Protein AF-0000000066062048 (afdb_homodimer)

Organism: Nostoc sp. (strain PCC 7120 / SAG 25.82 / UTEX 2576) (NCBI:txid103690)

Sequence (638 aa):
MNERKYAILGTGALGGYYGAKLQKAGSDVHFLLKSDYEKVNQDGLLVESKDGDFTLPQVNAYNDVAKMPKCDVVVVALKTTQNHLLPKLLPPIVKNDGIVLVLQNGLGVEEEIAEILPQVHIIGGLCFLCSNKVGAGYIHHLDYGQITLGEYAHGYSNMGITDRMQQISHDFQTAGISIELLEDLLLGRWKKLVWNIPYNGLSVVLNARTDELMADTYTRTLVEQLMYEVKAGAKSMGRNIPDSFIQTMLDYTVKMKPYRTSMKIDYDECRPLEVEAIVGNPLHKAQEVGVNLPQINCLYHQLKFLDGRNRTGQLTVDSMNERKYAILGTGALGGYYGAKLQKAGSDVHFLLKSDYEKVNQDGLLVESKDGDFTLPQVNAYNDVAKMPKCDVVVVALKTTQNHLLPKLLPPIVKNDGIVLVLQNGLGVEEEIAEILPQVHIIGGLCFLCSNKVGAGYIHHLDYGQITLGEYAHGYSNMGITDRMQQISHDFQTAGISIELLEDLLLGRWKKLVWNIPYNGLSVVLNARTDELMADTYTRTLVEQLMYEVKAGAKSMGRNIPDSFIQTMLDYTVKMKPYRTSMKIDYDECRPLEVEAIVGNPLHKAQEVGVNLPQINCLYHQLKFLDGRNRTGQLTVDS

Secondary structure (DSSP, 8-state):
----EEEEE--SHHHHHHHHHHHHTT-EEEEE-STTHHHHHHH-EEEEETT--EEES--EEES-GGGSPPEEEEEE-S-GGGGGGHHHHSTTTEEEEEEEEE---SSSHHHHHHHH-TTSEEEEEEEEEEEEEEETTEEEEEEEEEEEEEE--GGG----S-HHHHHHHHHHHHTT--EEE-S-HHHHHHHHHHHHHHHHHHHHHTT--HHHHHHSHHHHHHHHHHHHHHHHHHHHTT----HHHHHHHHHHHHHSPP---HHHHHHHTTPPP-HIIIIIHHHHHHHHTT---HHHHHHHHHHHHHHHHHHHT-S----/----EEEEE--SHHHHHHHHHHHHTT-EEEEE-STTHHHHHHH-EEEEETT--EEES--EEES-GGGSPPEEEEEE-S-GGGGGGHHHHSTTTEEEEEEEEE--SSSSHHHHHHHH-TTSEEEEEEEEEEEEEEETTEEEEEEEEEEEEEE--GGG----S-HHHHHHHHHHHHTT--EEE-S-HHHHHHHHHHHHHHHHHHHHHTT--HHHHHHSHHHHHHHHHHHHHHHHHHHHTT----HHHHHHHHHHHHHSPP---HHHHHHHTTPPP-HIIIIIHHHHHHHHTT---HHHHHHHHHHHHHHHHHHHT-S----

Foldseek 3Di:
DPPFEEEQDDCWQQSVVLQVLLVVLPHHYAYADAPLQVVCQQQNAWEAAPVDTDTDRHHNYDPDLLPEAAGQEYEYPDEPVCLVCCLVRPVNHHDQQGEYEYAYAFDDSQVVVCVSPVRYWYKYKDFDFDKGGPDRNYIYGYDGAEIEIDTADVLQDFPAFDPVNVVVCVSSVSSVYHYHYDRGVLLVNLLVLLQCLLQLLCCQLVVDWLLVLLVDPVSVVLSLLLSVLSQVLCVLSVHHDDPVSSVVSSVVSNPDDTDDDPQNVCLVVLHAGSLCRSQVVSQVSSVVSPHHSVSSVVSSVSVVVSNVCSNVVVPPPPD/DPPFEEEQDDCWQQSVVLQVLLVVLPHHYAYADAPLQVVCQQQNAWEAAPVDTDGDRHHNYDPDLLPEAAGQEYEYPDEPVCLVCCLVRPVNHHDQQGEYEYAYAFDDSQVVVCVSPVRYWYKYKDFDFDKGGPDRSYIYGYDGAEIEIDTADVLQDFPAFDPVNVVVCVSSVSSVYHYHYDRGVLLVNLLVLLQCLLQLLCCQLVVDWLLVLLVDPVSVVVSLLLSVLSQVLCVLSVHHDDPVSSVVSSVVSNPDDTDDDPQNVCLVVLHAGSLCRSQVVSQVSSVVSPHHRVSSVVSSVSVVVSNVCSNVVVPPPPD

Radius of gyration: 30.51 Å; Cα contacts (8 Å, |Δi|>4): 1264; chains: 2; bounding box: 48×91×56 Å

InterPro domains:
  IPR003710 Ketopantoate reductase ApbA/PanE [TIGR00745] (5-308)
  IPR008927 6-phosphogluconate dehydrogenase-like, C-terminal domain superfamily [SSF48179] (184-307)
  IPR013328 6-phosphogluconate dehydrogenase, domain 2 [G3DSA:1.10.1040.10] (188-313)
  IPR013332 Ketopantoate reductase, N-terminal domain [PF02558] (6-153)
  IPR013752 Ketopantoate reductase, C-terminal domain [PF08546] (185-305)
  IPR036291 NAD(P)-binding domain superfamily [SSF51735] (5-158)
  IPR051402 Ketopantoate Reductase-Related [PTHR21708] (5-311)

pLDDT: mean 95.33, std 9.3, range [23.0, 98.94]

Solvent-accessible surface area (backbone atoms only — not comparable to full-atom values): 33294 Å² total; per-residue (Å²): 128,75,83,58,32,34,32,30,42,29,59,44,31,64,22,34,48,56,47,48,35,34,34,73,59,64,38,49,50,35,38,38,35,65,94,34,28,68,52,22,56,69,60,10,40,39,39,45,34,81,91,54,64,51,70,39,65,73,60,51,63,34,75,46,65,87,76,45,70,62,15,46,33,35,32,40,30,42,62,70,81,53,55,86,47,45,74,71,55,45,69,70,25,49,34,91,68,14,35,40,36,34,53,48,81,46,48,64,62,67,63,55,46,41,70,70,42,73,69,46,42,44,34,42,28,50,72,44,66,41,54,37,58,82,49,74,38,30,30,40,38,68,44,82,51,38,32,37,37,14,44,61,40,85,94,57,42,71,64,38,80,46,69,68,56,51,53,54,42,50,55,40,42,70,32,71,33,53,68,47,82,32,43,42,34,61,52,53,44,46,57,53,40,37,54,46,39,39,50,32,50,47,22,49,60,65,70,44,38,56,46,59,38,59,72,33,71,44,38,35,50,48,38,52,52,42,27,52,41,42,39,52,36,32,42,72,72,76,30,86,66,60,71,66,55,56,53,48,53,53,55,52,49,70,70,43,71,83,41,77,41,72,47,31,51,29,52,77,67,47,42,86,55,52,50,50,34,49,43,40,41,51,52,50,56,21,43,74,74,73,43,84,45,53,45,57,51,47,51,43,27,53,46,54,46,50,48,57,37,44,65,68,62,66,62,74,70,84,122,125,75,83,58,31,36,31,30,42,29,59,43,31,63,23,35,48,56,48,48,34,34,35,73,59,63,38,49,50,35,38,38,34,66,95,34,31,69,53,22,58,69,60,11,41,39,38,45,34,79,92,56,66,52,69,37,64,71,60,50,62,34,74,46,65,85,76,47,68,64,15,46,31,34,33,40,29,43,62,70,79,53,53,85,47,44,75,72,56,45,69,69,26,49,34,90,68,13,35,39,37,35,51,48,81,45,48,65,62,67,62,55,48,42,70,69,40,72,69,46,43,43,33,41,28,52,74,43,64,41,53,37,58,80,48,73,38,29,30,40,40,69,44,82,52,38,34,37,36,14,44,60,40,85,94,56,42,72,64,40,81,44,70,66,55,49,54,53,40,49,55,41,42,69,32,71,33,53,67,46,81,33,43,42,34,61,52,53,44,46,56,52,39,38,55,45,41,37,50,32,48,47,21,49,59,65,69,44,38,55,46,58,39,59,72,31,71,45,38,35,50,48,39,52,52,43,27,51,40,42,40,51,36,32,41,71,73,76,30,86,67,60,70,66,56,57,52,47,54,53,56,52,49,70,70,44,69,82,41,76,41,73,47,31,50,28,49,75,67,47,42,86,56,52,50,51,34,48,42,42,41,50,52,51,57,19,43,74,74,74,42,84,47,52,46,55,50,47,50,44,27,52,50,54,46,50,47,57,37,45,65,70,63,67,62,72,70,81,121

Nearest PDB structures (foldseek):
  8ix9-assembly1_B  TM=9.267E-01  e=4.907E-36  Pseudomonas aeruginosa
  3hwr-assembly1_B  TM=9.350E-01  e=1.949E-24  Cupriavidus pinatubonensis JMP134
  5ayv-assembly1_A  TM=9.240E-01  e=7.304E-24  Thermococcus kodakarensis KOD1
  5hws-assembly1_D  TM=9.180E-01  e=1.225E-23  Thermococcus kodakarensis KOD1
  4ol9-assembly1_A-2  TM=8.925E-01  e=5.686E-20  Mycobacterium tuberculosis

Structure (mmCIF, N/CA/C/O backbone):
data_AF-0000000066062048-model_v1
#
loop_
_entity.id
_entity.type
_entity.pdbx_description
1 polymer '2-dehydropantoate 2-reductase'
#
loop_
_atom_site.group_PDB
_atom_site.id
_atom_site.type_symbol
_atom_site.label_atom_id
_atom_site.label_alt_id
_atom_site.label_comp_id
_atom_site.label_asym_id
_atom_site.label_entity_id
_atom_site.label_seq_id
_atom_site.pdbx_PDB_ins_code
_atom_site.Cartn_x
_atom_site.Cartn_y
_atom_site.Cartn_z
_atom_site.occupancy
_atom_site.B_iso_or_equiv
_atom_site.auth_seq_id
_atom_site.auth_comp_id
_atom_site.auth_asym_id
_atom_site.auth_atom_id
_atom_site.pdbx_PDB_model_num
ATOM 1 N N . MET A 1 1 ? -5.598 44.625 27.688 1 43.16 1 MET A N 1
ATOM 2 C CA . MET A 1 1 ? -6.309 44.031 26.562 1 43.16 1 MET A CA 1
ATOM 3 C C . MET A 1 1 ? -5.367 43.781 25.391 1 43.16 1 MET A C 1
ATOM 5 O O . MET A 1 1 ? -4.562 44.656 25.047 1 43.16 1 MET A O 1
ATOM 9 N N . ASN A 1 2 ? -5.031 42.531 25.109 1 59.59 2 ASN A N 1
ATOM 10 C CA . ASN A 1 2 ? -4.078 42.219 24.047 1 59.59 2 ASN A CA 1
ATOM 11 C C . ASN A 1 2 ? -4.461 42.875 22.734 1 59.59 2 ASN A C 1
ATOM 13 O O . ASN A 1 2 ? -5.598 42.75 22.281 1 59.59 2 ASN A O 1
ATOM 17 N N . GLU A 1 3 ? -3.756 43.875 22.344 1 80.25 3 GLU A N 1
ATOM 18 C CA . GLU A 1 3 ? -3.998 44.781 21.203 1 80.25 3 GLU A CA 1
ATOM 19 C C . GLU A 1 3 ? -3.695 44.062 19.891 1 80.25 3 GLU A C 1
ATOM 21 O O . GLU A 1 3 ? -3.959 44.594 18.812 1 80.25 3 GLU A O 1
ATOM 26 N N . ARG A 1 4 ? -3.408 42.844 20 1 92.5 4 ARG A N 1
ATOM 27 C CA . ARG A 1 4 ? -3.01 42.125 18.781 1 92.5 4 ARG A CA 1
ATOM 28 C C . ARG A 1 4 ? -4.23 41.656 18 1 92.5 4 ARG A C 1
ATOM 30 O O . ARG A 1 4 ? -5.141 41.062 18.594 1 92.5 4 ARG A O 1
ATOM 37 N N . LYS A 1 5 ? -4.242 41.969 16.719 1 97.5 5 LYS A N 1
ATOM 38 C CA . LYS A 1 5 ? -5.309 41.531 15.812 1 97.5 5 LYS A CA 1
ATOM 39 C C . LYS A 1 5 ? -4.93 40.25 15.094 1 97.5 5 LYS A C 1
ATOM 41 O O . LYS A 1 5 ? -3.83 40.125 14.547 1 97.5 5 LYS A O 1
ATOM 46 N N . TYR A 1 6 ? -5.852 39.25 15.141 1 98.56 6 TYR A N 1
ATOM 47 C CA . TYR A 1 6 ? -5.637 37.938 14.508 1 98.56 6 TYR A CA 1
ATOM 48 C C . TYR A 1 6 ? -6.535 37.781 13.289 1 98.56 6 TYR A C 1
ATOM 50 O O . TYR A 1 6 ? -7.699 38.188 13.305 1 98.56 6 TYR A O 1
ATOM 58 N N . ALA A 1 7 ? -6.027 37.219 12.234 1 98.81 7 ALA A N 1
ATOM 59 C CA . ALA A 1 7 ? -6.824 36.688 11.125 1 98.81 7 ALA A CA 1
ATOM 60 C C . ALA A 1 7 ? -6.727 35.188 11.047 1 98.81 7 ALA A C 1
ATOM 62 O O . ALA A 1 7 ? -5.648 34.625 11.242 1 98.81 7 ALA A O 1
ATOM 63 N N . ILE A 1 8 ? -7.848 34.531 10.789 1 98.69 8 ILE A N 1
ATOM 64 C CA . ILE A 1 8 ? -7.887 33.094 10.555 1 98.69 8 ILE A CA 1
ATOM 65 C C . ILE A 1 8 ? -8.195 32.812 9.086 1 98.69 8 ILE A C 1
ATOM 67 O O . ILE A 1 8 ? -9.312 33.031 8.625 1 98.69 8 ILE A O 1
ATOM 71 N N . LEU A 1 9 ? -7.172 32.344 8.359 1 98.31 9 LEU A N 1
ATOM 72 C CA . LEU A 1 9 ? -7.391 31.844 7.012 1 98.31 9 LEU A CA 1
ATOM 73 C C . LEU A 1 9 ? -7.723 30.359 7.043 1 98.31 9 LEU A C 1
ATOM 75 O O . LEU A 1 9 ? -6.844 29.516 7.27 1 98.31 9 LEU A O 1
ATOM 79 N N . GLY A 1 10 ? -8.969 29.953 6.785 1 95.62 10 GLY A N 1
ATOM 80 C CA . GLY A 1 10 ? -9.453 28.594 6.949 1 95.62 10 GLY A CA 1
ATOM 81 C C . GLY A 1 10 ? -10.188 28.375 8.258 1 95.62 10 GLY A C 1
ATOM 82 O O . GLY A 1 10 ? -9.594 27.891 9.234 1 95.62 10 GLY A O 1
ATOM 83 N N . THR A 1 11 ? -11.484 28.641 8.258 1 95.75 11 THR A N 1
ATOM 84 C CA . THR A 1 11 ? -12.312 28.516 9.445 1 95.75 11 THR A CA 1
ATOM 85 C C . THR A 1 11 ? -12.992 27.141 9.484 1 95.75 11 THR A C 1
ATOM 87 O O . THR A 1 11 ? -14.219 27.062 9.594 1 95.75 11 THR A O 1
ATOM 90 N N . GLY A 1 12 ? -12.164 26.125 9.414 1 94 12 GLY A N 1
ATOM 91 C CA . GLY A 1 12 ? -12.633 24.766 9.562 1 94 12 GLY A CA 1
ATOM 92 C C . GLY A 1 12 ? -12.438 24.219 10.961 1 94 12 GLY A C 1
ATOM 93 O O . GLY A 1 12 ? -12.531 24.953 11.945 1 94 12 GLY A O 1
ATOM 94 N N . ALA A 1 13 ? -12.242 22.906 11.047 1 93.88 13 ALA A N 1
ATOM 95 C CA . ALA A 1 13 ? -12.133 22.219 12.328 1 93.88 13 ALA A CA 1
ATOM 96 C C . ALA A 1 13 ? -10.984 22.797 13.156 1 93.88 13 ALA A C 1
ATOM 98 O O . ALA A 1 13 ? -11.125 23 14.367 1 93.88 13 ALA A O 1
ATOM 99 N N . LEU A 1 14 ? -9.859 23.062 12.484 1 96.56 14 LEU A N 1
ATOM 100 C CA . LEU A 1 14 ? -8.672 23.531 13.188 1 96.56 14 LEU A CA 1
ATOM 101 C C . LEU A 1 14 ? -8.719 25.047 13.375 1 96.56 14 LEU A C 1
ATOM 103 O O . LEU A 1 14 ? -8.68 25.531 14.5 1 96.56 14 LEU A O 1
ATOM 107 N N . GLY A 1 15 ? -8.852 25.75 12.289 1 97.56 15 GLY A N 1
ATOM 108 C CA . GLY A 1 15 ? -8.875 27.188 12.352 1 97.56 15 GLY A CA 1
ATOM 109 C C . GLY A 1 15 ? -10.062 27.75 13.117 1 97.56 15 GLY A C 1
ATOM 110 O O . GLY A 1 15 ? -9.938 28.719 13.852 1 97.56 15 GLY A O 1
ATOM 111 N N . GLY A 1 16 ? -11.211 27.125 12.898 1 97.31 16 GLY A N 1
ATOM 112 C CA . GLY A 1 16 ? -12.383 27.516 13.656 1 97.31 16 GLY A CA 1
ATOM 113 C C . GLY A 1 16 ? -12.234 27.312 15.156 1 97.31 16 GLY A C 1
ATOM 114 O O . GLY A 1 16 ? -12.641 28.156 15.945 1 97.31 16 GLY A O 1
ATOM 115 N N . TYR A 1 17 ? -11.633 26.234 15.516 1 97.94 17 TYR A N 1
ATOM 116 C CA . TYR A 1 17 ? -11.469 25.906 16.922 1 97.94 17 TYR A CA 1
ATOM 117 C C . TYR A 1 17 ? -10.516 26.891 17.609 1 97.94 17 TYR A C 1
ATOM 119 O O . TYR A 1 17 ? -10.883 27.531 18.578 1 97.94 17 TYR A O 1
ATOM 127 N N . TYR A 1 18 ? -9.32 27.047 17.062 1 98.5 18 TYR A N 1
ATOM 128 C CA . TYR A 1 18 ? -8.32 27.922 17.703 1 98.5 18 TYR A CA 1
ATOM 129 C C . TYR A 1 18 ? -8.734 29.375 17.609 1 98.5 18 TYR A C 1
ATOM 131 O O . TYR A 1 18 ? -8.531 30.141 18.562 1 98.5 18 TYR A O 1
ATOM 139 N N . GLY A 1 19 ? -9.32 29.781 16.484 1 98.38 19 GLY A N 1
ATOM 140 C CA . GLY A 1 19 ? -9.836 31.141 16.375 1 98.38 19 GLY A CA 1
ATOM 141 C C . GLY A 1 19 ? -10.93 31.453 17.375 1 98.38 19 GLY A C 1
ATOM 142 O O . GLY A 1 19 ? -10.945 32.531 17.969 1 98.38 19 GLY A O 1
ATOM 143 N N . ALA A 1 20 ? -11.812 30.5 17.531 1 98.38 20 ALA A N 1
ATOM 144 C CA . ALA A 1 20 ? -12.914 30.688 18.469 1 98.38 20 ALA A CA 1
ATOM 145 C C . ALA A 1 20 ? -12.383 30.812 19.906 1 98.38 20 ALA A C 1
ATOM 147 O O . ALA A 1 20 ? -12.867 31.625 20.688 1 98.38 20 ALA A O 1
ATOM 148 N N . LYS A 1 21 ? -11.445 30 20.234 1 98.19 21 LYS A N 1
ATOM 149 C CA . LYS A 1 21 ? -10.852 30.062 21.562 1 98.19 21 LYS A CA 1
ATOM 150 C C . LYS A 1 21 ? -10.18 31.406 21.812 1 98.19 21 LYS A C 1
ATOM 152 O O . LYS A 1 21 ? -10.305 31.984 22.891 1 98.19 21 LYS A O 1
ATOM 157 N N . LEU A 1 22 ? -9.469 31.906 20.875 1 98.12 22 LEU A N 1
ATOM 158 C CA . LEU A 1 22 ? -8.805 33.188 20.984 1 98.12 22 LEU A CA 1
ATOM 159 C C . LEU A 1 22 ? -9.828 34.312 21.188 1 98.12 22 LEU A C 1
ATOM 161 O O . LEU A 1 22 ? -9.656 35.156 22.062 1 98.12 22 LEU A O 1
ATOM 165 N N . GLN A 1 23 ? -10.844 34.281 20.344 1 98.19 23 GLN A N 1
ATOM 166 C CA . GLN A 1 23 ? -11.867 35.312 20.469 1 98.19 23 GLN A CA 1
ATOM 167 C C . GLN A 1 23 ? -12.57 35.25 21.828 1 98.19 23 GLN A C 1
ATOM 169 O O . GLN A 1 23 ? -12.828 36.281 22.453 1 98.19 23 GLN A O 1
ATOM 174 N N . LYS A 1 24 ? -12.898 34.062 22.188 1 97.56 24 LYS A N 1
ATOM 175 C CA . LYS A 1 24 ? -13.531 33.844 23.5 1 97.56 24 LYS A CA 1
ATOM 176 C C . LYS A 1 24 ? -12.695 34.469 24.609 1 97.56 24 LYS A C 1
ATOM 178 O O . LYS A 1 24 ? -13.234 34.969 25.594 1 97.56 24 LYS A O 1
ATOM 183 N N . ALA A 1 25 ? -11.422 34.406 24.5 1 96.5 25 ALA A N 1
ATOM 184 C CA . ALA A 1 25 ? -10.5 34.906 25.516 1 96.5 25 ALA A CA 1
ATOM 185 C C . ALA A 1 25 ? -10.328 36.438 25.391 1 96.5 25 ALA A C 1
ATOM 187 O O . ALA A 1 25 ? -9.609 37.062 26.188 1 96.5 25 ALA A O 1
ATOM 188 N N . GLY A 1 26 ? -10.93 37 24.375 1 95.88 26 GLY A N 1
ATOM 189 C CA . GLY A 1 26 ? -10.969 38.469 24.297 1 95.88 26 GLY A CA 1
ATOM 190 C C . GLY A 1 26 ? -10.117 39.031 23.188 1 95.88 26 GLY A C 1
ATOM 191 O O . GLY A 1 26 ? -10.039 40.25 23 1 95.88 26 GLY A O 1
ATOM 192 N N . SER A 1 27 ? -9.523 38.188 22.406 1 96.88 27 SER A N 1
ATOM 193 C CA . SER A 1 27 ? -8.711 38.656 21.297 1 96.88 27 SER A CA 1
ATOM 194 C C . SER A 1 27 ? -9.578 39.188 20.156 1 96.88 27 SER A C 1
ATOM 196 O O . SER A 1 27 ? -10.711 38.719 19.984 1 96.88 27 SER A O 1
ATOM 198 N N . ASP A 1 28 ? -9.062 40.156 19.438 1 97.88 28 ASP A N 1
ATOM 199 C CA . ASP A 1 28 ? -9.688 40.625 18.203 1 97.88 28 ASP A CA 1
ATOM 200 C C . ASP A 1 28 ? -9.375 39.688 17.031 1 97.88 28 ASP A C 1
ATOM 202 O O . ASP A 1 28 ? -8.258 39.719 16.5 1 97.88 28 ASP A O 1
ATOM 206 N N . VAL A 1 29 ? -10.383 38.875 16.656 1 98.62 29 VAL A N 1
ATOM 207 C CA . VAL A 1 29 ? -10.141 37.844 15.672 1 98.62 29 VAL A CA 1
ATOM 208 C C . VAL A 1 29 ? -11.023 38.062 14.445 1 98.62 29 VAL A C 1
ATOM 210 O O . VAL A 1 29 ? -12.211 38.375 14.57 1 98.62 29 VAL A O 1
ATOM 213 N N . HIS A 1 30 ? -10.477 37.938 13.258 1 98.69 30 HIS A N 1
ATOM 214 C CA . HIS A 1 30 ? -11.156 38.062 11.969 1 98.69 30 HIS A CA 1
ATOM 215 C C . HIS A 1 30 ? -11.117 36.75 11.195 1 98.69 30 HIS A C 1
ATOM 217 O O . HIS A 1 30 ? -10.039 36.219 10.945 1 98.69 30 HIS A O 1
ATOM 223 N N . PHE A 1 31 ? -12.312 36.25 10.812 1 98.62 31 PHE A N 1
ATOM 224 C CA . PHE A 1 31 ? -12.43 34.906 10.234 1 98.62 31 PHE A CA 1
ATOM 225 C C . PHE A 1 31 ? -12.719 35 8.742 1 98.62 31 PHE A C 1
ATOM 227 O O . PHE A 1 31 ? -13.703 35.625 8.328 1 98.62 31 PHE A O 1
ATOM 234 N N . LEU A 1 32 ? -11.867 34.406 7.914 1 98.44 32 LEU A N 1
ATOM 235 C CA . LEU A 1 32 ? -12.203 34.188 6.512 1 98.44 32 LEU A CA 1
ATOM 236 C C . LEU A 1 32 ? -12.953 32.875 6.332 1 98.44 32 LEU A C 1
ATOM 238 O O . LEU A 1 32 ? -12.516 31.844 6.816 1 98.44 32 LEU A O 1
ATOM 242 N N . LEU A 1 33 ? -14.102 32.938 5.707 1 97.31 33 LEU A N 1
ATOM 243 C CA . LEU A 1 33 ? -14.977 31.812 5.461 1 97.31 33 LEU A CA 1
ATOM 244 C C . LEU A 1 33 ? -15.297 31.672 3.975 1 97.31 33 LEU A C 1
ATOM 246 O O . LEU A 1 33 ? -15.016 32.594 3.195 1 97.31 33 LEU A O 1
ATOM 250 N N . LYS A 1 34 ? -15.75 30.547 3.627 1 93.12 34 LYS A N 1
ATOM 251 C CA . LYS A 1 34 ? -16.203 30.312 2.26 1 93.12 34 LYS A CA 1
ATOM 252 C C . LYS A 1 34 ? -17.672 29.891 2.232 1 93.12 34 LYS A C 1
ATOM 254 O O . LYS A 1 34 ? -18.562 30.734 2.387 1 93.12 34 LYS A O 1
ATOM 259 N N . SER A 1 35 ? -17.953 28.578 2.236 1 91.19 35 SER A N 1
ATOM 260 C CA . SER A 1 35 ? -19.312 28.078 2.072 1 91.19 35 SER A CA 1
ATOM 261 C C . SER A 1 35 ? -20.156 28.375 3.311 1 91.19 35 SER A C 1
ATOM 263 O O . SER A 1 35 ? -21.375 28.516 3.217 1 91.19 35 SER A O 1
ATOM 265 N N . ASP A 1 36 ? -19.5 28.578 4.391 1 93.5 36 ASP A N 1
ATOM 266 C CA . ASP A 1 36 ? -20.25 28.766 5.633 1 93.5 36 ASP A CA 1
ATOM 267 C C . ASP A 1 36 ? -20.406 30.234 5.969 1 93.5 36 ASP A C 1
ATOM 269 O O . ASP A 1 36 ? -20.922 30.594 7.035 1 93.5 36 ASP A O 1
ATOM 273 N N . TYR A 1 37 ? -20.031 31.094 5.16 1 96.75 37 TYR A N 1
ATOM 274 C CA . TYR A 1 37 ? -19.953 32.5 5.473 1 96.75 37 TYR A CA 1
ATOM 275 C C . TYR A 1 37 ? -21.312 33.031 5.949 1 96.75 37 TYR A C 1
ATOM 277 O O . TYR A 1 37 ? -21.406 33.625 7.023 1 96.75 37 TYR A O 1
ATOM 285 N N . GLU A 1 38 ? -22.359 32.781 5.195 1 96.88 38 GLU A N 1
ATOM 286 C CA . GLU A 1 38 ? -23.656 33.344 5.523 1 96.88 38 GLU A CA 1
ATOM 287 C C . GLU A 1 38 ? -24.156 32.844 6.883 1 96.88 38 GLU A C 1
ATOM 289 O O . GLU A 1 38 ? -24.609 33.656 7.711 1 96.88 38 GLU A O 1
ATOM 294 N N . LYS A 1 39 ? -23.953 31.578 7.078 1 96.81 39 LYS A N 1
ATOM 295 C CA . LYS A 1 39 ? -24.406 30.969 8.328 1 96.81 39 LYS A CA 1
ATOM 296 C C . LYS A 1 39 ? -23.625 31.531 9.516 1 96.81 39 LYS A C 1
ATOM 298 O O . LYS A 1 39 ? -24.219 31.891 10.539 1 96.81 39 LYS A O 1
ATOM 303 N N 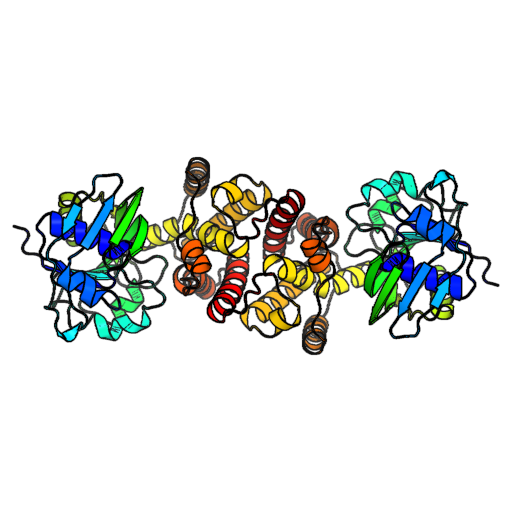. VAL A 1 40 ? -22.375 31.656 9.414 1 97.62 40 VAL A N 1
ATOM 304 C CA . VAL A 1 40 ? -21.516 32.094 10.508 1 97.62 40 VAL A CA 1
ATOM 305 C C . VAL A 1 40 ? -21.719 33.594 10.758 1 97.62 40 VAL A C 1
ATOM 307 O O . VAL A 1 40 ? -21.703 34.031 11.906 1 97.62 40 VAL A O 1
ATOM 310 N N . ASN A 1 41 ? -21.891 34.312 9.672 1 97.06 41 ASN A N 1
ATOM 311 C CA . ASN A 1 41 ? -22.141 35.75 9.797 1 97.06 41 ASN A CA 1
ATOM 312 C C . ASN A 1 41 ? -23.438 36.031 10.555 1 97.06 41 ASN A C 1
ATOM 314 O O . ASN A 1 41 ? -23.531 37 11.297 1 97.06 41 ASN A O 1
ATOM 318 N N . GLN A 1 42 ? -24.375 35.188 10.391 1 96.81 42 GLN A N 1
ATOM 319 C CA . GLN A 1 42 ? -25.688 35.375 10.992 1 96.81 42 GLN A CA 1
ATOM 320 C C . GLN A 1 42 ? -25.75 34.781 12.398 1 96.81 42 GLN A C 1
ATOM 322 O O . GLN A 1 42 ? -26.281 35.406 13.32 1 96.81 42 GLN A O 1
ATOM 327 N N . ASP A 1 43 ? -25.141 33.594 12.562 1 96.81 43 ASP A N 1
ATOM 328 C CA . ASP A 1 43 ? -25.438 32.812 13.758 1 96.81 43 ASP A CA 1
ATOM 329 C C . ASP A 1 43 ? -24.188 32.625 14.625 1 96.81 43 ASP A C 1
ATOM 331 O O . ASP A 1 43 ? -24.266 32.125 15.734 1 96.81 43 ASP A O 1
ATOM 335 N N . GLY A 1 44 ? -23.062 33.125 14.109 1 97.75 44 GLY A N 1
ATOM 336 C CA . GLY A 1 44 ? -21.828 32.969 14.859 1 97.75 44 GLY A CA 1
ATOM 337 C C . GLY A 1 44 ? -21.234 31.562 14.727 1 97.75 44 GLY A C 1
ATOM 338 O O . GLY A 1 44 ? -21.5 30.859 13.75 1 97.75 44 GLY A O 1
ATOM 339 N N . LEU A 1 45 ? -20.312 31.219 15.656 1 98.06 45 LEU A N 1
ATOM 340 C CA . LEU A 1 45 ? -19.641 29.922 15.695 1 98.06 45 LEU A CA 1
ATOM 341 C C . LEU A 1 45 ? -20.062 29.141 16.922 1 98.06 45 LEU A C 1
ATOM 343 O O . LEU A 1 45 ? -20.203 29.703 18.016 1 98.06 45 LEU A O 1
ATOM 347 N N . LEU A 1 46 ? -20.266 27.875 16.719 1 98.12 46 LEU A N 1
ATOM 348 C CA . LEU A 1 46 ? -20.547 26.953 17.797 1 98.12 46 LEU A CA 1
ATOM 349 C C . LEU A 1 46 ? -19.438 25.922 17.953 1 98.12 46 LEU A C 1
ATOM 351 O O . LEU A 1 46 ? -19 25.312 16.969 1 98.12 46 LEU A O 1
ATOM 355 N N . VAL A 1 47 ? -18.891 25.75 19.188 1 98.19 47 VAL A N 1
ATOM 356 C CA . VAL A 1 47 ? -17.859 24.75 19.484 1 98.19 47 VAL A CA 1
ATOM 357 C C . VAL A 1 47 ? -18.375 23.797 20.578 1 98.19 47 VAL A C 1
ATOM 359 O O . VAL A 1 47 ? -18.594 24.219 21.719 1 98.19 47 VAL A O 1
ATOM 362 N N . GLU A 1 48 ? -18.594 22.594 20.172 1 98.12 48 GLU A N 1
ATOM 363 C CA . GLU A 1 48 ? -18.781 21.516 21.141 1 98.12 48 GLU A CA 1
ATOM 364 C C . GLU A 1 48 ? -17.438 20.875 21.531 1 98.12 48 GLU A C 1
ATOM 366 O O . GLU A 1 48 ? -16.703 20.406 20.672 1 98.12 48 GLU A O 1
ATOM 371 N N . SER A 1 49 ? -17.156 20.922 22.812 1 97.06 49 SER A N 1
ATOM 372 C CA . SER A 1 49 ? -15.828 20.5 23.234 1 97.06 49 SER A CA 1
ATOM 373 C C . SER A 1 49 ? -15.906 19.625 24.484 1 97.06 49 SER A C 1
ATOM 375 O O . SER A 1 49 ? -16.734 19.844 25.359 1 97.06 49 SER A O 1
ATOM 377 N N . LYS A 1 50 ? -15.078 18.688 24.578 1 94.44 50 LYS A N 1
ATOM 378 C CA . LYS A 1 50 ? -14.938 17.891 25.797 1 94.44 50 LYS A CA 1
ATOM 379 C C . LYS A 1 50 ? -14.578 18.781 26.984 1 94.44 50 LYS A C 1
ATOM 381 O O . LYS A 1 50 ? -14.859 18.438 28.141 1 94.44 50 LYS A O 1
ATOM 386 N N . ASP A 1 51 ? -13.961 20 26.719 1 94.81 51 ASP A N 1
ATOM 387 C CA . ASP A 1 51 ? -13.531 20.922 27.766 1 94.81 51 ASP A CA 1
ATOM 388 C C . ASP A 1 51 ? -14.633 21.922 28.094 1 94.81 51 ASP A C 1
ATOM 390 O O . ASP A 1 51 ? -14.414 22.859 28.859 1 94.81 51 ASP A O 1
ATOM 394 N N . GLY A 1 52 ? -15.812 21.766 27.438 1 96.69 52 GLY A N 1
ATOM 395 C CA . GLY A 1 52 ? -16.938 22.672 27.656 1 96.69 52 GLY A CA 1
ATOM 396 C C . GLY A 1 52 ? -17.391 23.375 26.375 1 96.69 52 GLY A C 1
ATOM 397 O O . GLY A 1 52 ? -16.578 23.984 25.688 1 96.69 52 GLY A O 1
ATOM 398 N N . ASP A 1 53 ? -18.641 23.281 26.156 1 97.94 53 ASP A N 1
ATOM 399 C CA . ASP A 1 53 ? -19.219 23.891 24.969 1 97.94 53 ASP A CA 1
ATOM 400 C C . ASP A 1 53 ? -19.281 25.406 25.109 1 97.94 53 ASP A C 1
ATOM 402 O O . ASP A 1 53 ? -19.422 25.938 26.219 1 97.94 53 ASP A O 1
ATOM 406 N N . PHE A 1 54 ? -19.172 26.109 23.984 1 98.06 54 PHE A N 1
ATOM 407 C CA . PHE A 1 54 ? -19.422 27.547 24 1 98.06 54 PHE A CA 1
ATOM 408 C C . PHE A 1 54 ? -19.828 28.031 22.609 1 98.06 54 PHE A C 1
ATOM 410 O O . PHE A 1 54 ? -19.656 27.312 21.625 1 98.06 54 PHE A O 1
ATOM 417 N N . THR A 1 55 ? -20.391 29.219 22.547 1 97.81 55 THR A N 1
ATOM 418 C CA . THR A 1 55 ? -20.797 29.859 21.312 1 97.81 55 THR A CA 1
ATOM 419 C C . THR A 1 55 ? -20.219 31.266 21.219 1 97.81 55 THR A C 1
ATOM 421 O O . THR A 1 55 ? -20.094 31.969 22.219 1 97.81 55 THR A O 1
ATOM 424 N N . LEU A 1 56 ? -19.812 31.625 20.078 1 98.25 56 LEU A N 1
ATOM 425 C CA . LEU A 1 56 ? -19.578 33.031 19.703 1 98.25 56 LEU A CA 1
ATOM 426 C C . LEU A 1 56 ? -20.75 33.562 18.906 1 98.25 56 LEU A C 1
ATOM 428 O O . LEU A 1 56 ? -20.828 33.375 17.688 1 98.25 56 LEU A O 1
ATOM 432 N N . PRO A 1 57 ? -21.578 34.25 19.562 1 96.19 57 PRO A N 1
ATOM 433 C CA . PRO A 1 57 ? -22.797 34.688 18.875 1 96.19 57 PRO A CA 1
ATOM 434 C C . PRO A 1 57 ? -22.5 35.625 17.703 1 96.19 57 PRO A C 1
ATOM 436 O O . PRO A 1 57 ? -23.297 35.719 16.766 1 96.19 57 PRO A O 1
ATOM 439 N N . GLN A 1 58 ? -21.422 36.406 17.891 1 96.25 58 GLN A N 1
ATOM 440 C CA . GLN A 1 58 ? -20.984 37.312 16.828 1 96.25 58 GLN A CA 1
ATOM 441 C C . GLN A 1 58 ? -19.5 37.156 16.562 1 96.25 58 GLN A C 1
ATOM 443 O O . GLN A 1 58 ? -18.688 37.062 17.484 1 96.25 58 GLN A O 1
ATOM 448 N N . VAL A 1 59 ? -19.156 37.094 15.25 1 97.56 59 VAL A N 1
ATOM 449 C CA . VAL A 1 59 ? -17.766 37.031 14.852 1 97.56 59 VAL A CA 1
ATOM 450 C C . VAL A 1 59 ? -17.516 38 13.703 1 97.56 59 VAL A C 1
ATOM 452 O O . VAL A 1 59 ? -18.438 38.406 12.984 1 97.56 59 VAL A O 1
ATOM 455 N N . ASN A 1 60 ? -16.328 38.5 13.625 1 98.06 60 ASN A N 1
ATOM 456 C CA . ASN A 1 60 ? -15.914 39.219 12.422 1 98.06 60 ASN A CA 1
ATOM 457 C C . ASN A 1 60 ? -15.703 38.281 11.25 1 98.06 60 ASN A C 1
ATOM 459 O O . ASN A 1 60 ? -14.594 37.812 11.008 1 98.06 60 ASN A O 1
ATOM 463 N N . ALA A 1 61 ? -16.797 38.062 10.484 1 98.31 61 ALA A N 1
ATOM 464 C CA . ALA A 1 61 ? -16.797 37.094 9.398 1 98.31 61 ALA A CA 1
ATOM 465 C C . ALA A 1 61 ? -16.641 37.812 8.047 1 98.31 61 ALA A C 1
ATOM 467 O O . ALA A 1 61 ? -17.25 38.844 7.812 1 98.31 61 ALA A O 1
ATOM 468 N N . TYR A 1 62 ? -15.805 37.219 7.188 1 98.38 62 TYR A N 1
ATOM 469 C CA . TYR A 1 62 ? -15.578 37.75 5.84 1 98.38 62 TYR A CA 1
ATOM 470 C C . TYR A 1 62 ? -15.617 36.625 4.812 1 98.38 62 TYR A C 1
ATOM 472 O O . TYR A 1 62 ? -15.281 35.469 5.121 1 98.38 62 TYR A O 1
ATOM 480 N N . ASN A 1 63 ? -16.016 36.875 3.586 1 97.62 63 ASN A N 1
ATOM 481 C CA . ASN A 1 63 ? -15.93 35.938 2.469 1 97.62 63 ASN A CA 1
ATOM 482 C C . ASN A 1 63 ? -15.047 36.469 1.349 1 97.62 63 ASN A C 1
ATOM 484 O O . ASN A 1 63 ? -15.047 35.938 0.237 1 97.62 63 ASN A O 1
ATOM 488 N N . ASP A 1 64 ? -14.398 37.562 1.689 1 97.25 64 ASP A N 1
ATOM 489 C CA . ASP A 1 64 ? -13.477 38.281 0.792 1 97.25 64 ASP A CA 1
ATOM 490 C C . ASP A 1 64 ? -12.297 38.875 1.563 1 97.25 64 ASP A C 1
ATOM 492 O O . ASP A 1 64 ? -12.477 39.75 2.391 1 97.25 64 ASP A O 1
ATOM 496 N N . VAL A 1 65 ? -11.141 38.375 1.227 1 97.75 65 VAL A N 1
ATOM 497 C CA . VAL A 1 65 ? -9.945 38.75 1.969 1 97.75 65 VAL A CA 1
ATOM 498 C C . VAL A 1 65 ? -9.695 40.25 1.801 1 97.75 65 VAL A C 1
ATOM 500 O O . VAL A 1 65 ? -9.172 40.906 2.707 1 97.75 65 VAL A O 1
ATOM 503 N N . ALA A 1 66 ? -10.125 40.844 0.764 1 96.88 66 ALA A N 1
ATOM 504 C CA . ALA A 1 66 ? -9.906 42.25 0.47 1 96.88 66 ALA A CA 1
ATOM 505 C C . ALA A 1 66 ? -10.672 43.125 1.45 1 96.88 66 ALA A C 1
ATOM 507 O O . ALA A 1 66 ? -10.359 44.312 1.604 1 96.88 66 ALA A O 1
ATOM 508 N N . LYS A 1 67 ? -11.664 42.594 2.066 1 98.19 67 LYS A N 1
ATOM 509 C CA . LYS A 1 67 ? -12.492 43.344 3.002 1 98.19 67 LYS A CA 1
ATOM 510 C C . LYS A 1 67 ? -11.984 43.188 4.434 1 98.19 67 LYS A C 1
ATOM 512 O O . LYS A 1 67 ? -12.477 43.844 5.348 1 98.19 67 LYS A O 1
ATOM 517 N N . MET A 1 68 ? -11.078 42.344 4.629 1 98.5 68 MET A N 1
ATOM 518 C CA . MET A 1 68 ? -10.508 42.125 5.953 1 98.5 68 MET A CA 1
ATOM 519 C C . MET A 1 68 ? -9.516 43.219 6.316 1 98.5 68 MET A C 1
ATOM 521 O O . MET A 1 68 ? -8.836 43.75 5.441 1 98.5 68 MET A O 1
ATOM 525 N N . PRO A 1 69 ? -9.445 43.594 7.562 1 98 69 PRO A N 1
ATOM 526 C CA . PRO A 1 69 ? -8.375 44.5 7.973 1 98 69 PRO A CA 1
ATOM 527 C C . PRO A 1 69 ? -7.004 43.812 7.973 1 98 69 PRO A C 1
ATOM 529 O O . PRO A 1 69 ? -6.914 42.594 8.047 1 98 69 PRO A O 1
ATOM 532 N N . LYS A 1 70 ? -5.961 44.625 7.914 1 98.06 70 LYS A N 1
ATOM 533 C CA . LYS A 1 70 ? -4.629 44.094 8.172 1 98.06 70 LYS A CA 1
ATOM 534 C C . LYS A 1 70 ? -4.492 43.625 9.625 1 98.06 70 LYS A C 1
ATOM 536 O O . LYS A 1 70 ? -5.012 44.281 10.531 1 98.06 70 LYS A O 1
ATOM 541 N N . CYS A 1 71 ? -3.783 42.562 9.781 1 98.44 71 CYS A N 1
ATOM 542 C CA . CYS A 1 71 ? -3.688 41.969 11.109 1 98.44 71 CYS A CA 1
ATOM 543 C C . CYS A 1 71 ? -2.23 41.75 11.516 1 98.44 71 CYS A C 1
ATOM 545 O O . CYS A 1 71 ? -1.349 41.656 10.656 1 98.44 71 CYS A O 1
ATOM 547 N N . ASP A 1 72 ? -2.023 41.75 12.836 1 98.19 72 ASP A N 1
ATOM 548 C CA . ASP A 1 72 ? -0.692 41.531 13.391 1 98.19 72 ASP A CA 1
ATOM 549 C C . ASP A 1 72 ? -0.239 40.094 13.18 1 98.19 72 ASP A C 1
ATOM 551 O O . ASP A 1 72 ? 0.944 39.812 12.945 1 98.19 72 ASP A O 1
ATOM 555 N N . VAL A 1 73 ? -1.131 39.156 13.344 1 98.69 73 VAL A N 1
ATOM 556 C CA . VAL A 1 73 ? -0.873 37.719 13.195 1 98.69 73 VAL A CA 1
ATOM 557 C C . VAL A 1 73 ? -1.91 37.094 12.266 1 98.69 73 VAL A C 1
ATOM 559 O O . VAL A 1 73 ? -3.113 37.188 12.516 1 98.69 73 VAL A O 1
ATOM 562 N N . VAL A 1 74 ? -1.462 36.531 11.195 1 98.81 74 VAL A N 1
ATOM 563 C CA . VAL A 1 74 ? -2.334 35.781 10.273 1 98.81 74 VAL A CA 1
ATOM 564 C C . VAL A 1 74 ? -2.082 34.281 10.406 1 98.81 74 VAL A C 1
ATOM 566 O O . VAL A 1 74 ? -0.985 33.812 10.109 1 98.81 74 VAL A O 1
ATOM 569 N N . VAL A 1 75 ? -3.113 33.531 10.836 1 98.81 75 VAL A N 1
ATOM 570 C CA . VAL A 1 75 ? -3.047 32.094 11.031 1 98.81 75 VAL A CA 1
ATOM 571 C C . VAL A 1 75 ? -3.461 31.375 9.742 1 98.81 75 VAL A C 1
ATOM 573 O O . VAL A 1 75 ? -4.574 31.562 9.25 1 98.81 75 VAL A O 1
ATOM 576 N N . VAL A 1 76 ? -2.547 30.641 9.219 1 98.75 76 VAL A N 1
ATOM 577 C CA . VAL A 1 76 ? -2.842 29.812 8.062 1 98.75 76 VAL A CA 1
ATOM 578 C C . VAL A 1 76 ? -3.316 28.438 8.523 1 98.75 76 VAL A C 1
ATOM 580 O O . VAL A 1 76 ? -2.504 27.578 8.883 1 98.75 76 VAL A O 1
ATOM 583 N N . ALA A 1 77 ? -4.605 28.25 8.445 1 98.06 77 ALA A N 1
ATOM 584 C CA . ALA A 1 77 ? -5.219 27 8.891 1 98.06 77 ALA A CA 1
ATOM 585 C C . ALA A 1 77 ? -5.992 26.328 7.762 1 98.06 77 ALA A C 1
ATOM 587 O O . ALA A 1 77 ? -6.902 25.531 8.008 1 98.06 77 ALA A O 1
ATOM 588 N N . LEU A 1 78 ? -5.648 26.641 6.508 1 96.5 78 LEU A N 1
ATOM 589 C CA . LEU A 1 78 ? -6.188 25.969 5.328 1 96.5 78 LEU A CA 1
ATOM 590 C C . LEU A 1 78 ? -5.605 24.578 5.188 1 96.5 78 LEU A C 1
ATOM 592 O O . LEU A 1 78 ? -4.473 24.312 5.609 1 96.5 78 LEU A O 1
ATOM 596 N N . LYS A 1 79 ? -6.402 23.703 4.598 1 95.56 79 LYS A N 1
ATOM 597 C CA . LYS A 1 79 ? -5.75 22.484 4.121 1 95.56 79 LYS A CA 1
ATOM 598 C C . LYS A 1 79 ? -4.652 22.812 3.111 1 95.56 79 LYS A C 1
ATOM 600 O O . LYS A 1 79 ? -4.805 23.719 2.287 1 95.56 79 LYS A O 1
ATOM 605 N N . THR A 1 80 ? -3.648 22 3.158 1 97.75 80 THR A N 1
ATOM 606 C CA . THR A 1 80 ? -2.496 22.281 2.312 1 97.75 80 THR A CA 1
ATOM 607 C C . THR A 1 80 ? -2.863 22.156 0.836 1 97.75 80 THR A C 1
ATOM 609 O O . THR A 1 80 ? -2.184 22.703 -0.029 1 97.75 80 THR A O 1
ATOM 612 N N . THR A 1 81 ? -3.887 21.438 0.488 1 96.5 81 THR A N 1
ATOM 613 C CA . THR A 1 81 ? -4.352 21.297 -0.887 1 96.5 81 THR A CA 1
ATOM 614 C C . THR A 1 81 ? -4.844 22.625 -1.434 1 96.5 81 THR A C 1
ATOM 616 O O . THR A 1 81 ? -5.055 22.781 -2.641 1 96.5 81 THR A O 1
ATOM 619 N N . GLN A 1 82 ? -4.957 23.656 -0.603 1 96.75 82 GLN A N 1
ATOM 620 C CA . GLN A 1 82 ? -5.426 24.969 -1.011 1 96.75 82 GLN A CA 1
ATOM 621 C C . GLN A 1 82 ? -4.301 26 -0.952 1 96.75 82 GLN A C 1
ATOM 623 O O . GLN A 1 82 ? -4.547 27.203 -1.076 1 96.75 82 GLN A O 1
ATOM 628 N N . ASN A 1 83 ? -3.094 25.562 -0.796 1 97.88 83 ASN A N 1
ATOM 629 C CA . ASN A 1 83 ? -1.976 26.484 -0.622 1 97.88 83 ASN A CA 1
ATOM 630 C C . ASN A 1 83 ? -1.741 27.328 -1.873 1 97.88 83 ASN A C 1
ATOM 632 O O . ASN A 1 83 ? -1.069 28.359 -1.816 1 97.88 83 ASN A O 1
ATOM 636 N N . HIS A 1 84 ? -2.242 26.922 -2.996 1 96.88 84 HIS A N 1
ATOM 637 C CA . HIS A 1 84 ? -2.133 27.703 -4.223 1 96.88 84 HIS A CA 1
ATOM 638 C C . HIS A 1 84 ? -2.84 29.047 -4.078 1 96.88 84 HIS A C 1
ATOM 640 O O . HIS A 1 84 ? -2.598 29.969 -4.863 1 96.88 84 HIS A O 1
ATOM 646 N N . LEU A 1 85 ? -3.65 29.25 -3.086 1 97.75 85 LEU A N 1
ATOM 647 C CA . LEU A 1 85 ? -4.402 30.484 -2.857 1 97.75 85 LEU A CA 1
ATOM 648 C C . LEU A 1 85 ? -3.6 31.469 -2.008 1 97.75 85 LEU A C 1
ATOM 650 O O . LEU A 1 85 ? -3.941 32.656 -1.923 1 97.75 85 LEU A O 1
ATOM 654 N N . LEU A 1 86 ? -2.557 31.031 -1.379 1 98.31 86 LEU A N 1
ATOM 655 C CA . LEU A 1 86 ? -1.848 31.828 -0.375 1 98.31 86 LEU A CA 1
ATOM 656 C C . LEU A 1 86 ? -1.286 33.094 -0.982 1 98.31 86 LEU A C 1
ATOM 658 O O . LEU A 1 86 ? -1.325 34.156 -0.353 1 98.31 86 LEU A O 1
ATOM 662 N N . PRO A 1 87 ? -0.792 33.094 -2.236 1 98.31 87 PRO A N 1
ATOM 663 C CA . PRO A 1 87 ? -0.27 34.344 -2.824 1 98.31 87 PRO A CA 1
ATOM 664 C C . PRO A 1 87 ? -1.331 35.438 -2.939 1 98.31 87 PRO A C 1
ATOM 666 O O . PRO A 1 87 ? -1.006 36.625 -2.898 1 98.31 87 PRO A O 1
ATOM 669 N N . LYS A 1 88 ? -2.518 35.031 -3.057 1 97.94 88 LYS A N 1
ATOM 670 C CA . LYS A 1 88 ? -3.617 35.969 -3.15 1 97.94 88 LYS A CA 1
ATOM 671 C C . LYS A 1 88 ? -4.129 36.375 -1.766 1 97.94 88 LYS A C 1
ATOM 673 O O . LYS A 1 88 ? -4.523 37.5 -1.54 1 97.94 88 LYS A O 1
ATOM 678 N N . LEU A 1 89 ? -4.09 35.5 -0.816 1 98.44 89 LEU A N 1
ATOM 679 C CA . LEU A 1 89 ? -4.785 35.656 0.456 1 98.44 89 LEU A CA 1
ATOM 680 C C . LEU A 1 89 ? -3.92 36.406 1.469 1 98.44 89 LEU A C 1
ATOM 682 O O . LEU A 1 89 ? -4.438 37.125 2.32 1 98.44 89 LEU A O 1
ATOM 686 N N . LEU A 1 90 ? -2.631 36.25 1.41 1 98.5 90 LEU A N 1
ATOM 687 C CA . LEU A 1 90 ? -1.771 36.688 2.504 1 98.5 90 LEU A CA 1
ATOM 688 C C . LEU A 1 90 ? -1.421 38.188 2.361 1 98.5 90 LEU A C 1
ATOM 690 O O . LEU A 1 90 ? -1.584 38.969 3.307 1 98.5 90 LEU A O 1
ATOM 694 N N . PRO A 1 91 ? -1.002 38.656 1.182 1 97.62 91 PRO A N 1
ATOM 695 C CA . PRO A 1 91 ? -0.451 40 1.065 1 97.62 91 PRO A CA 1
ATOM 696 C C . PRO A 1 91 ? -1.43 41.094 1.53 1 97.62 91 PRO A C 1
ATOM 698 O O . PRO A 1 91 ? -1.033 42.031 2.223 1 97.62 91 PRO A O 1
ATOM 701 N N . PRO A 1 92 ? -2.707 40.969 1.294 1 97.62 92 PRO A N 1
ATOM 702 C CA . PRO A 1 92 ? -3.604 42.062 1.636 1 97.62 92 PRO A CA 1
ATOM 703 C C . PRO A 1 92 ? -3.828 42.188 3.141 1 97.62 92 PRO A C 1
ATOM 705 O O . PRO A 1 92 ? -4.293 43.25 3.609 1 97.62 92 PRO A O 1
ATOM 708 N N . ILE A 1 93 ? -3.432 41.188 3.941 1 98.19 93 ILE A N 1
ATOM 709 C CA . ILE A 1 93 ? -3.994 41.219 5.285 1 98.19 93 ILE A CA 1
ATOM 710 C C . ILE A 1 93 ? -2.875 41.125 6.316 1 98.19 93 ILE A C 1
ATOM 712 O O . ILE A 1 93 ? -3.107 41.312 7.516 1 98.19 93 ILE A O 1
ATOM 716 N N . VAL A 1 94 ? -1.713 40.844 5.902 1 98.12 94 VAL A N 1
ATOM 717 C CA . VAL A 1 94 ? -0.612 40.781 6.859 1 98.12 94 VAL A CA 1
ATOM 718 C C . VAL A 1 94 ? 0.022 42.156 7 1 98.12 94 VAL A C 1
ATOM 720 O O . VAL A 1 94 ? 0.377 42.781 6 1 98.12 94 VAL A O 1
ATOM 723 N N . LYS A 1 95 ? 0.151 42.688 8.203 1 96.94 95 LYS A N 1
ATOM 724 C CA . LYS A 1 95 ? 0.834 43.938 8.445 1 96.94 95 LYS A CA 1
ATOM 725 C C . LYS A 1 95 ? 2.314 43.844 8.086 1 96.94 95 LYS A C 1
ATOM 727 O O . LYS A 1 95 ? 2.885 42.781 8.07 1 96.94 95 LYS A O 1
ATOM 732 N N . ASN A 1 96 ? 2.814 45.125 7.949 1 91.12 96 ASN A N 1
ATOM 733 C CA . ASN A 1 96 ? 4.258 45.156 7.754 1 91.12 96 ASN A CA 1
ATOM 734 C C . ASN A 1 96 ? 5.008 44.594 8.961 1 91.12 96 ASN A C 1
ATOM 736 O O . ASN A 1 96 ? 4.695 44.938 10.102 1 91.12 96 ASN A O 1
ATOM 740 N N . ASP A 1 97 ? 5.832 43.719 8.898 1 90.88 97 ASP A N 1
ATOM 741 C CA . ASP A 1 97 ? 6.586 43.031 9.945 1 90.88 97 ASP A CA 1
ATOM 742 C C . ASP A 1 97 ? 5.68 42.125 10.773 1 90.88 97 ASP A C 1
ATOM 744 O O . ASP A 1 97 ? 5.934 41.906 11.961 1 90.88 97 ASP A O 1
ATOM 748 N N . GLY A 1 98 ? 4.492 41.875 10.242 1 97.25 98 GLY A N 1
ATOM 749 C CA . GLY A 1 98 ? 3.561 40.969 10.922 1 97.25 98 GLY A CA 1
ATOM 750 C C . GLY A 1 98 ? 4.043 39.531 10.977 1 97.25 98 GLY A C 1
ATOM 751 O O . GLY A 1 98 ? 5.16 39.219 10.555 1 97.25 98 GLY A O 1
ATOM 752 N N . ILE A 1 99 ? 3.211 38.688 11.625 1 98.44 99 ILE A N 1
ATOM 753 C CA . ILE A 1 99 ? 3.529 37.281 11.82 1 98.44 99 ILE A CA 1
ATOM 754 C C . ILE A 1 99 ? 2.557 36.406 11.016 1 98.44 99 ILE A C 1
ATOM 756 O O . ILE A 1 99 ? 1.345 36.625 11.055 1 98.44 99 ILE A O 1
ATOM 760 N N . VAL A 1 100 ? 3.113 35.531 10.219 1 98.75 100 VAL A N 1
ATOM 761 C CA . VAL A 1 100 ? 2.316 34.438 9.656 1 98.75 100 VAL A CA 1
ATOM 762 C C . VAL A 1 100 ? 2.504 33.188 10.484 1 98.75 100 VAL A C 1
ATOM 764 O O . VAL A 1 100 ? 3.617 32.656 10.594 1 98.75 100 VAL A O 1
ATOM 767 N N . LEU A 1 101 ? 1.454 32.719 11.156 1 98.81 101 LEU A N 1
ATOM 768 C CA . LEU A 1 101 ? 1.445 31.5 11.945 1 98.81 101 LEU A CA 1
ATOM 769 C C . LEU A 1 101 ? 0.868 30.344 11.141 1 98.81 101 LEU A C 1
ATOM 771 O O . LEU A 1 101 ? -0.333 30.312 10.867 1 98.81 101 LEU A O 1
ATOM 775 N N . VAL A 1 102 ? 1.711 29.375 10.836 1 98.81 102 VAL A N 1
ATOM 776 C CA . VAL A 1 102 ? 1.323 28.25 9.977 1 98.81 102 VAL A CA 1
ATOM 777 C C . VAL A 1 102 ? 0.874 27.078 10.836 1 98.81 102 VAL A C 1
ATOM 779 O O . VAL A 1 102 ? 1.694 26.438 11.492 1 98.81 102 VAL A O 1
ATOM 782 N N . LEU A 1 103 ? -0.411 26.781 10.781 1 98.56 103 LEU A N 1
ATOM 783 C CA . LEU A 1 103 ? -0.948 25.625 11.484 1 98.56 103 LEU A CA 1
ATOM 784 C C . LEU A 1 103 ? -1.358 24.531 10.508 1 98.56 103 LEU A C 1
ATOM 786 O O . LEU A 1 103 ? -2.521 24.125 10.477 1 98.56 103 LEU A O 1
ATOM 790 N N . GLN A 1 104 ? -0.447 24.156 9.648 1 98.06 104 GLN A N 1
ATOM 791 C CA . GLN A 1 104 ? -0.648 23.109 8.648 1 98.06 104 GLN A CA 1
ATOM 792 C C . GLN A 1 104 ? 0.295 21.938 8.891 1 98.06 104 GLN A C 1
ATOM 794 O O . GLN A 1 104 ? 1.367 22.094 9.477 1 98.06 104 GLN A O 1
ATOM 799 N N . ASN A 1 105 ? -0.166 20.781 8.453 1 96.38 105 ASN A N 1
ATOM 800 C CA . ASN A 1 105 ? 0.688 19.609 8.5 1 96.38 105 ASN A CA 1
ATOM 801 C C . ASN A 1 105 ? 1.704 19.609 7.359 1 96.38 105 ASN A C 1
ATOM 803 O O . ASN A 1 105 ? 1.526 20.312 6.363 1 96.38 105 ASN A O 1
ATOM 807 N N . GLY A 1 106 ? 2.729 18.844 7.613 1 97.69 106 GLY A N 1
ATOM 808 C CA . GLY A 1 106 ? 3.635 18.562 6.508 1 97.69 106 GLY A CA 1
ATOM 809 C C . GLY A 1 106 ? 4.875 19.438 6.52 1 97.69 106 GLY A C 1
ATOM 810 O O . GLY A 1 106 ? 5.238 20 7.559 1 97.69 106 GLY A O 1
ATOM 811 N N . LEU A 1 107 ? 5.562 19.469 5.406 1 97.5 107 LEU A N 1
ATOM 812 C CA . LEU A 1 107 ? 6.855 20.125 5.266 1 97.5 107 LEU A CA 1
ATOM 813 C C . LEU A 1 107 ? 6.84 21.109 4.109 1 97.5 107 LEU A C 1
ATOM 815 O O . LEU A 1 107 ? 6.172 20.891 3.1 1 97.5 107 LEU A O 1
ATOM 819 N N . GLY A 1 108 ? 7.531 22.281 4.262 1 95.19 108 GLY A N 1
ATOM 820 C CA . GLY A 1 108 ? 7.887 23.109 3.123 1 95.19 108 GLY A CA 1
ATOM 821 C C . GLY A 1 108 ? 7.043 24.359 3.016 1 95.19 108 GLY A C 1
ATOM 822 O O . GLY A 1 108 ? 7.395 25.297 2.287 1 95.19 108 GLY A O 1
ATOM 823 N N . VAL A 1 109 ? 5.977 24.5 3.779 1 96.94 109 VAL A N 1
ATOM 824 C CA . VAL A 1 109 ? 5.039 25.609 3.607 1 96.94 109 VAL A CA 1
ATOM 825 C C . VAL A 1 109 ? 5.699 26.922 4.023 1 96.94 109 VAL A C 1
ATOM 827 O O . VAL A 1 109 ? 5.434 27.969 3.434 1 96.94 109 VAL A O 1
ATOM 830 N N . GLU A 1 110 ? 6.57 26.906 5.023 1 98.06 110 GLU A N 1
ATOM 831 C CA . GLU A 1 110 ? 7.246 28.125 5.477 1 98.06 110 GLU A CA 1
ATOM 832 C C . GLU A 1 110 ? 8.094 28.719 4.363 1 98.06 110 GLU A C 1
ATOM 834 O O . GLU A 1 110 ? 8.109 29.938 4.18 1 98.06 110 GLU A O 1
ATOM 839 N N . GLU A 1 111 ? 8.758 27.844 3.637 1 97.31 111 GLU A N 1
ATOM 840 C CA . GLU A 1 111 ? 9.555 28.312 2.506 1 97.31 111 GLU A CA 1
ATOM 841 C C . GLU A 1 111 ? 8.672 28.984 1.456 1 97.31 111 GLU A C 1
ATOM 843 O O . GLU A 1 111 ? 9.047 30.016 0.898 1 97.31 111 GLU A O 1
ATOM 848 N N . GLU A 1 112 ? 7.57 28.406 1.239 1 97.06 112 GLU A N 1
ATOM 849 C CA . GLU A 1 112 ? 6.625 28.969 0.277 1 97.06 112 GLU A CA 1
ATOM 850 C C . GLU A 1 112 ? 6.145 30.359 0.716 1 97.06 112 GLU A C 1
ATOM 852 O O . GLU A 1 112 ? 6.094 31.281 -0.091 1 97.06 112 GLU A O 1
ATOM 857 N N . ILE A 1 113 ? 5.809 30.5 1.95 1 98.06 113 ILE A N 1
ATOM 858 C CA . ILE A 1 113 ? 5.297 31.75 2.484 1 98.06 113 ILE A CA 1
ATOM 859 C C . ILE A 1 113 ? 6.391 32.812 2.449 1 98.06 113 ILE A C 1
ATOM 861 O O . ILE A 1 113 ? 6.129 33.969 2.141 1 98.06 113 ILE A O 1
ATOM 865 N N . ALA A 1 114 ? 7.602 32.438 2.742 1 97.62 114 ALA A N 1
ATOM 866 C CA . ALA A 1 114 ? 8.734 33.375 2.709 1 97.62 114 ALA A CA 1
ATOM 867 C C . ALA A 1 114 ? 8.93 33.938 1.309 1 97.62 114 ALA A C 1
ATOM 869 O O . ALA A 1 114 ? 9.352 35.094 1.157 1 97.62 114 ALA A O 1
ATOM 870 N N . GLU A 1 115 ? 8.656 33.125 0.307 1 97.25 115 GLU A N 1
ATOM 871 C CA . GLU A 1 115 ? 8.742 33.594 -1.072 1 97.25 115 GLU A CA 1
ATOM 872 C C . GLU A 1 115 ? 7.629 34.594 -1.387 1 97.25 115 GLU A C 1
ATOM 874 O O . GLU A 1 115 ? 7.848 35.562 -2.113 1 97.25 115 GLU A O 1
ATOM 879 N N . ILE A 1 116 ? 6.516 34.344 -0.825 1 97.25 116 ILE A N 1
ATOM 880 C CA . ILE A 1 116 ? 5.355 35.219 -1.064 1 97.25 116 ILE A CA 1
ATOM 881 C C . ILE A 1 116 ? 5.531 36.531 -0.335 1 97.25 116 ILE A C 1
ATOM 883 O O . ILE A 1 116 ? 5.23 37.594 -0.885 1 97.25 116 ILE A O 1
ATOM 887 N N . LEU A 1 117 ? 5.988 36.469 0.946 1 96.75 117 LEU A N 1
ATOM 888 C CA . LEU A 1 117 ? 6.141 37.625 1.818 1 96.75 117 LEU A CA 1
ATOM 889 C C . LEU A 1 117 ? 7.516 37.625 2.479 1 96.75 117 LEU A C 1
ATOM 891 O O . LEU A 1 117 ? 7.652 37.25 3.641 1 96.75 117 LEU A O 1
ATOM 895 N N . PRO A 1 118 ? 8.5 38.188 1.853 1 92.75 118 PRO A N 1
ATOM 896 C CA . PRO A 1 118 ? 9.859 38.156 2.398 1 92.75 118 PRO A CA 1
ATOM 897 C C . PRO A 1 118 ? 10.031 39.031 3.639 1 92.75 118 PRO A C 1
ATOM 899 O O . PRO A 1 118 ? 10.969 38.844 4.41 1 92.75 118 PRO A O 1
ATOM 902 N N . GLN A 1 119 ? 9.109 39.875 3.92 1 92.12 119 GLN A N 1
ATOM 903 C CA . GLN A 1 119 ? 9.305 40.875 4.961 1 92.12 119 GLN A CA 1
ATOM 904 C C . GLN A 1 119 ? 8.617 40.469 6.258 1 92.12 119 GLN A C 1
ATOM 906 O O . GLN A 1 119 ? 8.719 41.156 7.273 1 92.12 119 GLN A O 1
ATOM 911 N N . VAL A 1 120 ? 7.988 39.312 6.246 1 94.94 120 VAL A N 1
ATOM 912 C CA . VAL A 1 120 ? 7.207 38.938 7.418 1 94.94 120 VAL A CA 1
ATOM 913 C C . VAL A 1 120 ? 7.969 37.906 8.242 1 94.94 120 VAL A C 1
ATOM 915 O O . VAL A 1 120 ? 8.961 37.344 7.77 1 94.94 120 VAL A O 1
ATOM 918 N N . HIS A 1 121 ? 7.516 37.781 9.5 1 97.56 121 HIS A N 1
ATOM 919 C CA . HIS A 1 121 ? 7.984 36.719 10.352 1 97.56 121 HIS A CA 1
ATOM 920 C C . HIS A 1 121 ? 7.09 35.469 10.219 1 97.56 121 HIS A C 1
ATOM 922 O O . HIS A 1 121 ? 5.867 35.594 10.109 1 97.56 121 HIS A O 1
ATOM 928 N N . ILE A 1 122 ? 7.746 34.344 10.156 1 98.5 122 ILE A N 1
ATOM 929 C CA . ILE A 1 122 ? 6.984 33.094 9.977 1 98.5 122 ILE A CA 1
ATOM 930 C C . ILE A 1 122 ? 7.195 32.188 11.18 1 98.5 122 ILE A C 1
ATOM 932 O O . ILE A 1 122 ? 8.336 31.906 11.562 1 98.5 122 ILE A O 1
ATOM 936 N N . ILE A 1 123 ? 6.137 31.812 11.844 1 98.69 123 ILE A N 1
ATOM 937 C CA . ILE A 1 123 ? 6.137 30.828 12.922 1 98.69 123 ILE A CA 1
ATOM 938 C C . ILE A 1 123 ? 5.34 29.594 12.5 1 98.69 123 ILE A C 1
ATOM 940 O O . ILE A 1 123 ? 4.219 29.719 11.992 1 98.69 123 ILE A O 1
ATOM 944 N N . GLY A 1 124 ? 6.008 28.438 12.617 1 98.5 124 GLY A N 1
ATOM 945 C CA . GLY A 1 124 ? 5.309 27.188 12.383 1 98.5 124 GLY A CA 1
ATOM 946 C C . GLY A 1 124 ? 4.703 26.594 13.641 1 98.5 124 GLY A C 1
ATOM 947 O O . GLY A 1 124 ? 5.309 26.656 14.711 1 98.5 124 GLY A O 1
ATOM 948 N N . GLY A 1 125 ? 3.506 26.062 13.492 1 98.5 125 GLY A N 1
ATOM 949 C CA . GLY A 1 125 ? 2.811 25.391 14.578 1 98.5 125 GLY A CA 1
ATOM 950 C C . GLY A 1 125 ? 2.445 23.953 14.25 1 98.5 125 GLY A C 1
ATOM 951 O O . GLY A 1 125 ? 1.804 23.688 13.234 1 98.5 125 GLY A O 1
ATOM 952 N N . LEU A 1 126 ? 2.871 23.047 15.07 1 98.25 126 LEU A N 1
ATOM 953 C CA . LEU A 1 126 ? 2.471 21.641 15.016 1 98.25 126 LEU A CA 1
ATOM 954 C C . LEU A 1 126 ? 1.274 21.375 15.922 1 98.25 126 LEU A C 1
ATOM 956 O O . LEU A 1 126 ? 1.397 21.422 17.156 1 98.25 126 LEU A O 1
ATOM 960 N N . CYS A 1 127 ? 0.178 21.125 15.297 1 97.38 127 CYS A N 1
ATOM 961 C CA . CYS A 1 127 ? -1.056 21 16.062 1 97.38 127 CYS A CA 1
ATOM 962 C C . CYS A 1 127 ? -1.345 19.531 16.375 1 97.38 127 CYS A C 1
ATOM 964 O O . CYS A 1 127 ? -1.226 18.672 15.508 1 97.38 127 CYS A O 1
ATOM 966 N N . PHE A 1 128 ? -1.614 19.25 17.531 1 93.69 128 PHE A N 1
ATOM 967 C CA . PHE A 1 128 ? -2.174 17.984 18 1 93.69 128 PHE A CA 1
ATOM 968 C C . PHE A 1 128 ? -3.625 18.156 18.438 1 93.69 128 PHE A C 1
ATOM 970 O O . PHE A 1 128 ? -3.898 18.547 19.578 1 93.69 128 PHE A O 1
ATOM 977 N N . LEU A 1 129 ? -4.473 17.953 17.531 1 92.56 129 LEU A N 1
ATOM 978 C CA . LEU A 1 129 ? -5.879 18.297 17.734 1 92.56 129 LEU A CA 1
ATOM 979 C C . LEU A 1 129 ? -6.785 17.25 17.094 1 92.56 129 LEU A C 1
ATOM 981 O O . LEU A 1 129 ? -6.523 16.797 15.969 1 92.56 129 LEU A O 1
ATOM 985 N N . CYS A 1 130 ? -7.703 16.75 17.812 1 89 130 CYS A N 1
ATOM 986 C CA . CYS A 1 130 ? -8.812 15.953 17.281 1 89 130 CYS A CA 1
ATOM 987 C C . CYS A 1 130 ? -10.094 16.7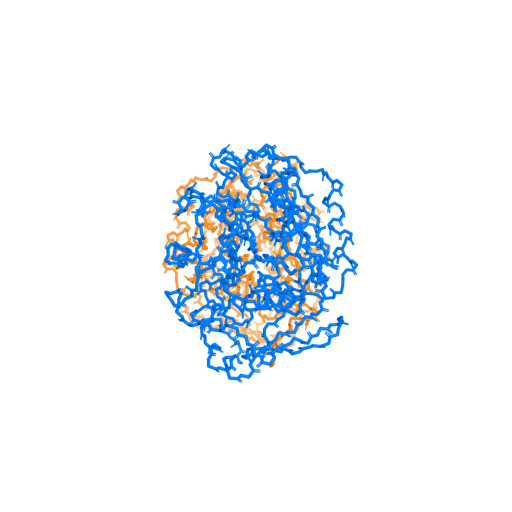66 17.25 1 89 130 CYS A C 1
ATOM 989 O O . CYS A 1 130 ? -10.75 16.953 18.281 1 89 130 CYS A O 1
ATOM 991 N N . SER A 1 131 ? -10.414 17.25 16.078 1 92.69 131 SER A N 1
ATOM 992 C CA . SER A 1 131 ? -11.586 18.094 15.875 1 92.69 131 SER A CA 1
ATOM 993 C C . SER A 1 131 ? -12.172 17.906 14.484 1 92.69 131 SER A C 1
ATOM 995 O O . SER A 1 131 ? -11.461 17.531 13.547 1 92.69 131 SER A O 1
ATOM 997 N N . ASN A 1 132 ? -13.516 18.141 14.414 1 90 132 ASN A N 1
ATOM 998 C CA . ASN A 1 132 ? -14.227 18.016 13.148 1 90 132 ASN A CA 1
ATOM 999 C C . ASN A 1 132 ? -15.18 19.203 12.938 1 90 132 ASN A C 1
ATOM 1001 O O . ASN A 1 132 ? -15.773 19.703 13.891 1 90 132 ASN A O 1
ATOM 1005 N N . LYS A 1 133 ? -15.195 19.594 11.703 1 92.12 133 LYS A N 1
ATOM 1006 C CA . LYS A 1 133 ? -16.312 20.453 11.328 1 92.12 133 LYS A CA 1
ATOM 1007 C C . LYS A 1 133 ? -17.562 19.641 11.016 1 92.12 133 LYS A C 1
ATOM 1009 O O . LYS A 1 133 ? -17.578 18.891 10.031 1 92.12 133 LYS A O 1
ATOM 1014 N N . VAL A 1 134 ? -18.578 19.688 11.75 1 92.5 134 VAL A N 1
ATOM 1015 C CA . VAL A 1 134 ? -19.719 18.797 11.633 1 92.5 134 VAL A CA 1
ATOM 1016 C C . VAL A 1 134 ? -20.875 19.516 10.961 1 92.5 134 VAL A C 1
ATOM 1018 O O . VAL A 1 134 ? -21.953 18.938 10.758 1 92.5 134 VAL A O 1
ATOM 1021 N N . GLY A 1 135 ? -20.781 20.781 10.672 1 92.38 135 GLY A N 1
ATOM 1022 C CA . GLY A 1 135 ? -21.75 21.625 9.977 1 92.38 135 GLY A CA 1
ATOM 1023 C C . GLY A 1 135 ? -21.25 23.047 9.781 1 92.38 135 GLY A C 1
ATOM 1024 O O . GLY A 1 135 ? -20.156 23.391 10.227 1 92.38 135 GLY A O 1
ATOM 1025 N N . ALA A 1 136 ? -22.109 23.828 9.125 1 94.44 136 ALA A N 1
ATOM 1026 C CA . ALA A 1 136 ? -21.734 25.234 8.914 1 94.44 136 ALA A CA 1
ATOM 1027 C C . ALA A 1 136 ? -21.594 25.969 10.242 1 94.44 136 ALA A C 1
ATOM 1029 O O . ALA A 1 136 ? -22.547 26.062 11.023 1 94.44 136 ALA A O 1
ATOM 1030 N N . GLY A 1 137 ? -20.359 26.438 10.523 1 95.81 137 GLY A N 1
ATOM 1031 C CA . GLY A 1 137 ? -20.094 27.172 11.75 1 95.81 137 GLY A CA 1
ATOM 1032 C C . GLY A 1 137 ? -20.141 26.297 12.992 1 95.81 137 GLY A C 1
ATOM 1033 O O . GLY A 1 137 ? -20.297 26.797 14.102 1 95.81 137 GLY A O 1
ATOM 1034 N N . TYR A 1 138 ? -20.062 25.047 12.781 1 97.06 138 TYR A N 1
ATOM 1035 C CA . TYR A 1 138 ? -20.203 24.094 13.875 1 97.06 138 TYR A CA 1
ATOM 1036 C C . TYR A 1 138 ? -19 23.156 13.953 1 97.06 138 TYR A C 1
ATOM 1038 O O . TYR A 1 138 ? -18.812 22.297 13.094 1 97.06 138 TYR A O 1
ATOM 1046 N N . ILE A 1 139 ? -18.219 23.312 15.078 1 97.12 139 ILE A N 1
ATOM 1047 C CA . ILE A 1 139 ? -16.969 22.578 15.289 1 97.12 139 ILE A CA 1
ATOM 1048 C C . ILE A 1 139 ? -17.125 21.641 16.484 1 97.12 139 ILE A C 1
ATOM 1050 O O . ILE A 1 139 ? -17.641 22.062 17.531 1 97.12 139 ILE A O 1
ATOM 1054 N N . HIS A 1 140 ? -16.75 20.438 16.312 1 96.44 140 HIS A N 1
ATOM 1055 C CA . HIS A 1 140 ? -16.75 19.453 17.391 1 96.44 140 HIS A CA 1
ATOM 1056 C C . HIS A 1 140 ? -15.32 19.062 17.766 1 96.44 140 HIS A C 1
ATOM 1058 O O . HIS A 1 140 ? -14.625 18.391 17.016 1 96.44 140 HIS A O 1
ATOM 1064 N N . HIS A 1 141 ? -14.891 19.547 18.875 1 96.25 141 HIS A N 1
ATOM 1065 C CA . HIS A 1 141 ? -13.594 19.234 19.469 1 96.25 141 HIS A CA 1
ATOM 1066 C C . HIS A 1 141 ? -13.672 17.953 20.297 1 96.25 141 HIS A C 1
ATOM 1068 O O . HIS A 1 141 ? -14.297 17.953 21.359 1 96.25 141 HIS A O 1
ATOM 1074 N N . LEU A 1 142 ? -12.992 16.969 19.891 1 90.62 142 LEU A N 1
ATOM 1075 C CA . LEU A 1 142 ? -13.086 15.648 20.516 1 90.62 142 LEU A CA 1
ATOM 1076 C C . LEU A 1 142 ? -12 15.469 21.562 1 90.62 142 LEU A C 1
ATOM 1078 O O . LEU A 1 142 ? -12.258 14.922 22.641 1 90.62 142 LEU A O 1
ATOM 1082 N N . ASP A 1 143 ? -10.758 15.805 21.172 1 89.75 143 ASP A N 1
ATOM 1083 C CA . ASP A 1 143 ? -9.656 15.586 22.109 1 89.75 143 ASP A CA 1
ATOM 1084 C C . ASP A 1 143 ? -8.422 16.391 21.703 1 89.75 143 ASP A C 1
ATOM 1086 O O . ASP A 1 143 ? -8.375 16.938 20.594 1 89.75 143 ASP A O 1
ATOM 1090 N N . TYR A 1 144 ? -7.457 16.594 22.688 1 90.81 144 TYR A N 1
ATOM 1091 C CA . TYR A 1 144 ? -6.176 17.25 22.469 1 90.81 144 TYR A CA 1
ATOM 1092 C C . TYR A 1 144 ? -6.375 18.734 22.156 1 90.81 144 TYR A C 1
ATOM 1094 O O . TYR A 1 144 ? -7.406 19.312 22.5 1 90.81 144 TYR A O 1
ATOM 1102 N N . GLY A 1 145 ? -5.324 19.438 21.719 1 94.94 145 GLY A N 1
ATOM 1103 C CA . GLY A 1 145 ? -5.41 20.844 21.438 1 94.94 145 GLY A CA 1
ATOM 1104 C C . GLY A 1 145 ? -4.082 21.562 21.562 1 94.94 145 GLY A C 1
ATOM 1105 O O . GLY A 1 145 ? -3.982 22.766 21.281 1 94.94 145 GLY A O 1
ATOM 1106 N N . GLN A 1 146 ? -3.117 20.828 21.891 1 97.12 146 GLN A N 1
ATOM 1107 C CA . GLN A 1 146 ? -1.794 21.422 22.094 1 97.12 146 GLN A CA 1
ATOM 1108 C C . GLN A 1 146 ? -1.163 21.828 20.766 1 97.12 146 GLN A C 1
ATOM 1110 O O . GLN A 1 146 ? -1.376 21.172 19.734 1 97.12 146 GLN A O 1
ATOM 1115 N N . ILE A 1 147 ? -0.424 22.922 20.781 1 98.44 147 ILE A N 1
ATOM 1116 C CA . ILE A 1 147 ? 0.37 23.375 19.656 1 98.44 147 ILE A CA 1
ATOM 1117 C C . ILE A 1 147 ? 1.836 23.5 20.062 1 98.44 147 ILE A C 1
ATOM 1119 O O . ILE A 1 147 ? 2.143 23.969 21.156 1 98.44 147 ILE A O 1
ATOM 1123 N N . THR A 1 148 ? 2.715 23.062 19.266 1 98.44 148 THR A N 1
ATOM 1124 C CA . THR A 1 148 ? 4.141 23.328 19.406 1 98.44 148 THR A CA 1
ATOM 1125 C C . THR A 1 148 ? 4.621 24.344 18.391 1 98.44 148 THR A C 1
ATOM 1127 O O . THR A 1 148 ? 4.402 24.188 17.188 1 98.44 148 THR A O 1
ATOM 1130 N N . LEU A 1 149 ? 5.285 25.438 18.859 1 98.56 149 LEU A N 1
ATOM 1131 C CA . LEU A 1 149 ? 5.672 26.547 17.984 1 98.56 149 LEU A CA 1
ATOM 1132 C C . LEU A 1 149 ? 7.176 26.547 17.75 1 98.56 149 LEU A C 1
ATOM 1134 O O . LEU A 1 149 ? 7.953 26.297 18.688 1 98.56 149 LEU A O 1
ATOM 1138 N N . GLY A 1 150 ? 7.535 26.781 16.562 1 98.5 150 GLY A N 1
ATOM 1139 C CA . GLY A 1 150 ? 8.898 27.094 16.156 1 98.5 150 GLY A CA 1
ATOM 1140 C C . GLY A 1 150 ? 8.984 28.172 15.109 1 98.5 150 GLY A C 1
ATOM 1141 O O . GLY A 1 150 ? 8.164 28.219 14.188 1 98.5 150 GLY A O 1
ATOM 1142 N N . GLU A 1 151 ? 9.953 29.062 15.242 1 98.5 151 GLU A N 1
ATOM 1143 C CA . GLU A 1 151 ? 10.07 30.156 14.281 1 98.5 151 GLU A CA 1
ATOM 1144 C C . GLU A 1 151 ? 10.969 29.766 13.109 1 98.5 151 GLU A C 1
ATOM 1146 O O . GLU A 1 151 ? 11.984 29.094 13.297 1 98.5 151 GLU A O 1
ATOM 1151 N N . TYR A 1 152 ? 10.555 30.203 11.938 1 98.12 152 TYR A N 1
ATOM 1152 C CA . TYR A 1 152 ? 11.273 29.906 10.703 1 98.12 152 TYR A CA 1
ATOM 1153 C C . TYR A 1 152 ? 12.32 30.984 10.414 1 98.12 152 TYR A C 1
ATOM 1155 O O . TYR A 1 152 ? 12.062 32.156 10.594 1 98.12 152 TYR A O 1
ATOM 1163 N N . ALA A 1 153 ? 13.477 30.594 10.023 1 95.81 153 ALA A N 1
ATOM 1164 C CA . ALA A 1 153 ? 14.5 31.406 9.383 1 95.81 153 ALA A CA 1
ATOM 1165 C C . ALA A 1 153 ? 14.922 30.797 8.047 1 95.81 153 ALA A C 1
ATOM 1167 O O . ALA A 1 153 ? 14.734 29.609 7.809 1 95.81 153 ALA A O 1
ATOM 1168 N N . HIS A 1 154 ? 15.453 31.625 7.203 1 93.56 154 HIS A N 1
ATOM 1169 C CA . HIS A 1 154 ? 15.898 31.156 5.895 1 93.56 154 HIS A CA 1
ATOM 1170 C C . HIS A 1 154 ? 16.734 29.891 6.02 1 93.56 154 HIS A C 1
ATOM 1172 O O . HIS A 1 154 ? 17.609 29.797 6.871 1 93.56 154 HIS A O 1
ATOM 1178 N N . GLY A 1 155 ? 16.328 28.875 5.23 1 92.88 155 GLY A N 1
ATOM 1179 C CA . GLY A 1 155 ? 17.016 27.594 5.246 1 92.88 155 GLY A CA 1
ATOM 1180 C C . GLY A 1 155 ? 16.766 26.797 6.512 1 92.88 155 GLY A C 1
ATOM 1181 O O . GLY A 1 155 ? 17.5 25.844 6.809 1 92.88 155 GLY A O 1
ATOM 1182 N N . TYR A 1 156 ? 15.914 27.25 7.367 1 96.19 156 TYR A N 1
ATOM 1183 C CA . TYR A 1 156 ? 15.516 26.594 8.609 1 96.19 156 TYR A CA 1
ATOM 1184 C C . TYR A 1 156 ? 16.641 26.625 9.633 1 96.19 156 TYR A C 1
ATOM 1186 O O . TYR A 1 156 ? 16.844 25.672 10.391 1 96.19 156 TYR A O 1
ATOM 1194 N N . SER A 1 157 ? 17.344 27.656 9.562 1 95.06 157 SER A N 1
ATOM 1195 C CA . SER A 1 157 ? 18.344 27.844 10.609 1 95.06 157 SER A CA 1
ATOM 1196 C C . SER A 1 157 ? 17.688 27.969 11.984 1 95.06 157 SER A C 1
ATOM 1198 O O . SER A 1 157 ? 16.547 28.422 12.094 1 95.06 157 SER A O 1
ATOM 1200 N N . ASN A 1 158 ? 18.422 27.469 12.961 1 91.81 158 ASN A N 1
ATOM 1201 C CA . ASN A 1 158 ? 17.906 27.5 14.328 1 91.81 158 ASN A CA 1
ATOM 1202 C C . ASN A 1 158 ? 17.844 28.922 14.867 1 91.81 158 ASN A C 1
ATOM 1204 O O . ASN A 1 158 ? 18.844 29.625 14.914 1 91.81 158 ASN A O 1
ATOM 1208 N N . MET A 1 159 ? 16.688 29.344 15.312 1 90.75 159 MET A N 1
ATOM 1209 C CA . MET A 1 159 ? 16.453 30.703 15.789 1 90.75 159 MET A CA 1
ATOM 1210 C C . MET A 1 159 ? 16.344 30.734 17.312 1 90.75 159 MET A C 1
ATOM 1212 O O . MET A 1 159 ? 16.328 31.812 17.906 1 90.75 159 MET A O 1
ATOM 1216 N N . GLY A 1 160 ? 16.359 29.469 17.906 1 94.88 160 GLY A N 1
ATOM 1217 C CA . GLY A 1 160 ? 16.047 29.422 19.328 1 94.88 160 GLY A CA 1
ATOM 1218 C C . GLY A 1 160 ? 14.633 29.859 19.656 1 94.88 160 GLY A C 1
ATOM 1219 O O . GLY A 1 160 ? 13.758 29.828 18.781 1 94.88 160 GLY A O 1
ATOM 1220 N N . ILE A 1 161 ? 14.383 30.125 20.938 1 98.25 161 ILE A N 1
ATOM 1221 C CA . ILE A 1 161 ? 13.086 30.625 21.375 1 98.25 161 ILE A CA 1
ATOM 1222 C C . ILE A 1 161 ? 13.062 32.156 21.266 1 98.25 161 ILE A C 1
ATOM 1224 O O . ILE A 1 161 ? 13.789 32.844 21.984 1 98.25 161 ILE A O 1
ATOM 1228 N N . THR A 1 162 ? 12.25 32.719 20.391 1 97.69 162 THR A N 1
ATOM 1229 C CA . THR A 1 162 ? 12.242 34.156 20.125 1 97.69 162 THR A CA 1
ATOM 1230 C C . THR A 1 162 ? 11.172 34.844 20.969 1 97.69 162 THR A C 1
ATOM 1232 O O . THR A 1 162 ? 10.273 34.188 21.5 1 97.69 162 THR A O 1
ATOM 1235 N N . ASP A 1 163 ? 11.25 36.125 21.016 1 97.31 163 ASP A N 1
ATOM 1236 C CA . ASP A 1 163 ? 10.25 36.906 21.719 1 97.31 163 ASP A CA 1
ATOM 1237 C C . ASP A 1 163 ? 8.883 36.812 21.047 1 97.31 163 ASP A C 1
ATOM 1239 O O . ASP A 1 163 ? 7.852 36.812 21.719 1 97.31 163 ASP A O 1
ATOM 1243 N N . ARG A 1 164 ? 8.875 36.781 19.75 1 96.75 164 ARG A N 1
ATOM 1244 C CA . ARG A 1 164 ? 7.633 36.625 19 1 96.75 164 ARG A CA 1
ATOM 1245 C C . ARG A 1 164 ? 6.906 35.344 19.359 1 96.75 164 ARG A C 1
ATOM 1247 O O . ARG A 1 164 ? 5.691 35.344 19.562 1 96.75 164 ARG A O 1
ATOM 1254 N N . MET A 1 165 ? 7.684 34.25 19.469 1 98.25 165 MET A N 1
ATOM 1255 C CA . MET A 1 165 ? 7.105 32.969 19.875 1 98.25 165 MET A CA 1
ATOM 1256 C C . MET A 1 165 ? 6.477 33.094 21.266 1 98.25 165 MET A C 1
ATOM 1258 O O . MET A 1 165 ? 5.391 32.562 21.5 1 98.25 165 MET A O 1
ATOM 1262 N N . GLN A 1 166 ? 7.168 33.75 22.141 1 98.12 166 GLN A N 1
ATOM 1263 C CA . GLN A 1 166 ? 6.68 33.906 23.516 1 98.12 166 GLN A CA 1
ATOM 1264 C C . GLN A 1 166 ? 5.395 34.719 23.531 1 98.12 166 GLN A C 1
ATOM 1266 O O . GLN A 1 166 ? 4.469 34.406 24.297 1 98.12 166 GLN A O 1
ATOM 1271 N N . GLN A 1 167 ? 5.352 35.75 22.734 1 96.75 167 GLN A N 1
ATOM 1272 C CA . GLN A 1 167 ? 4.164 36.594 22.672 1 96.75 167 GLN A CA 1
ATOM 1273 C C . GLN A 1 167 ? 2.955 35.812 22.172 1 96.75 167 GLN A C 1
ATOM 1275 O O . GLN A 1 167 ? 1.874 35.875 22.766 1 96.75 167 GLN A O 1
ATOM 1280 N N . ILE A 1 168 ? 3.154 35.094 21.078 1 97.88 168 ILE A N 1
ATOM 1281 C CA . ILE A 1 168 ? 2.08 34.281 20.531 1 97.88 168 ILE A CA 1
ATOM 1282 C C . ILE A 1 168 ? 1.673 33.219 21.547 1 97.88 168 ILE A C 1
ATOM 1284 O O . ILE A 1 168 ? 0.483 32.969 21.75 1 97.88 168 ILE A O 1
ATOM 1288 N N . SER A 1 169 ? 2.676 32.594 22.188 1 98.31 169 SER A N 1
ATOM 1289 C CA . SER A 1 169 ? 2.426 31.578 23.219 1 98.31 169 SER A CA 1
ATOM 1290 C C . SER A 1 169 ? 1.537 32.156 24.328 1 98.31 169 SER A C 1
ATOM 1292 O O . SER A 1 169 ? 0.582 31.5 24.75 1 98.31 169 SER A O 1
ATOM 1294 N N . HIS A 1 170 ? 1.827 33.312 24.766 1 97.81 170 HIS A N 1
ATOM 1295 C CA . HIS A 1 170 ? 1.058 33.938 25.828 1 97.81 170 HIS A CA 1
ATOM 1296 C C . HIS A 1 170 ? -0.401 34.125 25.422 1 97.81 170 HIS A C 1
ATOM 1298 O O . HIS A 1 170 ? -1.31 33.844 26.203 1 97.81 170 HIS A O 1
ATOM 1304 N N . ASP A 1 171 ? -0.629 34.625 24.25 1 97.69 171 ASP A N 1
ATOM 1305 C CA . ASP A 1 171 ? -1.989 34.812 23.75 1 97.69 171 ASP A CA 1
ATOM 1306 C C . ASP A 1 171 ? -2.762 33.5 23.734 1 97.69 171 ASP A C 1
ATOM 1308 O O . ASP A 1 171 ? -3.908 33.438 24.188 1 97.69 171 ASP A O 1
ATOM 1312 N N . PHE A 1 172 ? -2.15 32.469 23.203 1 98.38 172 PHE A N 1
ATOM 1313 C CA . PHE A 1 172 ? -2.809 31.172 23.062 1 98.38 172 PHE A CA 1
ATOM 1314 C C . PHE A 1 172 ? -3.023 30.531 24.438 1 98.38 172 PHE A C 1
ATOM 1316 O O . PHE A 1 172 ? -4.066 29.922 24.688 1 98.38 172 PHE A O 1
ATOM 1323 N N . GLN A 1 173 ? -2.043 30.672 25.297 1 98.12 173 GLN A N 1
ATOM 1324 C CA . GLN A 1 173 ? -2.188 30.125 26.641 1 98.12 173 GLN A CA 1
ATOM 1325 C C . GLN A 1 173 ? -3.305 30.828 27.406 1 98.12 173 GLN A C 1
ATOM 1327 O O . GLN A 1 173 ? -4.039 30.203 28.172 1 98.12 173 GLN A O 1
ATOM 1332 N N . THR A 1 174 ? -3.391 32.125 27.234 1 97.31 174 THR A N 1
ATOM 1333 C CA . THR A 1 174 ? -4.48 32.875 27.844 1 97.31 174 THR A CA 1
ATOM 1334 C C . THR A 1 174 ? -5.832 32.375 27.344 1 97.31 174 THR A C 1
ATOM 1336 O O . THR A 1 174 ? -6.824 32.406 28.078 1 97.31 174 THR A O 1
ATOM 1339 N N . ALA A 1 175 ? -5.828 31.875 26.141 1 97.31 175 ALA A N 1
ATOM 1340 C CA . ALA A 1 175 ? -7.043 31.328 25.547 1 97.31 175 ALA A CA 1
ATOM 1341 C C . ALA A 1 175 ? -7.262 29.891 25.969 1 97.31 175 ALA A C 1
ATOM 1343 O O . ALA A 1 175 ? -8.172 29.219 25.469 1 97.31 175 ALA A O 1
ATOM 1344 N N . GLY A 1 176 ? -6.422 29.344 26.797 1 97.25 176 GLY A N 1
ATOM 1345 C CA . GLY A 1 176 ? -6.582 27.984 27.312 1 97.25 176 GLY A CA 1
ATOM 1346 C C . GLY A 1 176 ? -5.961 26.938 26.422 1 97.25 176 GLY A C 1
ATOM 1347 O O . GLY A 1 176 ? -6.332 25.75 26.484 1 97.25 176 GLY A O 1
ATOM 1348 N N . ILE A 1 177 ? -5.078 27.297 25.547 1 97.62 177 ILE A N 1
ATOM 1349 C CA . ILE A 1 177 ? -4.402 26.375 24.641 1 97.62 177 ILE A CA 1
ATOM 1350 C C . ILE A 1 177 ? -2.986 26.094 25.141 1 97.62 177 ILE A C 1
ATOM 1352 O O . ILE A 1 177 ? -2.219 27.031 25.375 1 97.62 177 ILE A O 1
ATOM 1356 N N . SER A 1 178 ? -2.664 24.844 25.344 1 98 178 SER A N 1
ATOM 1357 C CA . SER A 1 178 ? -1.319 24.469 25.766 1 98 178 SER A CA 1
ATOM 1358 C C . SER A 1 178 ? -0.308 24.688 24.641 1 98 178 SER A C 1
ATOM 1360 O O . SER A 1 178 ? -0.542 24.281 23.5 1 98 178 SER A O 1
ATOM 1362 N N . ILE A 1 179 ? 0.822 25.328 24.984 1 98.56 179 ILE A N 1
ATOM 1363 C CA . ILE A 1 179 ? 1.838 25.641 23.984 1 98.56 179 ILE A CA 1
ATOM 1364 C C . ILE A 1 179 ? 3.195 25.109 24.438 1 98.56 179 ILE A C 1
ATOM 1366 O O . ILE A 1 179 ? 3.555 25.25 25.609 1 98.56 179 ILE A O 1
ATOM 1370 N N . GLU A 1 180 ? 3.863 24.484 23.609 1 98.38 180 GLU A N 1
ATOM 1371 C CA . GLU A 1 180 ? 5.285 24.188 23.75 1 98.38 180 GLU A CA 1
ATOM 1372 C C . GLU A 1 180 ? 6.113 24.969 22.734 1 98.38 180 GLU A C 1
ATOM 1374 O O . GLU A 1 180 ? 5.664 25.203 21.609 1 98.38 180 GLU A O 1
ATOM 1379 N N . LEU A 1 181 ? 7.301 25.438 23.141 1 98.62 181 LEU A N 1
ATOM 1380 C CA . LEU A 1 181 ? 8.172 26.188 22.234 1 98.62 181 LEU A CA 1
ATOM 1381 C C . LEU A 1 181 ? 9.367 25.344 21.812 1 98.62 181 LEU A C 1
ATOM 1383 O O . LEU A 1 181 ? 9.961 24.641 22.625 1 98.62 181 LEU A O 1
ATOM 1387 N N . LEU A 1 182 ? 9.633 25.406 20.531 1 97.69 182 LEU A N 1
ATOM 1388 C CA . LEU A 1 182 ? 10.75 24.656 19.953 1 97.69 182 LEU A CA 1
ATOM 1389 C C . LEU A 1 182 ? 11.875 25.609 19.547 1 97.69 182 LEU A C 1
ATOM 1391 O O . LEU A 1 182 ? 11.617 26.703 19.031 1 97.69 182 LEU A O 1
ATOM 1395 N N . GLU A 1 183 ? 13.062 25.125 19.75 1 97.44 183 GLU A N 1
ATOM 1396 C CA . GLU A 1 183 ? 14.227 25.859 19.266 1 97.44 183 GLU A CA 1
ATOM 1397 C C . GLU A 1 183 ? 14.453 25.609 17.766 1 97.44 183 GLU A C 1
ATOM 1399 O O . GLU A 1 183 ? 14.969 26.484 17.062 1 97.44 183 GLU A O 1
ATOM 1404 N N . ASP A 1 184 ? 14.102 24.438 17.312 1 97.56 184 ASP A N 1
ATOM 1405 C CA . ASP A 1 184 ? 14.352 24 15.945 1 97.56 184 ASP A CA 1
ATOM 1406 C C . ASP A 1 184 ? 13.055 23.578 15.266 1 97.56 184 ASP A C 1
ATOM 1408 O O . ASP A 1 184 ? 12.609 22.438 15.422 1 97.56 184 ASP A O 1
ATOM 1412 N N . LEU A 1 185 ? 12.516 24.438 14.43 1 98.19 185 LEU A N 1
ATOM 1413 C CA . LEU A 1 185 ? 11.234 24.188 13.773 1 98.19 185 LEU A CA 1
ATOM 1414 C C . LEU A 1 185 ? 11.312 22.969 12.867 1 98.19 185 LEU A C 1
ATOM 1416 O O . LEU A 1 185 ? 10.406 22.141 12.859 1 98.19 185 LEU A O 1
ATOM 1420 N N . LEU A 1 186 ? 12.406 22.859 12.102 1 98.12 186 LEU A N 1
ATOM 1421 C CA . LEU A 1 186 ? 12.531 21.766 11.133 1 98.12 186 LEU A CA 1
ATOM 1422 C C . LEU A 1 186 ? 12.555 20.422 11.836 1 98.12 186 LEU A C 1
ATOM 1424 O O . LEU A 1 186 ? 11.93 19.469 11.375 1 98.12 186 LEU A O 1
ATOM 1428 N N . LEU A 1 187 ? 13.297 20.328 12.953 1 98.06 187 LEU A N 1
ATOM 1429 C CA . LEU A 1 187 ? 13.297 19.094 13.742 1 98.06 187 LEU A CA 1
ATOM 1430 C C . LEU A 1 187 ? 11.898 18.75 14.227 1 98.06 187 LEU A C 1
ATOM 1432 O O . LEU A 1 187 ? 11.484 17.594 14.172 1 98.06 187 LEU A O 1
ATOM 1436 N N . GLY A 1 188 ? 11.164 19.75 14.711 1 97.75 188 GLY A N 1
ATOM 1437 C CA . GLY A 1 188 ? 9.797 19.531 15.141 1 97.75 188 GLY A CA 1
ATOM 1438 C C . GLY A 1 188 ? 8.906 19 14.031 1 97.75 188 GLY A C 1
ATOM 1439 O O . GLY A 1 188 ? 8.117 18.078 14.25 1 97.75 188 GLY A O 1
ATOM 1440 N N . ARG A 1 189 ? 9.016 19.562 12.812 1 98.25 189 ARG A N 1
ATOM 1441 C CA . ARG A 1 189 ? 8.242 19.125 11.656 1 98.25 189 ARG A CA 1
ATOM 1442 C C . ARG A 1 189 ? 8.539 17.672 11.328 1 98.25 189 ARG A C 1
ATOM 1444 O O . ARG A 1 189 ? 7.621 16.875 11.117 1 98.25 189 ARG A O 1
ATOM 1451 N N . TRP A 1 190 ? 9.781 17.281 11.312 1 98.62 190 TRP A N 1
ATOM 1452 C CA . TRP A 1 190 ? 10.172 15.906 11 1 98.62 190 TRP A CA 1
ATOM 1453 C C . TRP A 1 190 ? 9.688 14.945 12.078 1 98.62 190 TRP A C 1
ATOM 1455 O O . TRP A 1 190 ? 9.242 13.836 11.773 1 98.62 190 TRP A O 1
ATOM 1465 N N . LYS A 1 191 ? 9.812 15.375 13.328 1 98.5 191 LYS A N 1
ATOM 1466 C CA . LYS A 1 191 ? 9.32 14.531 14.414 1 98.5 191 LYS A CA 1
ATOM 1467 C C . LYS A 1 191 ? 7.828 14.25 14.266 1 98.5 191 LYS A C 1
ATOM 1469 O O . LYS A 1 191 ? 7.375 13.133 14.492 1 98.5 191 LYS A O 1
ATOM 1474 N N . LYS A 1 192 ? 7.066 15.227 13.922 1 98.31 192 LYS A N 1
ATOM 1475 C CA . LYS A 1 192 ? 5.637 15.023 13.703 1 98.31 192 LYS A CA 1
ATOM 1476 C C . LYS A 1 192 ? 5.391 14.07 12.531 1 98.31 192 LYS A C 1
ATOM 1478 O O . LYS A 1 192 ? 4.453 13.273 12.555 1 98.31 192 LYS A O 1
ATOM 1483 N N . LEU A 1 193 ? 6.207 14.117 11.492 1 98.75 193 LEU A N 1
ATOM 1484 C CA . LEU A 1 193 ? 6.07 13.273 10.312 1 98.75 193 LEU A CA 1
ATOM 1485 C C . LEU A 1 193 ? 6.34 11.812 10.656 1 98.75 193 LEU A C 1
ATOM 1487 O O . LEU A 1 193 ? 5.867 10.906 9.969 1 98.75 193 LEU A O 1
ATOM 1491 N N . VAL A 1 194 ? 7.152 11.57 11.766 1 98.81 194 VAL A N 1
ATOM 1492 C CA . VAL A 1 194 ? 7.406 10.203 12.211 1 98.81 194 VAL A CA 1
ATOM 1493 C C . VAL A 1 194 ? 6.078 9.492 12.477 1 98.81 194 VAL A C 1
ATOM 1495 O O . VAL A 1 194 ? 5.941 8.305 12.18 1 98.81 194 VAL A O 1
ATOM 1498 N N . TRP A 1 195 ? 5.129 10.258 12.969 1 98.12 195 TRP A N 1
ATOM 1499 C CA . TRP A 1 195 ? 3.812 9.688 13.234 1 98.12 195 TRP A CA 1
ATOM 1500 C C . TRP A 1 195 ? 2.896 9.852 12.023 1 98.12 195 TRP A C 1
ATOM 1502 O O . TRP A 1 195 ? 2.201 8.914 11.633 1 98.12 195 TRP A O 1
ATOM 1512 N N . ASN A 1 196 ? 2.889 10.984 11.359 1 98.19 196 ASN A N 1
ATOM 1513 C CA . ASN A 1 196 ? 1.914 11.352 10.344 1 98.19 196 ASN A CA 1
ATOM 1514 C C . ASN A 1 196 ? 2.061 10.492 9.094 1 98.19 196 ASN A C 1
ATOM 1516 O O . ASN A 1 196 ? 1.062 10.07 8.5 1 98.19 196 ASN A O 1
ATOM 1520 N N . ILE A 1 197 ? 3.25 10.195 8.664 1 98.88 197 ILE A N 1
ATOM 1521 C CA . ILE A 1 197 ? 3.441 9.516 7.387 1 98.88 197 ILE A CA 1
ATOM 1522 C C . ILE A 1 197 ? 2.92 8.078 7.48 1 98.88 197 ILE A C 1
ATOM 1524 O O . ILE A 1 197 ? 2.053 7.68 6.699 1 98.88 197 ILE A O 1
ATOM 1528 N N . PRO A 1 198 ? 3.393 7.297 8.477 1 98.88 198 PRO A N 1
ATOM 1529 C CA . PRO A 1 198 ? 2.902 5.918 8.484 1 98.88 198 PRO A CA 1
ATOM 1530 C C . PRO A 1 198 ? 1.398 5.828 8.742 1 98.88 198 PRO A C 1
ATOM 1532 O O . PRO A 1 198 ? 0.688 5.113 8.031 1 98.88 198 PRO A O 1
ATOM 1535 N N . TYR A 1 199 ? 0.867 6.57 9.703 1 98.25 199 TYR A N 1
ATOM 1536 C CA . TYR A 1 199 ? -0.511 6.344 10.125 1 98.25 199 TYR A CA 1
ATOM 1537 C C . TYR A 1 199 ? -1.491 7.008 9.164 1 98.25 199 TYR A C 1
ATOM 1539 O O . TYR A 1 199 ? -2.504 6.41 8.789 1 98.25 199 TYR A O 1
ATOM 1547 N N . ASN A 1 200 ? -1.25 8.273 8.766 1 98.12 200 ASN A N 1
ATOM 1548 C CA . ASN A 1 200 ? -2.119 8.859 7.75 1 98.12 200 ASN A CA 1
ATOM 1549 C C . ASN A 1 200 ? -2.1 8.055 6.453 1 98.12 200 ASN A C 1
ATOM 1551 O O . ASN A 1 200 ? -3.148 7.785 5.867 1 98.12 200 ASN A O 1
ATOM 1555 N N . GLY A 1 201 ? -0.939 7.641 6.031 1 98.75 201 GLY A N 1
ATOM 1556 C CA . GLY A 1 201 ? -0.805 6.918 4.777 1 98.75 201 GLY A CA 1
ATOM 1557 C C . GLY A 1 201 ? -1.438 5.539 4.812 1 98.75 201 GLY A C 1
ATOM 1558 O O . GLY A 1 201 ? -2.297 5.227 3.986 1 98.75 201 GLY A O 1
ATOM 1559 N N . LEU A 1 202 ? -1.066 4.723 5.797 1 98.88 202 LEU A N 1
ATOM 1560 C CA . LEU A 1 202 ? -1.505 3.332 5.84 1 98.88 202 LEU A CA 1
ATOM 1561 C C . LEU A 1 202 ? -2.99 3.242 6.172 1 98.88 202 LEU A C 1
ATOM 1563 O O . LEU A 1 202 ? -3.678 2.326 5.715 1 98.88 202 LEU A O 1
ATOM 1567 N N . SER A 1 203 ? -3.547 4.207 6.953 1 98.31 203 SER A N 1
ATOM 1568 C CA . SER A 1 203 ? -4.977 4.184 7.25 1 98.31 203 SER A CA 1
ATOM 1569 C C . SER A 1 203 ? -5.805 4.281 5.973 1 98.31 203 SER A C 1
ATOM 1571 O O . SER A 1 203 ? -6.844 3.631 5.852 1 98.31 203 SER A O 1
ATOM 1573 N N . VAL A 1 204 ? -5.309 5.086 5.043 1 98.5 204 VAL A N 1
ATOM 1574 C CA . VAL A 1 204 ? -6.027 5.25 3.783 1 98.5 204 VAL A CA 1
ATOM 1575 C C . VAL A 1 204 ? -5.797 4.023 2.898 1 98.5 204 VAL A C 1
ATOM 1577 O O . VAL A 1 204 ? -6.754 3.395 2.441 1 98.5 204 VAL A O 1
ATOM 1580 N N . VAL A 1 205 ? -4.566 3.578 2.715 1 98.81 205 VAL A N 1
ATOM 1581 C CA . VAL A 1 205 ? -4.203 2.523 1.774 1 98.81 205 VAL A CA 1
ATOM 1582 C C . VAL A 1 205 ? -4.84 1.204 2.207 1 98.81 205 VAL A C 1
ATOM 1584 O O . VAL A 1 205 ? -5.285 0.418 1.367 1 98.81 205 VAL A O 1
ATOM 1587 N N . LEU A 1 206 ? -4.953 1.023 3.516 1 98.62 206 LEU A N 1
ATOM 1588 C CA . LEU A 1 206 ? -5.395 -0.272 4.02 1 98.62 206 LEU A CA 1
ATOM 158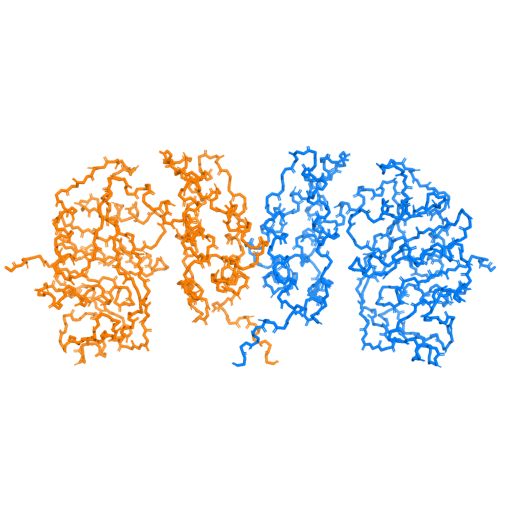9 C C . LEU A 1 206 ? -6.797 -0.178 4.609 1 98.62 206 LEU A C 1
ATOM 1591 O O . LEU A 1 206 ? -7.309 -1.155 5.156 1 98.62 206 LEU A O 1
ATOM 1595 N N . ASN A 1 207 ? -7.414 1.017 4.488 1 97.12 207 ASN A N 1
ATOM 1596 C CA . ASN A 1 207 ? -8.727 1.23 5.082 1 97.12 207 ASN A CA 1
ATOM 1597 C C . ASN A 1 207 ? -8.789 0.715 6.516 1 97.12 207 ASN A C 1
ATOM 1599 O O . ASN A 1 207 ? -9.617 -0.135 6.844 1 97.12 207 ASN A O 1
ATOM 1603 N N . ALA A 1 208 ? -8.008 1.36 7.402 1 97.25 208 ALA A N 1
ATOM 1604 C CA . ALA A 1 208 ? -7.863 0.844 8.758 1 97.25 208 ALA A CA 1
ATOM 1605 C C . ALA A 1 208 ? -7.66 1.979 9.758 1 97.25 208 ALA A C 1
ATOM 1607 O O . ALA A 1 208 ? -7.113 3.027 9.414 1 97.25 208 ALA A O 1
ATOM 1608 N N . ARG A 1 209 ? -8.07 1.805 10.969 1 96 209 ARG A N 1
ATOM 1609 C CA . ARG A 1 209 ? -7.793 2.705 12.078 1 96 209 ARG A CA 1
ATOM 1610 C C . ARG A 1 209 ? -6.406 2.441 12.664 1 96 209 ARG A C 1
ATOM 1612 O O . ARG A 1 209 ? -5.785 1.42 12.359 1 96 209 ARG A O 1
ATOM 1619 N N . THR A 1 210 ? -5.961 3.322 13.516 1 96.19 210 THR A N 1
ATOM 1620 C CA . THR A 1 210 ? -4.629 3.182 14.094 1 96.19 210 THR A CA 1
ATOM 1621 C C . THR A 1 210 ? -4.562 1.964 15.016 1 96.19 210 THR A C 1
ATOM 1623 O O . THR A 1 210 ? -3.539 1.278 15.07 1 96.19 210 THR A O 1
ATOM 1626 N N . ASP A 1 211 ? -5.648 1.685 15.719 1 96.5 211 ASP A N 1
ATOM 1627 C CA . ASP A 1 211 ? -5.645 0.534 16.609 1 96.5 211 ASP A CA 1
ATOM 1628 C C . ASP A 1 211 ? -5.57 -0.774 15.828 1 96.5 211 ASP A C 1
ATOM 1630 O O . ASP A 1 211 ? -4.91 -1.725 16.266 1 96.5 211 ASP A O 1
ATOM 1634 N N . GLU A 1 212 ? -6.223 -0.857 14.742 1 96.88 212 GLU A N 1
ATOM 1635 C CA . GLU A 1 212 ? -6.168 -2.039 13.883 1 96.88 212 GLU A CA 1
ATOM 1636 C C . GLU A 1 212 ? -4.77 -2.234 13.305 1 96.88 212 GLU A C 1
ATOM 1638 O O . GLU A 1 212 ? -4.266 -3.357 13.25 1 96.88 212 GLU A O 1
ATOM 1643 N N . LEU A 1 213 ? -4.125 -1.125 12.867 1 98.06 213 LEU A N 1
ATOM 1644 C CA . LEU A 1 213 ? -2.766 -1.187 12.344 1 98.06 213 LEU A CA 1
ATOM 1645 C C . LEU A 1 213 ? -1.796 -1.698 13.406 1 98.06 213 LEU A C 1
ATOM 1647 O O . LEU A 1 213 ? -0.885 -2.471 13.094 1 98.06 213 LEU A O 1
ATOM 1651 N N . MET A 1 214 ? -2.016 -1.302 14.68 1 97.94 214 MET A N 1
ATOM 1652 C CA . MET A 1 214 ? -1.087 -1.638 15.758 1 97.94 214 MET A CA 1
ATOM 1653 C C . MET A 1 214 ? -1.344 -3.047 16.281 1 97.94 214 MET A C 1
ATOM 1655 O O . MET A 1 214 ? -0.445 -3.684 16.828 1 97.94 214 MET A O 1
ATOM 1659 N N . ALA A 1 215 ? -2.559 -3.551 16.094 1 96.94 215 ALA A N 1
ATOM 1660 C CA . ALA A 1 215 ? -2.924 -4.871 16.609 1 96.94 215 ALA A CA 1
ATOM 1661 C C . ALA A 1 215 ? -2.371 -5.973 15.703 1 96.94 215 ALA A C 1
ATOM 1663 O O . ALA A 1 215 ? -2.258 -7.129 16.125 1 96.94 215 ALA A O 1
ATOM 1664 N N . ASP A 1 216 ? -2.059 -5.648 14.5 1 97.5 216 ASP A N 1
ATOM 1665 C CA . ASP A 1 216 ? -1.559 -6.613 13.531 1 97.5 216 ASP A CA 1
ATOM 1666 C C . ASP A 1 216 ? -0.034 -6.57 13.445 1 97.5 216 ASP A C 1
ATOM 1668 O O . ASP A 1 216 ? 0.552 -5.5 13.25 1 97.5 216 ASP A O 1
ATOM 1672 N N . THR A 1 217 ? 0.61 -7.695 13.5 1 98.12 217 THR A N 1
ATOM 1673 C CA . THR A 1 217 ? 2.064 -7.762 13.578 1 98.12 217 THR A CA 1
ATOM 1674 C C . THR A 1 217 ? 2.699 -7.238 12.297 1 98.12 217 THR A C 1
ATOM 1676 O O . THR A 1 217 ? 3.766 -6.621 12.328 1 98.12 217 THR A O 1
ATOM 1679 N N . TYR A 1 218 ? 2.098 -7.48 11.156 1 98.5 218 TYR A N 1
ATOM 1680 C CA . TYR A 1 218 ? 2.672 -7.066 9.883 1 98.5 218 TYR A CA 1
ATOM 1681 C C . TYR A 1 218 ? 2.611 -5.551 9.727 1 98.5 218 TYR A C 1
ATOM 1683 O O . TYR A 1 218 ? 3.602 -4.918 9.344 1 98.5 218 TYR A O 1
ATOM 1691 N N . THR A 1 219 ? 1.437 -4.953 10.047 1 98.62 219 THR A N 1
ATOM 1692 C CA . THR A 1 219 ? 1.336 -3.504 9.898 1 98.62 219 THR A CA 1
ATOM 1693 C C . THR A 1 219 ? 2.102 -2.789 11.008 1 98.62 219 THR A C 1
ATOM 1695 O O . THR A 1 219 ? 2.656 -1.71 10.789 1 98.62 219 THR A O 1
ATOM 1698 N N . ARG A 1 220 ? 2.184 -3.352 12.203 1 98.5 220 ARG A N 1
ATOM 1699 C CA . ARG A 1 220 ? 3.023 -2.77 13.242 1 98.5 220 ARG A CA 1
ATOM 1700 C C . ARG A 1 220 ? 4.477 -2.688 12.797 1 98.5 220 ARG A C 1
ATOM 1702 O O . ARG A 1 220 ? 5.137 -1.665 12.992 1 98.5 220 ARG A O 1
ATOM 1709 N N . THR A 1 221 ? 4.945 -3.742 12.195 1 98.81 221 THR A N 1
ATOM 1710 C CA . THR A 1 221 ? 6.301 -3.777 11.664 1 98.81 221 THR A CA 1
ATOM 1711 C C . THR A 1 221 ? 6.48 -2.734 10.562 1 98.81 221 THR A C 1
ATOM 1713 O O . THR A 1 221 ? 7.477 -2.008 10.547 1 98.81 221 THR A O 1
ATOM 1716 N N . LEU A 1 222 ? 5.535 -2.631 9.656 1 98.88 222 LEU A N 1
ATOM 1717 C CA . LEU A 1 222 ? 5.613 -1.689 8.539 1 98.88 222 LEU A CA 1
ATOM 1718 C C . LEU A 1 222 ? 5.602 -0.25 9.047 1 98.88 222 LEU A C 1
ATOM 1720 O O . LEU A 1 222 ? 6.34 0.596 8.539 1 98.88 222 LEU A O 1
ATOM 1724 N N . VAL A 1 223 ? 4.77 0.031 10.047 1 98.88 223 VAL A N 1
ATOM 1725 C CA . VAL A 1 223 ? 4.715 1.353 10.664 1 98.88 223 VAL A CA 1
ATOM 1726 C C . VAL A 1 223 ? 6.094 1.737 11.188 1 98.88 223 VAL A C 1
ATOM 1728 O O . VAL A 1 223 ? 6.594 2.828 10.898 1 98.88 223 VAL A O 1
ATOM 1731 N N . GLU A 1 224 ? 6.648 0.834 11.906 1 98.88 224 GLU A N 1
ATOM 1732 C CA . GLU A 1 224 ? 7.969 1.084 12.484 1 98.88 224 GLU A CA 1
ATOM 1733 C C . GLU A 1 224 ? 9.008 1.312 11.391 1 98.88 224 GLU A C 1
ATOM 1735 O O . GLU A 1 224 ? 9.844 2.219 11.5 1 98.88 224 GLU A O 1
ATOM 1740 N N . GLN A 1 225 ? 8.992 0.521 10.375 1 98.88 225 GLN A N 1
ATOM 1741 C CA . GLN A 1 225 ? 9.93 0.672 9.266 1 98.88 225 GLN A CA 1
ATOM 1742 C C . GLN A 1 225 ? 9.766 2.029 8.594 1 98.88 225 GLN A C 1
ATOM 1744 O O . GLN A 1 225 ? 10.758 2.68 8.242 1 98.88 225 GLN A O 1
ATOM 1749 N N . LEU A 1 226 ? 8.547 2.447 8.367 1 98.94 226 LEU A N 1
ATOM 1750 C CA . LEU A 1 226 ? 8.281 3.756 7.781 1 98.94 226 LEU A CA 1
ATOM 1751 C C . LEU A 1 226 ? 8.812 4.871 8.672 1 98.94 226 LEU A C 1
ATOM 1753 O O . LEU A 1 226 ? 9.367 5.855 8.18 1 98.94 226 LEU A O 1
ATOM 1757 N N . MET A 1 227 ? 8.672 4.707 10 1 98.94 227 MET A N 1
ATOM 1758 C CA . MET A 1 227 ? 9.203 5.699 10.938 1 98.94 227 MET A CA 1
ATOM 1759 C C . MET A 1 227 ? 10.719 5.816 10.805 1 98.94 227 MET A C 1
ATOM 1761 O O . MET A 1 227 ? 11.258 6.922 10.844 1 98.94 227 MET A O 1
ATOM 1765 N N . TYR A 1 228 ? 11.352 4.707 10.633 1 98.88 228 TYR A N 1
ATOM 1766 C CA . TYR A 1 228 ? 12.805 4.73 10.484 1 98.88 228 TYR A CA 1
ATOM 1767 C C . TYR A 1 228 ? 13.211 5.406 9.188 1 98.88 228 TYR A C 1
ATOM 1769 O O . TYR A 1 228 ? 14.25 6.066 9.117 1 98.88 228 TYR A O 1
ATOM 1777 N N . GLU A 1 229 ? 12.398 5.234 8.117 1 98.88 229 GLU A N 1
ATOM 1778 C CA . GLU A 1 229 ? 12.688 5.973 6.891 1 98.88 229 GLU A CA 1
ATOM 1779 C C . GLU A 1 229 ? 12.516 7.477 7.098 1 98.88 229 GLU A C 1
ATOM 1781 O O . GLU A 1 229 ? 13.273 8.273 6.551 1 98.88 229 GLU A O 1
ATOM 1786 N N . VAL A 1 230 ? 11.5 7.871 7.855 1 98.94 230 VAL A N 1
ATOM 1787 C CA . VAL A 1 230 ? 11.328 9.289 8.164 1 98.94 230 VAL A CA 1
ATOM 1788 C C . VAL A 1 230 ? 12.562 9.805 8.898 1 98.94 230 VAL A C 1
ATOM 1790 O O . VAL A 1 230 ? 13.062 10.891 8.594 1 98.94 230 VAL A O 1
ATOM 1793 N N . LYS A 1 231 ? 13.031 9.047 9.906 1 98.88 231 LYS A N 1
ATOM 1794 C CA . LYS A 1 231 ? 14.258 9.391 10.625 1 98.88 231 LYS A CA 1
ATOM 1795 C C . LYS A 1 231 ? 15.414 9.609 9.656 1 98.88 231 LYS A C 1
ATOM 1797 O O . LYS A 1 231 ? 16.172 10.57 9.805 1 98.88 231 LYS A O 1
ATOM 1802 N N . ALA A 1 232 ? 15.547 8.719 8.664 1 98.81 232 ALA A N 1
ATOM 1803 C CA . ALA A 1 232 ? 16.609 8.859 7.664 1 98.81 232 ALA A CA 1
ATOM 1804 C C . ALA A 1 232 ? 16.422 10.133 6.848 1 98.81 232 ALA A C 1
ATOM 1806 O O . ALA A 1 232 ? 17.406 10.805 6.52 1 98.81 232 ALA A O 1
ATOM 1807 N N . GLY A 1 233 ? 15.195 10.445 6.484 1 98.75 233 GLY A N 1
ATOM 1808 C CA . GLY A 1 233 ? 14.922 11.703 5.809 1 98.75 233 GLY A CA 1
ATOM 1809 C C . GLY A 1 233 ? 15.328 12.914 6.625 1 98.75 233 GLY A C 1
ATOM 1810 O O . GLY A 1 233 ? 15.992 13.82 6.113 1 98.75 233 GLY A O 1
ATOM 1811 N N . ALA A 1 234 ? 14.945 12.914 7.895 1 98.69 234 ALA A N 1
ATOM 1812 C CA . ALA A 1 234 ? 15.32 14.008 8.789 1 98.69 234 ALA A CA 1
ATOM 1813 C C . ALA A 1 234 ? 16.844 14.156 8.859 1 98.69 234 ALA A C 1
ATOM 1815 O O . ALA A 1 234 ? 17.359 15.273 8.789 1 98.69 234 ALA A O 1
ATOM 1816 N N . LYS A 1 235 ? 17.547 13.062 8.969 1 98.69 235 LYS A N 1
ATOM 1817 C CA . LYS A 1 235 ? 19 13.055 9.062 1 98.69 235 LYS A CA 1
ATOM 1818 C C . LYS A 1 235 ? 19.641 13.664 7.82 1 98.69 235 LYS A C 1
ATOM 1820 O O . LYS A 1 235 ? 20.641 14.375 7.91 1 98.69 235 LYS A O 1
ATOM 1825 N N . SER A 1 236 ? 19.031 13.352 6.691 1 97.81 236 SER A N 1
ATOM 1826 C CA . SER A 1 236 ? 19.547 13.867 5.43 1 97.81 236 SER A CA 1
ATOM 1827 C C . SER A 1 236 ? 19.484 15.391 5.379 1 97.81 236 SER A C 1
ATOM 1829 O O . SER A 1 236 ? 20.188 16.016 4.598 1 97.81 236 SER A O 1
ATOM 1831 N N . MET A 1 237 ? 18.656 15.984 6.242 1 95.94 237 MET A N 1
ATOM 1832 C CA . MET A 1 237 ? 18.516 17.438 6.332 1 95.94 237 MET A CA 1
ATOM 1833 C C . MET A 1 237 ? 19.219 17.969 7.582 1 95.94 237 MET A C 1
ATOM 1835 O O . MET A 1 237 ? 18.906 19.078 8.039 1 95.94 237 MET A O 1
ATOM 1839 N N . GLY A 1 238 ? 20.031 17.141 8.219 1 97.06 238 GLY A N 1
ATOM 1840 C CA . GLY A 1 238 ? 20.844 17.562 9.336 1 97.06 238 GLY A CA 1
ATOM 1841 C C . GLY A 1 238 ? 20.109 17.516 10.664 1 97.06 238 GLY A C 1
ATOM 1842 O O . GLY A 1 238 ? 20.531 18.156 11.633 1 97.06 238 GLY A O 1
ATOM 1843 N N . ARG A 1 239 ? 19 16.875 10.734 1 98.06 239 ARG A N 1
ATOM 1844 C CA . ARG A 1 239 ? 18.25 16.75 11.977 1 98.06 239 ARG A CA 1
ATOM 1845 C C . ARG A 1 239 ? 18.25 15.305 12.477 1 98.06 239 ARG A C 1
ATOM 1847 O O . ARG A 1 239 ? 17.828 14.391 11.758 1 98.06 239 ARG A O 1
ATOM 1854 N N . ASN A 1 240 ? 18.594 15.133 13.742 1 98.44 240 ASN A N 1
ATOM 1855 C CA . ASN A 1 240 ? 18.703 13.797 14.32 1 98.44 240 ASN A CA 1
ATOM 1856 C C . ASN A 1 240 ? 17.516 13.477 15.227 1 98.44 240 ASN A C 1
ATOM 1858 O O . ASN A 1 240 ? 17.25 14.195 16.188 1 98.44 240 ASN A O 1
ATOM 1862 N N . ILE A 1 241 ? 16.828 12.461 14.914 1 98.69 241 ILE A N 1
ATOM 1863 C CA . ILE A 1 241 ? 15.742 11.922 15.727 1 98.69 241 ILE A CA 1
ATOM 1864 C C . ILE A 1 241 ? 16.203 10.641 16.422 1 98.69 241 ILE A C 1
ATOM 1866 O O . ILE A 1 241 ? 16.594 9.68 15.766 1 98.69 241 ILE A O 1
ATOM 1870 N N . PRO A 1 242 ? 16.156 10.586 17.734 1 98.56 242 PRO A N 1
ATOM 1871 C CA . PRO A 1 242 ? 16.625 9.375 18.438 1 98.56 242 PRO A CA 1
ATOM 1872 C C . PRO A 1 242 ? 15.672 8.195 18.25 1 98.56 242 PRO A C 1
ATOM 1874 O O . PRO A 1 242 ? 14.461 8.383 18.109 1 98.56 242 PRO A O 1
ATOM 1877 N N . ASP A 1 243 ? 16.219 6.957 18.312 1 98.25 243 ASP A N 1
ATOM 1878 C CA . ASP A 1 243 ? 15.43 5.738 18.219 1 98.25 243 ASP A CA 1
ATOM 1879 C C . ASP A 1 243 ? 14.367 5.676 19.312 1 98.25 243 ASP A C 1
ATOM 1881 O O . ASP A 1 243 ? 13.281 5.145 19.094 1 98.25 243 ASP A O 1
ATOM 1885 N N . SER A 1 244 ? 14.711 6.219 20.422 1 98.5 244 SER A N 1
ATOM 1886 C CA . SER A 1 244 ? 13.773 6.203 21.547 1 98.5 244 SER A CA 1
ATOM 1887 C C . SER A 1 244 ? 12.492 6.961 21.203 1 98.5 244 SER A C 1
ATOM 1889 O O . SER A 1 244 ? 11.422 6.645 21.734 1 98.5 244 SER A O 1
ATOM 1891 N N . PHE A 1 245 ? 12.602 7.969 20.375 1 98.62 245 PHE A N 1
ATOM 1892 C CA . PHE A 1 245 ? 11.422 8.719 19.953 1 98.62 245 PHE A CA 1
ATOM 1893 C C . PHE A 1 245 ? 10.477 7.836 19.156 1 98.62 245 PHE A C 1
ATOM 1895 O O . PHE A 1 245 ? 9.258 7.918 19.297 1 98.62 245 PHE A O 1
ATOM 1902 N N . ILE A 1 246 ? 11.008 6.992 18.297 1 98.56 246 ILE A N 1
ATOM 1903 C CA . ILE A 1 246 ? 10.211 6.062 17.5 1 98.56 246 ILE A CA 1
ATOM 1904 C C . ILE A 1 246 ? 9.445 5.117 18.422 1 98.56 246 ILE A C 1
ATOM 1906 O O . ILE A 1 246 ? 8.234 4.934 18.281 1 98.56 246 ILE A O 1
ATOM 1910 N N . GLN A 1 247 ? 10.172 4.555 19.391 1 98.25 247 GLN A N 1
ATOM 1911 C CA . GLN A 1 247 ? 9.531 3.668 20.359 1 98.25 247 GLN A CA 1
ATOM 1912 C C . GLN A 1 247 ? 8.438 4.395 21.125 1 98.25 247 GLN A C 1
ATOM 1914 O O . GLN A 1 247 ? 7.375 3.824 21.391 1 98.25 247 GLN A O 1
ATOM 1919 N N . THR A 1 248 ? 8.719 5.598 21.484 1 98 248 THR A N 1
ATOM 1920 C CA . THR A 1 248 ? 7.742 6.414 22.188 1 98 248 THR A CA 1
ATOM 1921 C C . THR A 1 248 ? 6.473 6.582 21.359 1 98 248 THR A C 1
ATOM 1923 O O . THR A 1 248 ? 5.363 6.465 21.875 1 98 248 THR A O 1
ATOM 1926 N N . MET A 1 249 ? 6.629 6.883 20.094 1 97.5 249 MET A N 1
ATOM 1927 C CA . MET A 1 249 ? 5.48 7.066 19.219 1 97.5 249 MET A CA 1
ATOM 1928 C C . MET A 1 249 ? 4.672 5.777 19.094 1 97.5 249 MET A C 1
ATOM 1930 O O . MET A 1 249 ? 3.439 5.812 19.094 1 97.5 249 MET A O 1
ATOM 1934 N N . LEU A 1 250 ? 5.348 4.625 18.969 1 98.06 250 LEU A N 1
ATOM 1935 C CA . LEU A 1 250 ? 4.672 3.336 18.906 1 98.06 250 LEU A CA 1
ATOM 1936 C C . LEU A 1 250 ? 3.896 3.061 20.188 1 98.06 250 LEU A C 1
ATOM 1938 O O . LEU A 1 250 ? 2.715 2.709 20.141 1 98.06 250 LEU A O 1
ATOM 1942 N N . ASP A 1 251 ? 4.531 3.287 21.328 1 97.06 251 ASP A N 1
ATOM 1943 C CA . ASP A 1 251 ? 3.916 3.039 22.641 1 97.06 251 ASP A CA 1
ATOM 1944 C C . ASP A 1 251 ? 2.705 3.943 22.859 1 97.06 251 ASP A C 1
ATOM 1946 O O . ASP A 1 251 ? 1.682 3.504 23.375 1 97.06 251 ASP A O 1
ATOM 1950 N N . TYR A 1 252 ? 2.93 5.188 22.469 1 94.06 252 TYR A N 1
ATOM 1951 C CA . TYR A 1 252 ? 1.851 6.16 22.562 1 94.06 252 TYR A CA 1
ATOM 1952 C C . TYR A 1 252 ? 0.636 5.711 21.75 1 94.06 252 TYR A C 1
ATOM 1954 O O . TYR A 1 252 ? -0.497 5.785 22.234 1 94.06 252 TYR A O 1
ATOM 1962 N N . THR A 1 253 ? 0.8 5.203 20.594 1 95.31 253 THR A N 1
ATOM 1963 C CA . THR A 1 253 ? -0.289 4.871 19.688 1 95.31 253 THR A CA 1
ATOM 1964 C C . THR A 1 253 ? -1.033 3.625 20.156 1 95.31 253 THR A C 1
ATOM 1966 O O . THR A 1 253 ? -2.248 3.516 19.984 1 95.31 253 THR A O 1
ATOM 1969 N N . VAL A 1 254 ? -0.314 2.67 20.75 1 94.56 254 VAL A N 1
ATOM 1970 C CA . VAL A 1 254 ? -0.925 1.462 21.297 1 94.56 254 VAL A CA 1
ATOM 1971 C C . VAL A 1 254 ? -1.951 1.839 22.359 1 94.56 254 VAL A C 1
ATOM 1973 O O . VAL A 1 254 ? -2.979 1.172 22.5 1 94.56 254 VAL A O 1
ATOM 1976 N N . LYS A 1 255 ? -1.692 2.945 23.031 1 91.5 255 LYS A N 1
ATOM 1977 C CA . LYS A 1 255 ? -2.525 3.354 24.156 1 91.5 255 LYS A CA 1
ATOM 1978 C C . LYS A 1 255 ? -3.66 4.27 23.703 1 91.5 255 LYS A C 1
ATOM 1980 O O . LYS A 1 255 ? -4.562 4.582 24.484 1 91.5 255 LYS A O 1
ATOM 1985 N N . MET A 1 256 ? -3.605 4.68 22.531 1 87.88 256 MET A N 1
ATOM 1986 C CA . MET A 1 256 ? -4.617 5.602 22.016 1 87.88 256 MET A CA 1
ATOM 1987 C C . MET A 1 256 ? -5.945 4.887 21.797 1 87.88 256 MET A C 1
ATOM 1989 O O . MET A 1 256 ? -5.965 3.705 21.438 1 87.88 256 MET A O 1
ATOM 1993 N N . LYS A 1 257 ? -6.996 5.574 22.016 1 84.69 257 LYS A N 1
ATOM 1994 C CA . LYS A 1 257 ? -8.305 5.086 21.578 1 84.69 257 LYS A CA 1
ATOM 1995 C C . LYS A 1 257 ? -8.375 4.977 20.062 1 84.69 257 LYS A C 1
ATOM 1997 O O . LYS A 1 257 ? -7.613 5.629 19.344 1 84.69 257 LYS A O 1
ATOM 2002 N N . PRO A 1 258 ? -9.336 4.141 19.609 1 85.38 258 PRO A N 1
ATOM 2003 C CA . PRO A 1 258 ? -9.5 4.055 18.156 1 85.38 258 PRO A CA 1
ATOM 2004 C C . PRO A 1 258 ? -9.609 5.422 17.484 1 85.38 258 PRO A C 1
ATOM 2006 O O . PRO A 1 258 ? -10.336 6.297 17.984 1 85.38 258 PRO A O 1
ATOM 2009 N N . TYR A 1 259 ? -8.875 5.613 16.516 1 82.38 259 TYR A N 1
ATOM 2010 C CA . TYR A 1 259 ? -8.695 6.93 15.914 1 82.38 259 TYR A CA 1
ATOM 2011 C C . TYR A 1 259 ? -8.664 6.824 14.391 1 82.38 259 TYR A C 1
ATOM 2013 O O . TYR A 1 259 ? -8.039 5.91 13.836 1 82.38 259 TYR A O 1
ATOM 2021 N N . ARG A 1 260 ? -9.469 7.648 13.766 1 89.38 260 ARG A N 1
ATOM 2022 C CA . ARG A 1 260 ? -9.352 7.879 12.328 1 89.38 260 ARG A CA 1
ATOM 2023 C C . ARG A 1 260 ? -8.477 9.094 12.039 1 89.38 260 ARG A C 1
ATOM 2025 O O . ARG A 1 260 ? -8.781 10.203 12.477 1 89.38 260 ARG A O 1
ATOM 2032 N N . THR A 1 261 ? -7.453 8.852 11.25 1 93.88 261 THR A N 1
ATOM 2033 C CA . THR A 1 261 ? -6.523 9.945 10.969 1 93.88 261 THR A CA 1
ATOM 2034 C C . THR A 1 261 ? -7.199 11.031 10.133 1 93.88 261 THR A C 1
ATOM 2036 O O . THR A 1 261 ? -8.25 10.797 9.539 1 93.88 261 THR A O 1
ATOM 2039 N N . SER A 1 262 ? -6.652 12.219 10.156 1 92.88 262 SER A N 1
ATOM 2040 C CA . SER A 1 262 ? -7.219 13.336 9.406 1 92.88 262 SER A CA 1
ATOM 2041 C C . SER A 1 262 ? -7.281 13.023 7.914 1 92.88 262 SER A C 1
ATOM 2043 O O . SER A 1 262 ? -8.258 13.375 7.242 1 92.88 262 SER A O 1
ATOM 2045 N N . MET A 1 263 ? -6.258 12.297 7.406 1 96.44 263 MET A N 1
ATOM 2046 C CA . MET A 1 263 ? -6.258 11.938 5.992 1 96.44 263 MET A CA 1
ATOM 2047 C C . MET A 1 263 ? -7.336 10.898 5.695 1 96.44 263 MET A C 1
ATOM 2049 O O . MET A 1 263 ? -7.973 10.945 4.641 1 96.44 263 MET A O 1
ATOM 2053 N N . LYS A 1 264 ? -7.527 9.93 6.562 1 96.56 264 LYS A N 1
ATOM 2054 C CA . LYS A 1 264 ? -8.57 8.922 6.391 1 96.56 264 LYS A CA 1
ATOM 2055 C C . LYS A 1 264 ? -9.953 9.562 6.367 1 96.56 264 LYS A C 1
ATOM 2057 O O . LYS A 1 264 ? -10.82 9.156 5.59 1 96.56 264 LYS A O 1
ATOM 2062 N N . ILE A 1 265 ? -10.172 10.57 7.227 1 92.38 265 ILE A N 1
ATOM 2063 C CA . ILE A 1 265 ? -11.438 11.297 7.25 1 92.38 265 ILE A CA 1
ATOM 2064 C C . ILE A 1 265 ? -11.656 12 5.91 1 92.38 265 ILE A C 1
ATOM 2066 O O . ILE A 1 265 ? -12.742 11.914 5.332 1 92.38 265 ILE A O 1
ATOM 2070 N N . ASP A 1 266 ? -10.625 12.68 5.453 1 94.5 266 ASP A N 1
ATOM 2071 C CA . ASP A 1 266 ? -10.727 13.328 4.148 1 94.5 266 ASP A CA 1
ATOM 2072 C C . ASP A 1 266 ? -11.047 12.312 3.051 1 94.5 266 ASP A C 1
ATOM 2074 O O . ASP A 1 266 ? -11.883 12.578 2.184 1 94.5 266 ASP A O 1
ATOM 2078 N N . TYR A 1 267 ? -10.391 11.172 3.068 1 96.81 267 TYR A N 1
ATOM 2079 C CA . TYR A 1 267 ? -10.617 10.133 2.066 1 96.81 267 TYR A CA 1
ATOM 2080 C C . TYR A 1 267 ? -12.055 9.641 2.109 1 96.81 267 TYR A C 1
ATOM 2082 O O . TYR A 1 267 ? -12.719 9.547 1.074 1 96.81 267 TYR A O 1
ATOM 2090 N N . ASP A 1 268 ? -12.547 9.344 3.264 1 94.19 268 ASP A N 1
ATOM 2091 C CA . ASP A 1 268 ? -13.906 8.852 3.443 1 94.19 268 ASP A CA 1
ATOM 2092 C C . ASP A 1 268 ? -14.938 9.875 2.969 1 94.19 268 ASP A C 1
ATOM 2094 O O . ASP A 1 268 ? -16.016 9.508 2.5 1 94.19 268 ASP A O 1
ATOM 2098 N N . GLU A 1 269 ? -14.57 11.094 3.059 1 91.12 269 GLU A N 1
ATOM 2099 C CA . GLU A 1 269 ? -15.484 12.164 2.68 1 91.12 269 GLU A CA 1
ATOM 2100 C C . GLU A 1 269 ? -15.211 12.648 1.258 1 91.12 269 GLU A C 1
ATOM 2102 O O . GLU A 1 269 ? -15.742 13.68 0.833 1 91.12 269 GLU A O 1
ATOM 2107 N N . CYS A 1 270 ? -14.312 11.992 0.523 1 94.69 270 CYS A N 1
ATOM 2108 C CA . CYS A 1 270 ? -14 12.227 -0.881 1 94.69 270 CYS A CA 1
ATOM 2109 C C . CYS A 1 270 ? -13.422 13.625 -1.083 1 94.69 270 CYS A C 1
ATOM 2111 O O . CYS A 1 270 ? -13.742 14.297 -2.062 1 94.69 270 CYS A O 1
ATOM 2113 N N . ARG A 1 271 ? -12.672 14.07 -0.119 1 93.12 271 ARG A N 1
ATOM 2114 C CA . ARG A 1 271 ? -11.953 15.328 -0.211 1 93.12 271 ARG A CA 1
ATOM 2115 C C . ARG A 1 271 ? -10.508 15.102 -0.661 1 93.12 271 ARG A C 1
ATOM 2117 O O . ARG A 1 271 ? -9.984 13.992 -0.547 1 93.12 271 ARG A O 1
ATOM 2124 N N . PRO A 1 272 ? -9.859 16.219 -1.211 1 96.38 272 PRO A N 1
ATOM 2125 C CA . PRO A 1 272 ? -8.445 16.078 -1.563 1 96.38 272 PRO A CA 1
ATOM 2126 C C . PRO A 1 272 ? -7.566 15.742 -0.359 1 96.38 272 PRO A C 1
ATOM 2128 O O . PRO A 1 272 ? -7.785 16.266 0.734 1 96.38 272 PRO A O 1
ATOM 2131 N N . LEU A 1 273 ? -6.613 14.898 -0.599 1 98.06 273 LEU A N 1
ATOM 2132 C CA . LEU A 1 273 ? -5.723 14.469 0.473 1 98.06 273 LEU A CA 1
ATOM 2133 C C . LEU A 1 273 ? -4.453 15.32 0.493 1 98.06 273 LEU A C 1
ATOM 2135 O O . LEU A 1 273 ? -3.953 15.719 -0.56 1 98.06 273 LEU A O 1
ATOM 2139 N N . GLU A 1 274 ? -3.932 15.555 1.603 1 98.25 274 GLU A N 1
ATOM 2140 C CA . GLU A 1 274 ? -2.707 16.328 1.766 1 98.25 274 GLU A CA 1
ATOM 2141 C C . GLU A 1 274 ? -1.471 15.469 1.526 1 98.25 274 GLU A C 1
ATOM 2143 O O . GLU A 1 274 ? -0.518 15.508 2.307 1 98.25 274 GLU A O 1
ATOM 2148 N N . VAL A 1 275 ? -1.446 14.734 0.485 1 98.69 275 VAL A N 1
ATOM 2149 C CA . VAL A 1 275 ? -0.399 13.758 0.196 1 98.69 275 VAL A CA 1
ATOM 2150 C C . VAL A 1 275 ? 0.924 14.484 -0.049 1 98.69 275 VAL A C 1
ATOM 2152 O O . VAL A 1 275 ? 1.964 14.086 0.481 1 98.69 275 VAL A O 1
ATOM 2155 N N . GLU A 1 276 ? 0.93 15.57 -0.807 1 98.5 276 GLU A N 1
ATOM 2156 C CA . GLU A 1 276 ? 2.168 16.266 -1.148 1 98.5 276 GLU A CA 1
ATOM 2157 C C . GLU A 1 276 ? 2.836 16.844 0.094 1 98.5 276 GLU A C 1
ATOM 2159 O O . GLU A 1 276 ? 4.035 16.656 0.311 1 98.5 276 GLU A O 1
ATOM 2164 N N . ALA A 1 277 ? 2.062 17.469 0.917 1 98.44 277 ALA A N 1
ATOM 2165 C CA . ALA A 1 277 ? 2.631 18.141 2.08 1 98.44 277 ALA A CA 1
ATOM 2166 C C . ALA A 1 277 ? 3.17 17.125 3.092 1 98.44 277 ALA A C 1
ATOM 2168 O O . ALA A 1 277 ? 4.242 17.328 3.668 1 98.44 277 ALA A O 1
ATOM 2169 N N . ILE A 1 278 ? 2.455 16.062 3.287 1 98.75 278 ILE A N 1
ATOM 2170 C CA . ILE A 1 278 ? 2.766 15.141 4.375 1 98.75 278 ILE A CA 1
ATOM 2171 C C . ILE A 1 278 ? 3.771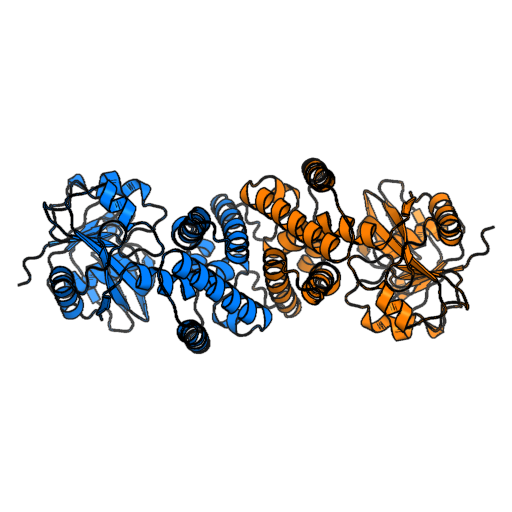 14.094 3.895 1 98.75 278 ILE A C 1
ATOM 2173 O O . ILE A 1 278 ? 4.656 13.68 4.648 1 98.75 278 ILE A O 1
ATOM 2177 N N . VAL A 1 279 ? 3.662 13.641 2.652 1 98.88 279 VAL A N 1
ATOM 2178 C CA . VAL A 1 279 ? 4.465 12.523 2.182 1 98.88 279 VAL A CA 1
ATOM 2179 C C . VAL A 1 279 ? 5.391 12.984 1.061 1 98.88 279 VAL A C 1
ATOM 2181 O O . VAL A 1 279 ? 6.602 12.75 1.112 1 98.88 279 VAL A O 1
ATOM 2184 N N . GLY A 1 280 ? 4.871 13.711 0.091 1 98.75 280 GLY A N 1
ATOM 2185 C CA . GLY A 1 280 ? 5.598 14.102 -1.106 1 98.75 280 GLY A CA 1
ATOM 2186 C C . GLY A 1 280 ? 6.773 15.016 -0.819 1 98.75 280 GLY A C 1
ATOM 2187 O O . GLY A 1 280 ? 7.906 14.719 -1.204 1 98.75 280 GLY A O 1
ATOM 2188 N N . ASN A 1 281 ? 6.52 16.109 -0.161 1 98.56 281 ASN A N 1
ATOM 2189 C CA . ASN A 1 281 ? 7.559 17.109 0.098 1 98.56 281 ASN A CA 1
ATOM 2190 C C . ASN A 1 281 ? 8.727 16.5 0.876 1 98.56 281 ASN A C 1
ATOM 2192 O O . ASN A 1 281 ? 9.883 16.656 0.484 1 98.56 281 ASN A O 1
ATOM 2196 N N . PRO A 1 282 ? 8.469 15.805 1.99 1 98.56 282 PRO A N 1
ATOM 2197 C CA . PRO A 1 282 ? 9.594 15.18 2.682 1 98.56 282 PRO A CA 1
ATOM 2198 C C . PRO A 1 282 ? 10.352 14.188 1.797 1 98.56 282 PRO A C 1
ATOM 2200 O O . PRO A 1 282 ? 11.586 14.133 1.842 1 98.56 282 PRO A O 1
ATOM 2203 N N . LEU A 1 283 ? 9.648 13.391 1.01 1 98.69 283 LEU A N 1
ATOM 2204 C CA . LEU A 1 283 ? 10.266 12.43 0.096 1 98.69 283 LEU A CA 1
ATOM 2205 C C . LEU A 1 283 ? 11.188 13.141 -0.893 1 98.69 283 LEU A C 1
ATOM 2207 O O . LEU A 1 283 ? 12.344 12.742 -1.059 1 98.69 283 LEU A O 1
ATOM 2211 N N . HIS A 1 284 ? 10.727 14.172 -1.532 1 98.12 284 HIS A N 1
ATOM 2212 C CA . HIS A 1 284 ? 11.469 14.906 -2.555 1 98.12 284 HIS A CA 1
ATOM 2213 C C . HIS A 1 284 ? 12.68 15.609 -1.954 1 98.12 284 HIS A C 1
ATOM 2215 O O . HIS A 1 284 ? 13.75 15.648 -2.562 1 98.12 284 HIS A O 1
ATOM 2221 N N . LYS A 1 285 ? 12.461 16.172 -0.784 1 97.44 285 LYS A N 1
ATOM 2222 C CA . LYS A 1 285 ? 13.586 16.844 -0.124 1 97.44 285 LYS A CA 1
ATOM 2223 C C . LYS A 1 285 ? 14.719 15.852 0.149 1 97.44 285 LYS A C 1
ATOM 2225 O O . LYS A 1 285 ? 15.891 16.188 -0.051 1 97.44 285 LYS A O 1
ATOM 2230 N N . ALA A 1 286 ? 14.383 14.688 0.688 1 98.12 286 ALA A N 1
ATOM 2231 C CA . ALA A 1 286 ? 15.406 13.664 0.922 1 98.12 286 ALA A CA 1
ATOM 2232 C C . ALA A 1 286 ? 16.078 13.25 -0.384 1 98.12 286 ALA A C 1
ATOM 2234 O O . ALA A 1 286 ? 17.297 13.148 -0.452 1 98.12 286 ALA A O 1
ATOM 2235 N N . GLN A 1 287 ? 15.305 13.07 -1.438 1 97.81 287 GLN A N 1
ATOM 2236 C CA . GLN A 1 287 ? 15.82 12.625 -2.73 1 97.81 287 GLN A CA 1
ATOM 2237 C C . GLN A 1 287 ? 16.766 13.664 -3.332 1 97.81 287 GLN A C 1
ATOM 2239 O O . GLN A 1 287 ? 17.734 13.312 -4 1 97.81 287 GLN A O 1
ATOM 2244 N N . GLU A 1 288 ? 16.484 14.875 -3.162 1 97.38 288 GLU A N 1
ATOM 2245 C CA . GLU A 1 288 ? 17.297 15.961 -3.689 1 97.38 288 GLU A CA 1
ATOM 2246 C C . GLU A 1 288 ? 18.734 15.875 -3.18 1 97.38 288 GLU A C 1
ATOM 2248 O O . GLU A 1 288 ? 19.672 16.312 -3.859 1 97.38 288 GLU A O 1
ATOM 2253 N N . VAL A 1 289 ? 18.922 15.344 -2.037 1 97.62 289 VAL A N 1
ATOM 2254 C CA . VAL A 1 289 ? 20.281 15.266 -1.48 1 97.62 289 VAL A CA 1
ATOM 2255 C C . VAL A 1 289 ? 20.797 13.828 -1.562 1 97.62 289 VAL A C 1
ATOM 2257 O O . VAL A 1 289 ? 21.719 13.453 -0.84 1 97.62 289 VAL A O 1
ATOM 2260 N N . GLY A 1 290 ? 20.125 12.977 -2.328 1 97.5 290 GLY A N 1
ATOM 2261 C CA . GLY A 1 290 ? 20.656 11.664 -2.686 1 97.5 290 GLY A CA 1
ATOM 2262 C C . GLY A 1 290 ? 20.203 10.562 -1.739 1 97.5 290 GLY A C 1
ATOM 2263 O O . GLY A 1 290 ? 20.734 9.453 -1.776 1 97.5 290 GLY A O 1
ATOM 2264 N N . VAL A 1 291 ? 19.281 10.828 -0.817 1 97.81 291 VAL A N 1
ATOM 2265 C CA . VAL A 1 291 ? 18.797 9.828 0.126 1 97.81 291 VAL A CA 1
ATOM 2266 C C . VAL A 1 291 ? 17.484 9.25 -0.37 1 97.81 291 VAL A C 1
ATOM 2268 O O . VAL A 1 291 ? 16.547 9.992 -0.682 1 97.81 291 VAL A O 1
ATOM 2271 N N . ASN A 1 292 ? 17.422 7.895 -0.465 1 96 292 ASN A N 1
ATOM 2272 C CA . ASN A 1 292 ? 16.219 7.215 -0.924 1 96 292 ASN A CA 1
ATOM 2273 C C . ASN A 1 292 ? 15.375 6.715 0.246 1 96 292 ASN A C 1
ATOM 2275 O O . ASN A 1 292 ? 15.914 6.23 1.243 1 96 292 ASN A O 1
ATOM 2279 N N . LEU A 1 293 ? 14.133 6.891 0.174 1 98.69 293 LEU A N 1
ATOM 2280 C CA . LEU A 1 293 ? 13.133 6.395 1.118 1 98.69 293 LEU A CA 1
ATOM 2281 C C . LEU A 1 293 ? 12.117 5.504 0.416 1 98.69 293 LEU A C 1
ATOM 2283 O O . LEU A 1 293 ? 10.984 5.922 0.175 1 98.69 293 LEU A O 1
ATOM 2287 N N . PRO A 1 294 ? 12.484 4.277 0.091 1 98.69 294 PRO A N 1
ATOM 2288 C CA . PRO A 1 294 ? 11.719 3.473 -0.862 1 98.69 294 PRO A CA 1
ATOM 2289 C C . PRO A 1 294 ? 10.32 3.117 -0.345 1 98.69 294 PRO A C 1
ATOM 2291 O O . PRO A 1 294 ? 9.375 3.031 -1.128 1 98.69 294 PRO A O 1
ATOM 2294 N N . GLN A 1 295 ? 10.188 2.818 0.927 1 98.81 295 GLN A N 1
ATOM 2295 C CA . GLN A 1 295 ? 8.867 2.455 1.432 1 98.81 295 GLN A CA 1
ATOM 2296 C C . GLN A 1 295 ? 7.93 3.662 1.449 1 98.81 295 GLN A C 1
ATOM 2298 O O . GLN A 1 295 ? 6.734 3.533 1.179 1 98.81 295 GLN A O 1
ATOM 2303 N N . ILE A 1 296 ? 8.492 4.832 1.779 1 98.94 296 ILE A N 1
ATOM 2304 C CA . ILE A 1 296 ? 7.707 6.062 1.705 1 98.94 296 ILE A CA 1
ATOM 2305 C C . ILE A 1 296 ? 7.344 6.355 0.251 1 98.94 296 ILE A C 1
ATOM 2307 O O . ILE A 1 296 ? 6.234 6.809 -0.04 1 98.94 296 ILE A O 1
ATOM 2311 N N . ASN A 1 297 ? 8.297 6.137 -0.659 1 98.88 297 ASN A N 1
ATOM 2312 C CA . ASN A 1 297 ? 8.016 6.277 -2.084 1 98.88 297 ASN A CA 1
ATOM 2313 C C . ASN A 1 297 ? 6.871 5.367 -2.525 1 98.88 297 ASN A C 1
ATOM 2315 O O . ASN A 1 297 ? 5.996 5.789 -3.285 1 98.88 297 ASN A O 1
ATOM 2319 N N . CYS A 1 298 ? 6.883 4.129 -2.057 1 98.88 298 CYS A N 1
ATOM 2320 C CA . CYS A 1 298 ? 5.801 3.193 -2.35 1 98.88 298 CYS A CA 1
ATOM 2321 C C . CYS A 1 298 ? 4.465 3.73 -1.849 1 98.88 298 CYS A C 1
ATOM 2323 O O . CYS A 1 298 ? 3.49 3.781 -2.602 1 98.88 298 CYS A O 1
ATOM 2325 N N . LEU A 1 299 ? 4.449 4.188 -0.626 1 98.88 299 LEU A N 1
ATOM 2326 C CA . LEU A 1 299 ? 3.252 4.738 -0.001 1 98.88 299 LEU A CA 1
ATOM 2327 C C . LEU A 1 299 ? 2.766 5.977 -0.753 1 98.88 299 LEU A C 1
ATOM 2329 O O . LEU A 1 299 ? 1.562 6.152 -0.95 1 98.88 299 LEU A O 1
ATOM 2333 N N . TYR A 1 300 ? 3.689 6.832 -1.17 1 98.88 300 TYR A N 1
ATOM 2334 C CA . TYR A 1 300 ? 3.371 8.055 -1.902 1 98.88 300 TYR A CA 1
ATOM 2335 C C . TYR A 1 300 ? 2.605 7.738 -3.182 1 98.88 300 TYR A C 1
ATOM 2337 O O . TYR A 1 300 ? 1.541 8.312 -3.434 1 98.88 300 TYR A O 1
ATOM 2345 N N . HIS A 1 301 ? 3.084 6.812 -3.965 1 98.94 301 HIS A N 1
ATOM 2346 C CA . HIS A 1 301 ? 2.465 6.465 -5.238 1 98.94 301 HIS A CA 1
ATOM 2347 C C . HIS A 1 301 ? 1.1 5.816 -5.027 1 98.94 301 HIS A C 1
ATOM 2349 O O . HIS A 1 301 ? 0.162 6.074 -5.785 1 98.94 301 HIS A O 1
ATOM 2355 N N . GLN A 1 302 ? 1 4.977 -4.008 1 98.94 302 GLN A N 1
ATOM 2356 C CA . GLN A 1 302 ? -0.284 4.359 -3.688 1 98.94 302 GLN A CA 1
ATOM 2357 C C . GLN A 1 302 ? -1.321 5.414 -3.314 1 98.94 302 GLN A C 1
ATOM 2359 O O . GLN A 1 302 ? -2.453 5.379 -3.803 1 98.94 302 GLN A O 1
ATOM 2364 N N . LEU A 1 303 ? -0.915 6.359 -2.471 1 98.88 303 LEU A N 1
ATOM 2365 C CA . LEU A 1 303 ? -1.819 7.402 -2.002 1 98.88 303 LEU A CA 1
ATOM 2366 C C . LEU A 1 303 ? -2.246 8.305 -3.154 1 98.88 303 LEU A C 1
ATOM 2368 O O . LEU A 1 303 ? -3.404 8.727 -3.225 1 98.88 303 LEU A O 1
ATOM 2372 N N . LYS A 1 304 ? -1.28 8.664 -4.012 1 98.75 304 LYS A N 1
ATOM 2373 C CA . LYS A 1 304 ? -1.614 9.516 -5.148 1 98.75 304 LYS A CA 1
ATOM 2374 C C . LYS A 1 304 ? -2.65 8.852 -6.051 1 98.75 304 LYS A C 1
ATOM 2376 O O . LYS A 1 304 ? -3.58 9.5 -6.527 1 98.75 304 LYS A O 1
ATOM 2381 N N . PHE A 1 305 ? -2.533 7.543 -6.297 1 98.62 305 PHE A N 1
ATOM 2382 C CA . PHE A 1 305 ? -3.508 6.785 -7.07 1 98.62 305 PHE A CA 1
ATOM 2383 C C . PHE A 1 305 ? -4.883 6.844 -6.414 1 98.62 305 PHE A C 1
ATOM 2385 O O . PHE A 1 305 ? -5.879 7.16 -7.07 1 98.62 305 PHE A O 1
ATOM 2392 N N . LEU A 1 306 ? -4.941 6.59 -5.121 1 98.5 306 LEU A N 1
ATOM 2393 C CA . LEU A 1 306 ? -6.203 6.547 -4.387 1 98.5 306 LEU A CA 1
ATOM 2394 C C . LEU A 1 306 ? -6.848 7.926 -4.332 1 98.5 306 LEU A C 1
ATOM 2396 O O . LEU A 1 306 ? -8.07 8.047 -4.434 1 98.5 306 LEU A O 1
ATOM 2400 N N . ASP A 1 307 ? -6.008 8.953 -4.113 1 97.94 307 ASP A N 1
ATOM 2401 C CA . ASP A 1 307 ? -6.508 10.328 -4.082 1 97.94 307 ASP A CA 1
ATOM 2402 C C . ASP A 1 307 ? -7.191 10.695 -5.398 1 97.94 307 ASP A C 1
ATOM 2404 O O . ASP A 1 307 ? -8.281 11.273 -5.402 1 97.94 307 ASP A O 1
ATOM 2408 N N . GLY A 1 308 ? -6.555 10.391 -6.531 1 96.06 308 GLY A N 1
ATOM 2409 C CA . GLY A 1 308 ? -7.133 10.664 -7.836 1 96.06 308 GLY A CA 1
ATOM 2410 C C . GLY A 1 308 ? -8.445 9.938 -8.07 1 96.06 308 GLY A C 1
ATOM 2411 O O . GLY A 1 308 ? -9.406 10.523 -8.57 1 96.06 308 GLY A O 1
ATOM 2412 N N . ARG A 1 309 ? -8.523 8.695 -7.676 1 93.38 309 ARG A N 1
ATOM 2413 C CA . ARG A 1 309 ? -9.695 7.852 -7.887 1 93.38 309 ARG A CA 1
ATOM 2414 C C . ARG A 1 309 ? -10.852 8.289 -7.004 1 93.38 309 ARG A C 1
ATOM 2416 O O . ARG A 1 309 ? -12.008 8.258 -7.422 1 93.38 309 ARG A O 1
ATOM 2423 N N . ASN A 1 310 ? -10.562 8.555 -5.828 1 88.69 310 ASN A N 1
ATOM 2424 C CA . ASN A 1 310 ? -11.555 8.969 -4.844 1 88.69 310 ASN A CA 1
ATOM 2425 C C . ASN A 1 310 ? -12.281 10.234 -5.281 1 88.69 310 ASN A C 1
ATOM 2427 O O . ASN A 1 310 ? -13.477 10.391 -5.027 1 88.69 310 ASN A O 1
ATOM 2431 N N . ARG A 1 311 ? -11.617 11.164 -5.918 1 83.81 311 ARG A N 1
ATOM 2432 C CA . ARG A 1 311 ? -12.18 12.445 -6.316 1 83.81 311 ARG A CA 1
ATOM 2433 C C . ARG A 1 311 ? -13.031 12.312 -7.574 1 83.81 311 ARG A C 1
ATOM 2435 O O . ARG A 1 311 ? -13.922 13.125 -7.824 1 83.81 311 ARG A O 1
ATOM 2442 N N . THR A 1 312 ? -12.828 11.266 -8.383 1 76.69 312 THR A N 1
ATOM 2443 C CA . THR A 1 312 ? -13.562 11.086 -9.633 1 76.69 312 THR A CA 1
ATOM 2444 C C . THR A 1 312 ? -14.734 10.125 -9.43 1 76.69 312 THR A C 1
ATOM 2446 O O . THR A 1 312 ? -15.57 9.953 -10.32 1 76.69 312 THR A O 1
ATOM 2449 N N . GLY A 1 313 ? -15.055 9.719 -8.18 1 68.12 313 GLY A N 1
ATOM 2450 C CA . GLY A 1 313 ? -16.156 8.828 -7.887 1 68.12 313 GLY A CA 1
ATOM 2451 C C . GLY A 1 313 ? -15.953 7.414 -8.406 1 68.12 313 GLY A C 1
ATOM 2452 O O . GLY A 1 313 ? -16.906 6.652 -8.547 1 68.12 313 GLY A O 1
ATOM 2453 N N . GLN A 1 314 ? -14.93 7.043 -8.977 1 52.94 314 GLN A N 1
ATOM 2454 C CA . GLN A 1 314 ? -14.68 5.727 -9.562 1 52.94 314 GLN A CA 1
ATOM 2455 C C . GLN A 1 314 ? -14.453 4.676 -8.484 1 52.94 314 GLN A C 1
ATOM 2457 O O . GLN A 1 314 ? -14.164 3.518 -8.789 1 52.94 314 GLN A O 1
ATOM 2462 N N . LEU A 1 315 ? -14.453 5.031 -7.227 1 54.19 315 LEU A N 1
ATOM 2463 C CA . LEU A 1 315 ? -14.375 3.955 -6.246 1 54.19 315 LEU A CA 1
ATOM 2464 C C . LEU A 1 315 ? -15.68 3.16 -6.215 1 54.19 315 LEU A C 1
ATOM 2466 O O . LEU A 1 315 ? -16.75 3.729 -6 1 54.19 315 LEU A O 1
ATOM 2470 N N . THR A 1 316 ? -15.797 2.148 -7.02 1 40.09 316 THR A N 1
ATOM 2471 C CA . THR A 1 316 ? -16.953 1.268 -7.148 1 40.09 316 THR A CA 1
ATOM 2472 C C . THR A 1 316 ? -17.406 0.771 -5.777 1 40.09 316 THR A C 1
ATOM 2474 O O . THR A 1 316 ? -16.656 0.111 -5.066 1 40.09 316 THR A O 1
ATOM 2477 N N . VAL A 1 317 ? -18.109 1.52 -4.973 1 36.97 317 VAL A N 1
ATOM 2478 C CA . VAL A 1 317 ? -18.891 0.891 -3.906 1 36.97 317 VAL A CA 1
ATOM 2479 C C . VAL A 1 317 ? -19.578 -0.363 -4.441 1 36.97 317 VAL A C 1
ATOM 2481 O O . VAL A 1 317 ? -20.281 -0.31 -5.453 1 36.97 317 VAL A O 1
ATOM 2484 N N . ASP A 1 318 ? -18.984 -1.57 -4.434 1 30.56 318 ASP A N 1
ATOM 2485 C CA . ASP A 1 318 ? -19.812 -2.734 -4.719 1 30.56 318 ASP A CA 1
ATOM 2486 C C . ASP A 1 318 ? -21.188 -2.596 -4.074 1 30.56 318 ASP A C 1
ATOM 2488 O O . ASP A 1 318 ? -21.297 -2.48 -2.852 1 30.56 318 ASP A O 1
ATOM 2492 N N . SER A 1 319 ? -22.156 -1.938 -4.695 1 23.05 319 SER A N 1
ATOM 2493 C CA . SER A 1 319 ? -23.531 -2.326 -4.422 1 23.05 319 SER A CA 1
ATOM 2494 C C . SER A 1 319 ? -23.719 -3.84 -4.496 1 23.05 319 SER A C 1
ATOM 2496 O O . SER A 1 319 ? -23.141 -4.496 -5.367 1 23.05 319 SER A O 1
ATOM 2498 N N . MET B 1 1 ? -0.461 -45.281 -27.938 1 43.06 1 MET B N 1
ATOM 2499 C CA . MET B 1 1 ? -1.236 -44.781 -26.812 1 43.06 1 MET B CA 1
ATOM 2500 C C . MET B 1 1 ? -0.327 -44.438 -25.641 1 43.06 1 MET B C 1
ATOM 2502 O O . MET B 1 1 ? 0.554 -45.219 -25.281 1 43.06 1 MET B O 1
ATOM 2506 N N . ASN B 1 2 ? -0.15 -43.156 -25.375 1 59.47 2 ASN B N 1
ATOM 2507 C CA . ASN B 1 2 ? 0.764 -42.719 -24.312 1 59.47 2 ASN B CA 1
ATOM 2508 C C . ASN B 1 2 ? 0.458 -43.406 -22.984 1 59.47 2 ASN B C 1
ATOM 2510 O O . ASN B 1 2 ? -0.686 -43.406 -22.531 1 59.47 2 ASN B O 1
ATOM 2514 N N . GLU B 1 3 ? 1.273 -44.344 -22.594 1 80.25 3 GLU B N 1
ATOM 2515 C CA . GLU B 1 3 ? 1.135 -45.25 -21.453 1 80.25 3 GLU B CA 1
ATOM 2516 C C . GLU B 1 3 ? 1.362 -44.5 -20.141 1 80.25 3 GLU B C 1
ATOM 2518 O O . GLU B 1 3 ? 1.168 -45.062 -19.062 1 80.25 3 GLU B O 1
ATOM 2523 N N . ARG B 1 4 ? 1.509 -43.25 -20.25 1 92.56 4 ARG B N 1
ATOM 2524 C CA . ARG B 1 4 ? 1.831 -42.5 -19.047 1 92.56 4 ARG B CA 1
ATOM 2525 C C . ARG B 1 4 ? 0.568 -42.156 -18.266 1 92.56 4 ARG B C 1
ATOM 2527 O O . ARG B 1 4 ? -0.414 -41.656 -18.828 1 92.56 4 ARG B O 1
ATOM 2534 N N . LYS B 1 5 ? 0.595 -42.469 -16.969 1 97.5 5 LYS B N 1
ATOM 2535 C CA . LYS B 1 5 ? -0.504 -42.156 -16.062 1 97.5 5 LYS B CA 1
ATOM 2536 C C . LYS B 1 5 ? -0.272 -40.844 -15.352 1 97.5 5 LYS B C 1
ATOM 2538 O O . LYS B 1 5 ? 0.809 -40.594 -14.805 1 97.5 5 LYS B O 1
ATOM 2543 N N . TYR B 1 6 ? -1.302 -39.938 -15.391 1 98.56 6 TYR B N 1
ATOM 2544 C CA . TYR B 1 6 ? -1.233 -38.625 -14.758 1 98.56 6 TYR B CA 1
ATOM 2545 C C . TYR B 1 6 ? -2.135 -38.562 -13.531 1 98.56 6 TYR B C 1
ATOM 2547 O O . TYR B 1 6 ? -3.24 -39.094 -13.539 1 98.56 6 TYR B O 1
ATOM 2555 N N . ALA B 1 7 ? -1.691 -37.938 -12.484 1 98.81 7 ALA B N 1
ATOM 2556 C CA . ALA B 1 7 ? -2.537 -37.5 -11.367 1 98.81 7 ALA B CA 1
ATOM 2557 C C . ALA B 1 7 ? -2.617 -36 -11.297 1 98.81 7 ALA B C 1
ATOM 2559 O O . ALA B 1 7 ? -1.618 -35.312 -11.5 1 98.81 7 ALA B O 1
ATOM 2560 N N . ILE B 1 8 ? -3.805 -35.469 -11.031 1 98.69 8 ILE B N 1
ATOM 2561 C CA . ILE B 1 8 ? -4.012 -34.031 -10.805 1 98.69 8 ILE B CA 1
ATOM 2562 C C . ILE B 1 8 ? -4.336 -33.812 -9.328 1 98.69 8 ILE B C 1
ATOM 2564 O O . ILE B 1 8 ? -5.414 -34.156 -8.859 1 98.69 8 ILE B O 1
ATOM 2568 N N . LEU B 1 9 ? -3.371 -33.219 -8.609 1 98.31 9 LEU B N 1
ATOM 2569 C CA . LEU B 1 9 ? -3.635 -32.75 -7.266 1 98.31 9 LEU B CA 1
ATOM 2570 C C . LEU B 1 9 ? -4.137 -31.297 -7.297 1 98.31 9 LEU B C 1
ATOM 2572 O O . LEU B 1 9 ? -3.355 -30.375 -7.527 1 98.31 9 LEU B O 1
ATOM 2576 N N . GLY B 1 10 ? -5.422 -31.047 -7.031 1 95.62 10 GLY B N 1
ATOM 2577 C CA . GLY B 1 10 ? -6.062 -29.75 -7.199 1 95.62 10 GLY B CA 1
ATOM 2578 C C . GLY B 1 10 ? -6.828 -29.625 -8.5 1 95.62 10 GLY B C 1
ATOM 2579 O O . GLY B 1 10 ? -6.309 -29.078 -9.484 1 95.62 10 GLY B O 1
ATOM 2580 N N . THR B 1 11 ? -8.078 -30.047 -8.477 1 95.88 11 THR B N 1
ATOM 2581 C CA . THR B 1 11 ? -8.938 -30.016 -9.664 1 95.88 11 THR B CA 1
ATOM 2582 C C . THR B 1 11 ? -9.773 -28.75 -9.688 1 95.88 11 THR B C 1
ATOM 2584 O O . THR B 1 11 ? -11.008 -28.812 -9.781 1 95.88 11 THR B O 1
ATOM 2587 N N . GLY B 1 12 ? -9.078 -27.641 -9.648 1 94.06 12 GLY B N 1
ATOM 2588 C CA . GLY B 1 12 ? -9.703 -26.344 -9.797 1 94.06 12 GLY B CA 1
ATOM 2589 C C . GLY B 1 12 ? -9.586 -25.766 -11.195 1 94.06 12 GLY B C 1
ATOM 2590 O O . GLY B 1 12 ? -9.617 -26.516 -12.18 1 94.06 12 GLY B O 1
ATOM 2591 N N . ALA B 1 13 ? -9.555 -24.453 -11.273 1 94 13 ALA B N 1
ATOM 2592 C CA . ALA B 1 13 ? -9.539 -23.766 -12.562 1 94 13 ALA B CA 1
ATOM 2593 C C . ALA B 1 13 ? -8.344 -24.188 -13.398 1 94 13 ALA B C 1
ATOM 2595 O O . ALA B 1 13 ? -8.469 -24.391 -14.609 1 94 13 ALA B O 1
ATOM 2596 N N . LEU B 1 14 ? -7.191 -24.328 -12.742 1 96.62 14 LEU B N 1
ATOM 2597 C CA . LEU B 1 14 ? -5.961 -24.656 -13.453 1 96.62 14 LEU B CA 1
ATOM 2598 C C . LEU B 1 14 ? -5.82 -26.156 -13.633 1 96.62 14 LEU B C 1
ATOM 2600 O O . LEU B 1 14 ? -5.742 -26.656 -14.758 1 96.62 14 LEU B O 1
ATOM 2604 N N . GLY B 1 15 ? -5.855 -26.875 -12.555 1 97.56 15 GLY B N 1
ATOM 2605 C CA . GLY B 1 15 ? -5.703 -28.312 -12.609 1 97.56 15 GLY B CA 1
ATOM 2606 C C . GLY B 1 15 ? -6.824 -29.016 -13.352 1 97.56 15 GLY B C 1
ATOM 2607 O O . GLY B 1 15 ? -6.59 -29.969 -14.086 1 97.56 15 GLY B O 1
ATOM 2608 N N . GLY B 1 16 ? -8.039 -28.531 -13.117 1 97.25 16 GLY B N 1
ATOM 2609 C CA . GLY B 1 16 ? -9.172 -29.078 -13.859 1 97.25 16 GLY B CA 1
ATOM 2610 C C . GLY B 1 16 ? -9.062 -28.844 -15.359 1 97.25 16 GLY B C 1
ATOM 2611 O O . GLY B 1 16 ? -9.375 -29.75 -16.141 1 97.25 16 GLY B O 1
ATOM 2612 N N . TYR B 1 17 ? -8.602 -27.703 -15.734 1 97.94 17 TYR B N 1
ATOM 2613 C CA . TYR B 1 17 ? -8.492 -27.359 -17.156 1 97.94 17 TYR B CA 1
ATOM 2614 C C . TYR B 1 17 ? -7.438 -28.234 -17.828 1 97.94 17 TYR B C 1
ATOM 2616 O O . TYR B 1 17 ? -7.73 -28.922 -18.812 1 97.94 17 TYR B O 1
ATOM 2624 N N . TYR B 1 18 ? -6.219 -28.25 -17.312 1 98.5 18 TYR B N 1
ATOM 2625 C CA . TYR B 1 18 ? -5.133 -28.984 -17.953 1 98.5 18 TYR B CA 1
ATOM 2626 C C . TYR B 1 18 ? -5.371 -30.484 -17.859 1 98.5 18 TYR B C 1
ATOM 2628 O O . TYR B 1 18 ? -5.09 -31.234 -18.812 1 98.5 18 TYR B O 1
ATOM 2636 N N . GLY B 1 19 ? -5.883 -30.953 -16.719 1 98.38 19 GLY B N 1
ATOM 2637 C CA . GLY B 1 19 ? -6.23 -32.375 -16.594 1 98.38 19 GLY B CA 1
ATOM 2638 C C . GLY B 1 19 ? -7.289 -32.812 -17.594 1 98.38 19 GLY B C 1
ATOM 2639 O O . GLY B 1 19 ? -7.18 -33.875 -18.188 1 98.38 19 GLY B O 1
ATOM 2640 N N . ALA B 1 20 ? -8.289 -31.969 -17.734 1 98.44 20 ALA B N 1
ATOM 2641 C CA . ALA B 1 20 ? -9.359 -32.281 -18.672 1 98.44 20 ALA B CA 1
ATOM 2642 C C . ALA B 1 20 ? -8.836 -32.344 -20.109 1 98.44 20 ALA B C 1
ATOM 2644 O O . ALA B 1 20 ? -9.227 -33.219 -20.891 1 98.44 20 ALA B O 1
ATOM 2645 N N . LYS B 1 21 ? -8.008 -31.438 -20.469 1 98.19 21 LYS B N 1
ATOM 2646 C CA . LYS B 1 21 ? -7.426 -31.438 -21.797 1 98.19 21 LYS B CA 1
ATOM 2647 C C . LYS B 1 21 ? -6.598 -32.688 -22.047 1 98.19 21 LYS B C 1
ATOM 2649 O O . LYS B 1 21 ? -6.668 -33.281 -23.125 1 98.19 21 LYS B O 1
ATOM 2654 N N . LEU B 1 22 ? -5.812 -33.094 -21.109 1 98.19 22 LEU B N 1
ATOM 2655 C CA . LEU B 1 22 ? -5 -34.312 -21.219 1 98.19 22 LEU B CA 1
ATOM 2656 C C . LEU B 1 22 ? -5.883 -35.531 -21.422 1 98.19 22 LEU B C 1
ATOM 2658 O O . LEU B 1 22 ? -5.629 -36.344 -22.297 1 98.19 22 LEU B O 1
ATOM 2662 N N . GLN B 1 23 ? -6.895 -35.625 -20.562 1 98.19 23 GLN B N 1
ATOM 2663 C CA . GLN B 1 23 ? -7.781 -36.781 -20.672 1 98.19 23 GLN B CA 1
ATOM 2664 C C . GLN B 1 23 ? -8.5 -36.781 -22.016 1 98.19 23 GLN B C 1
ATOM 2666 O O . GLN B 1 23 ? -8.648 -37.844 -22.641 1 98.19 23 GLN B O 1
ATOM 2671 N N . LYS B 1 24 ? -8.984 -35.656 -22.391 1 97.56 24 LYS B N 1
ATOM 2672 C CA . LYS B 1 24 ? -9.656 -35.531 -23.688 1 97.56 24 LYS B CA 1
ATOM 2673 C C . LYS B 1 24 ? -8.766 -36.031 -24.812 1 97.56 24 LYS B C 1
ATOM 2675 O O . LYS B 1 24 ? -9.25 -36.5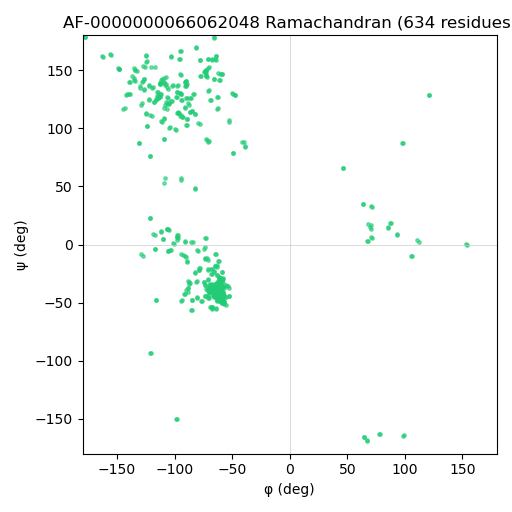94 -25.797 1 97.56 24 LYS B O 1
ATOM 2680 N N . ALA B 1 25 ? -7.496 -35.812 -24.719 1 96.5 25 ALA B N 1
ATOM 2681 C CA . ALA B 1 25 ? -6.531 -36.219 -25.734 1 96.5 25 ALA B CA 1
ATOM 2682 C C . ALA B 1 25 ? -6.188 -37.688 -25.609 1 96.5 25 ALA B C 1
ATOM 2684 O O . ALA B 1 25 ? -5.402 -38.219 -26.406 1 96.5 25 ALA B O 1
ATOM 2685 N N . GLY B 1 26 ? -6.699 -38.344 -24.578 1 95.88 26 GLY B N 1
ATOM 2686 C CA . GLY B 1 26 ? -6.559 -39.781 -24.516 1 95.88 26 GLY B CA 1
ATOM 2687 C C . GLY B 1 26 ? -5.637 -40.25 -23.391 1 95.88 26 GLY B C 1
ATOM 2688 O O . GLY B 1 26 ? -5.422 -41.438 -23.203 1 95.88 26 GLY B O 1
ATOM 2689 N N . SER B 1 27 ? -5.141 -39.344 -22.625 1 96.88 27 SER B N 1
ATOM 2690 C CA . SER B 1 27 ? -4.262 -39.719 -21.516 1 96.88 27 SER B CA 1
ATOM 2691 C C . SER B 1 27 ? -5.059 -40.344 -20.359 1 96.88 27 SER B C 1
ATOM 2693 O O . SER B 1 27 ? -6.234 -40 -20.188 1 96.88 27 SER B O 1
ATOM 2695 N N . ASP B 1 28 ? -4.43 -41.25 -19.656 1 97.88 28 ASP B N 1
ATOM 2696 C CA . ASP B 1 28 ? -4.973 -41.781 -18.406 1 97.88 28 ASP B CA 1
ATOM 2697 C C . ASP B 1 28 ? -4.766 -40.812 -17.25 1 97.88 28 ASP B C 1
ATOM 2699 O O . ASP B 1 28 ? -3.656 -40.688 -16.734 1 97.88 28 ASP B O 1
ATOM 2703 N N . VAL B 1 29 ? -5.855 -40.125 -16.859 1 98.62 29 VAL B N 1
ATOM 2704 C CA . VAL B 1 29 ? -5.738 -39.062 -15.883 1 98.62 29 VAL B CA 1
ATOM 2705 C C . VAL B 1 29 ? -6.574 -39.375 -14.648 1 98.62 29 VAL B C 1
ATOM 2707 O O . VAL B 1 29 ? -7.715 -39.844 -14.766 1 98.62 29 VAL B O 1
ATOM 2710 N N . HIS B 1 30 ? -6.043 -39.188 -13.469 1 98.69 30 HIS B N 1
ATOM 2711 C CA . HIS B 1 30 ? -6.691 -39.375 -12.172 1 98.69 30 HIS B CA 1
ATOM 2712 C C . HIS B 1 30 ? -6.797 -38.062 -11.406 1 98.69 30 HIS B C 1
ATOM 2714 O O . HIS B 1 30 ? -5.789 -37.406 -11.172 1 98.69 30 HIS B O 1
ATOM 2720 N N . PHE B 1 31 ? -8.039 -37.719 -11.008 1 98.62 31 PHE B N 1
ATOM 2721 C CA . PHE B 1 31 ? -8.312 -36.406 -10.43 1 98.62 31 PHE B CA 1
ATOM 2722 C C . PHE B 1 31 ? -8.578 -36.5 -8.938 1 98.62 31 PHE B C 1
ATOM 2724 O O . PHE B 1 31 ? -9.477 -37.25 -8.516 1 98.62 31 PHE B O 1
ATOM 2731 N N . LEU B 1 32 ? -7.793 -35.844 -8.125 1 98.5 32 LEU B N 1
ATOM 2732 C CA . LEU B 1 32 ? -8.141 -35.656 -6.719 1 98.5 32 LEU B CA 1
ATOM 2733 C C . LEU B 1 32 ? -9.039 -34.438 -6.531 1 98.5 32 LEU B C 1
ATOM 2735 O O . LEU B 1 32 ? -8.734 -33.344 -7.02 1 98.5 32 LEU B O 1
ATOM 2739 N N . LEU B 1 33 ? -10.18 -34.625 -5.895 1 97.31 33 LEU B N 1
ATOM 2740 C CA . LEU B 1 33 ? -11.172 -33.594 -5.641 1 97.31 33 LEU B CA 1
ATOM 2741 C C . LEU B 1 33 ? -11.492 -33.5 -4.152 1 97.31 33 LEU B C 1
ATOM 2743 O O . LEU B 1 33 ? -11.109 -34.375 -3.377 1 97.31 33 LEU B O 1
ATOM 2747 N N . LYS B 1 34 ? -12.078 -32.438 -3.789 1 93.19 34 LYS B N 1
ATOM 2748 C CA . LYS B 1 34 ? -12.547 -32.25 -2.418 1 93.19 34 LYS B CA 1
ATOM 2749 C C . LYS B 1 34 ? -14.055 -32 -2.379 1 93.19 34 LYS B C 1
ATOM 2751 O O . LYS B 1 34 ? -14.844 -32.938 -2.512 1 93.19 34 LYS B O 1
ATOM 2756 N N . SER B 1 35 ? -14.477 -30.734 -2.391 1 91.25 35 SER B N 1
ATOM 2757 C CA . SER B 1 35 ? -15.891 -30.406 -2.219 1 91.25 35 SER B CA 1
ATOM 2758 C C . SER B 1 35 ? -16.703 -30.797 -3.451 1 91.25 35 SER B C 1
ATOM 2760 O O . SER B 1 35 ? -17.906 -31.078 -3.35 1 91.25 35 SER B O 1
ATOM 2762 N N . ASP B 1 36 ? -16.031 -30.938 -4.535 1 93.69 36 ASP B N 1
ATOM 2763 C CA . ASP B 1 36 ? -16.75 -31.203 -5.777 1 93.69 36 ASP B CA 1
ATOM 2764 C C . ASP B 1 36 ? -16.766 -32.688 -6.102 1 93.69 36 ASP B C 1
ATOM 2766 O O . ASP B 1 36 ? -17.25 -33.094 -7.16 1 93.69 36 ASP B O 1
ATOM 2770 N N . TYR B 1 37 ? -16.281 -33.469 -5.301 1 96.81 37 TYR B N 1
ATOM 2771 C CA . TYR B 1 37 ? -16.047 -34.875 -5.609 1 96.81 37 TYR B CA 1
ATOM 2772 C C . TYR B 1 37 ? -17.328 -35.562 -6.074 1 96.81 37 TYR B C 1
ATOM 2774 O O . TYR B 1 37 ? -17.359 -36.188 -7.145 1 96.81 37 TYR B O 1
ATOM 2782 N N . GLU B 1 38 ? -18.375 -35.438 -5.305 1 96.88 38 GLU B N 1
ATOM 2783 C CA . GLU B 1 38 ? -19.609 -36.156 -5.617 1 96.88 38 GLU B CA 1
ATOM 2784 C C . GLU B 1 38 ? -20.172 -35.719 -6.977 1 96.88 38 GLU B C 1
ATOM 2786 O O . GLU B 1 38 ? -20.531 -36.562 -7.797 1 96.88 38 GLU B O 1
ATOM 2791 N N . LYS B 1 39 ? -20.125 -34.438 -7.188 1 96.81 39 LYS B N 1
ATOM 2792 C CA . LYS B 1 39 ? -20.656 -33.875 -8.438 1 96.81 39 LYS B CA 1
ATOM 2793 C C . LYS B 1 39 ? -19.828 -34.344 -9.633 1 96.81 39 LYS B C 1
ATOM 2795 O O . LYS B 1 39 ? -20.375 -34.781 -10.648 1 96.81 39 LYS B O 1
ATOM 2800 N N . VAL B 1 40 ? -18.578 -34.312 -9.539 1 97.62 40 VAL B N 1
ATOM 2801 C CA . VAL B 1 40 ? -17.672 -34.656 -10.633 1 97.62 40 VAL B CA 1
ATOM 2802 C C . VAL B 1 40 ? -17.703 -36.188 -10.883 1 97.62 40 VAL B C 1
ATOM 2804 O O . VAL B 1 40 ? -17.641 -36.625 -12.031 1 97.62 40 VAL B O 1
ATOM 2807 N N . ASN B 1 41 ? -17.781 -36.938 -9.789 1 97 41 ASN B N 1
ATOM 2808 C CA . ASN B 1 41 ? -17.859 -38.375 -9.906 1 97 41 ASN B CA 1
ATOM 2809 C C . ASN B 1 41 ? -19.125 -38.812 -10.648 1 97 41 ASN B C 1
ATOM 2811 O O . ASN B 1 41 ? -19.109 -39.781 -11.383 1 97 41 ASN B O 1
ATOM 2815 N N . GLN B 1 42 ? -20.156 -38.062 -10.484 1 96.81 42 GLN B N 1
ATOM 2816 C CA . GLN B 1 42 ? -21.438 -38.438 -11.078 1 96.81 42 GLN B CA 1
ATOM 2817 C C . GLN B 1 42 ? -21.578 -37.844 -12.484 1 96.81 42 GLN B C 1
ATOM 2819 O O . GLN B 1 42 ? -22.047 -38.531 -13.398 1 96.81 42 GLN B O 1
ATOM 2824 N N . ASP B 1 43 ? -21.109 -36.594 -12.656 1 96.81 43 ASP B N 1
ATOM 2825 C CA . ASP B 1 43 ? -21.516 -35.844 -13.852 1 96.81 43 ASP B CA 1
ATOM 2826 C C . ASP B 1 43 ? -20.297 -35.531 -14.727 1 96.81 43 ASP B C 1
ATOM 2828 O O . ASP B 1 43 ? -20.438 -35.031 -15.844 1 96.81 43 ASP B O 1
ATOM 2832 N N . GLY B 1 44 ? -19.109 -35.906 -14.227 1 97.75 44 GLY B N 1
ATOM 2833 C CA . GLY B 1 44 ? -17.906 -35.594 -14.984 1 97.75 44 GLY B CA 1
ATOM 2834 C C . GLY B 1 44 ? -17.484 -34.125 -14.859 1 97.75 44 GLY B C 1
ATOM 2835 O O . GLY B 1 44 ? -17.828 -33.469 -13.883 1 97.75 44 GLY B O 1
ATOM 2836 N N . LEU B 1 45 ? -16.609 -33.688 -15.789 1 98.06 45 LEU B N 1
ATOM 2837 C CA . LEU B 1 45 ? -16.109 -32.312 -15.836 1 98.06 45 LEU B CA 1
ATOM 2838 C C . LEU B 1 45 ? -16.625 -31.594 -17.062 1 98.06 45 LEU B C 1
ATOM 2840 O O . LEU B 1 45 ? -16.688 -32.188 -18.156 1 98.06 45 LEU B O 1
ATOM 2844 N N . LEU B 1 46 ? -16.984 -30.375 -16.859 1 98.19 46 LEU B N 1
ATOM 2845 C CA . LEU B 1 46 ? -17.391 -29.484 -17.953 1 98.19 46 LEU B CA 1
ATOM 2846 C C . LEU B 1 46 ? -16.406 -28.328 -18.109 1 98.19 46 LEU B C 1
ATOM 2848 O O . LEU B 1 46 ? -16.047 -27.672 -17.125 1 98.19 46 LEU B O 1
ATOM 2852 N N . VAL B 1 47 ? -15.891 -28.109 -19.344 1 98.19 47 VAL B N 1
ATOM 2853 C CA . VAL B 1 47 ? -14.992 -27 -19.656 1 98.19 47 VAL B CA 1
ATOM 2854 C C . VAL B 1 47 ? -15.617 -26.109 -20.734 1 98.19 47 VAL B C 1
ATOM 2856 O O . VAL B 1 47 ? -15.805 -26.547 -21.875 1 98.19 47 VAL B O 1
ATOM 2859 N N . GLU B 1 48 ? -15.992 -24.922 -20.344 1 98.12 48 GLU B N 1
ATOM 2860 C CA . GLU B 1 48 ? -16.312 -23.875 -21.312 1 98.12 48 GLU B CA 1
ATOM 2861 C C . GLU B 1 48 ? -15.07 -23.094 -21.719 1 98.12 48 GLU B C 1
ATOM 2863 O O . GLU B 1 48 ? -14.375 -22.531 -20.875 1 98.12 48 GLU B O 1
ATOM 2868 N N . SER B 1 49 ? -14.781 -23.125 -22.984 1 97.12 49 SER B N 1
ATOM 2869 C CA . SER B 1 49 ? -13.516 -22.547 -23.438 1 97.12 49 SER B CA 1
ATOM 2870 C C . SER B 1 49 ? -13.711 -21.688 -24.688 1 97.12 49 SER B C 1
ATOM 2872 O O . SER B 1 49 ? -14.516 -22.016 -25.547 1 97.12 49 SER B O 1
ATOM 2874 N N . LYS B 1 50 ? -13.008 -20.641 -24.797 1 94.56 50 LYS B N 1
ATOM 2875 C CA . LYS B 1 50 ? -12.977 -19.844 -26.016 1 94.56 50 LYS B CA 1
ATOM 2876 C C . LYS B 1 50 ? -12.516 -20.688 -27.203 1 94.56 50 LYS B C 1
ATOM 2878 O O . LYS B 1 50 ? -12.844 -20.375 -28.359 1 94.56 50 LYS B O 1
ATOM 2883 N N . ASP B 1 51 ? -11.758 -21.812 -26.922 1 94.88 51 ASP B N 1
ATOM 2884 C CA . ASP B 1 51 ? -11.227 -22.688 -27.969 1 94.88 51 ASP B CA 1
ATOM 2885 C C . ASP B 1 51 ? -12.203 -23.812 -28.297 1 94.88 51 ASP B C 1
ATOM 2887 O O . ASP B 1 51 ? -11.875 -24.719 -29.062 1 94.88 51 ASP B O 1
ATOM 2891 N N . GLY B 1 52 ? -13.383 -23.812 -27.641 1 96.75 52 GLY B N 1
ATOM 2892 C CA . GLY B 1 52 ? -14.391 -24.844 -27.828 1 96.75 52 GLY B CA 1
ATOM 2893 C C . GLY B 1 52 ? -14.742 -25.578 -26.547 1 96.75 52 GLY B C 1
ATOM 2894 O O . GLY B 1 52 ? -13.859 -26.094 -25.875 1 96.75 52 GLY B O 1
ATOM 2895 N N . ASP B 1 53 ? -16 -25.625 -26.312 1 97.94 53 ASP B N 1
ATOM 2896 C CA . ASP B 1 53 ? -16.5 -26.297 -25.125 1 97.94 53 ASP B CA 1
ATOM 2897 C C . ASP B 1 53 ? -16.375 -27.812 -25.25 1 97.94 53 ASP B C 1
ATOM 2899 O O . ASP B 1 53 ? -16.453 -28.359 -26.359 1 97.94 53 ASP B O 1
ATOM 2903 N N . PHE B 1 54 ? -16.172 -28.5 -24.125 1 98.06 54 PHE B N 1
ATOM 2904 C CA . PHE B 1 54 ? -16.234 -29.953 -24.141 1 98.06 54 PHE B CA 1
ATOM 2905 C C . PHE B 1 54 ? -16.578 -30.484 -22.75 1 98.06 54 PHE B C 1
ATOM 2907 O O . PHE B 1 54 ? -16.484 -29.75 -21.75 1 98.06 54 PHE B O 1
ATOM 2914 N N . THR B 1 55 ? -17 -31.719 -22.688 1 97.81 55 THR B N 1
ATOM 2915 C CA . THR B 1 55 ? -17.312 -32.406 -21.438 1 97.81 55 THR B CA 1
ATOM 2916 C C . THR B 1 55 ? -16.578 -33.75 -21.359 1 97.81 55 THR B C 1
ATOM 2918 O O . THR B 1 55 ? -16.422 -34.438 -22.359 1 97.81 55 THR B O 1
ATOM 2921 N N . LEU B 1 56 ? -16.109 -34.031 -20.219 1 98.25 56 LEU B N 1
ATOM 2922 C CA . LEU B 1 56 ? -15.711 -35.406 -19.844 1 98.25 56 LEU B CA 1
ATOM 2923 C C . LEU B 1 56 ? -16.797 -36.094 -19.031 1 98.25 56 LEU B C 1
ATOM 2925 O O . LEU B 1 56 ? -16.906 -35.875 -17.828 1 98.25 56 LEU B O 1
ATOM 2929 N N . PRO B 1 57 ? -17.547 -36.875 -19.688 1 96.12 57 PRO B N 1
ATOM 2930 C CA . PRO B 1 57 ? -18.703 -37.438 -18.984 1 96.12 57 PRO B CA 1
ATOM 2931 C C . PRO B 1 57 ? -18.297 -38.312 -17.812 1 96.12 57 PRO B C 1
ATOM 2933 O O . PRO B 1 57 ? -19.062 -38.5 -16.875 1 96.12 57 PRO B O 1
ATOM 2936 N N . GLN B 1 58 ? -17.141 -38.969 -18 1 96.06 58 GLN B N 1
ATOM 2937 C CA . GLN B 1 58 ? -16.594 -39.781 -16.938 1 96.06 58 GLN B CA 1
ATOM 2938 C C . GLN B 1 58 ? -15.117 -39.469 -16.672 1 96.06 58 GLN B C 1
ATOM 2940 O O . GLN B 1 58 ? -14.352 -39.281 -17.625 1 96.06 58 GLN B O 1
ATOM 2945 N N . VAL B 1 59 ? -14.781 -39.375 -15.383 1 97.56 59 VAL B N 1
ATOM 2946 C CA . VAL B 1 59 ? -13.391 -39.156 -15 1 97.56 59 VAL B CA 1
ATOM 2947 C C . VAL B 1 59 ? -13.023 -40.094 -13.852 1 97.56 59 VAL B C 1
ATOM 2949 O O . VAL B 1 59 ? -13.898 -40.562 -13.133 1 97.56 59 VAL B O 1
ATOM 2952 N N . ASN B 1 60 ? -11.789 -40.438 -13.773 1 98.12 60 ASN B N 1
ATOM 2953 C CA . ASN B 1 60 ? -11.289 -41.094 -12.578 1 98.12 60 ASN B CA 1
ATOM 2954 C C . ASN B 1 60 ? -11.18 -40.125 -11.398 1 98.12 60 ASN B C 1
ATOM 2956 O O . ASN B 1 60 ? -10.125 -39.531 -11.172 1 98.12 60 ASN B O 1
ATOM 2960 N N . ALA B 1 61 ? -12.281 -40.062 -10.633 1 98.31 61 ALA B N 1
ATOM 2961 C CA . ALA B 1 61 ? -12.383 -39.094 -9.547 1 98.31 61 ALA B CA 1
ATOM 2962 C C . ALA B 1 61 ? -12.141 -39.75 -8.195 1 98.31 61 ALA B C 1
ATOM 2964 O O . ALA B 1 61 ? -12.609 -40.875 -7.953 1 98.31 61 ALA B O 1
ATOM 2965 N N . TYR B 1 62 ? -11.367 -39.094 -7.348 1 98.38 62 TYR B N 1
ATOM 2966 C CA . TYR B 1 62 ? -11.07 -39.562 -6 1 98.38 62 TYR B CA 1
ATOM 2967 C C . TYR B 1 62 ? -11.234 -38.469 -4.977 1 98.38 62 TYR B C 1
ATOM 2969 O O . TYR B 1 62 ? -11.023 -37.281 -5.289 1 98.38 62 TYR B O 1
ATOM 2977 N N . ASN B 1 63 ? -11.602 -38.75 -3.75 1 97.62 63 ASN B N 1
ATOM 2978 C CA . ASN B 1 63 ? -11.609 -37.812 -2.637 1 97.62 63 ASN B CA 1
ATOM 2979 C C . ASN B 1 63 ? -10.664 -38.219 -1.521 1 97.62 63 ASN B C 1
ATOM 2981 O O . ASN B 1 63 ? -10.719 -37.688 -0.414 1 97.62 63 ASN B O 1
ATOM 2985 N N . ASP B 1 64 ? -9.891 -39.25 -1.867 1 97.25 64 ASP B N 1
ATOM 2986 C CA . ASP B 1 64 ? -8.891 -39.812 -0.975 1 97.25 64 ASP B CA 1
ATOM 2987 C C . ASP B 1 64 ? -7.652 -40.25 -1.751 1 97.25 64 ASP B C 1
ATOM 2989 O O . ASP B 1 64 ? -7.723 -41.188 -2.572 1 97.25 64 ASP B O 1
ATOM 2993 N N . VAL B 1 65 ? -6.562 -39.625 -1.436 1 97.75 65 VAL B N 1
ATOM 2994 C CA . VAL B 1 65 ? -5.332 -39.875 -2.186 1 97.75 65 VAL B CA 1
ATOM 2995 C C . VAL B 1 65 ? -4.898 -41.312 -2.016 1 97.75 65 VAL B C 1
ATOM 2997 O O . VAL B 1 65 ? -4.309 -41.906 -2.924 1 97.75 65 VAL B O 1
ATOM 3000 N N . ALA B 1 66 ? -5.238 -41.938 -0.964 1 96.88 66 ALA B N 1
ATOM 3001 C CA . ALA B 1 66 ? -4.852 -43.312 -0.669 1 96.88 66 ALA B CA 1
ATOM 3002 C C . ALA B 1 66 ? -5.508 -44.312 -1.641 1 96.88 66 ALA B C 1
ATOM 3004 O O . ALA B 1 66 ? -5.051 -45.438 -1.797 1 96.88 66 ALA B O 1
ATOM 3005 N N . LYS B 1 67 ? -6.57 -43.875 -2.25 1 98.12 67 LYS B N 1
ATOM 3006 C CA . LYS B 1 67 ? -7.305 -44.75 -3.176 1 98.12 67 LYS B CA 1
ATOM 3007 C C . LYS B 1 67 ? -6.836 -44.531 -4.613 1 98.12 67 LYS B C 1
ATOM 3009 O O . LYS B 1 67 ? -7.254 -45.25 -5.52 1 98.12 67 LYS B O 1
ATOM 3014 N N . MET B 1 68 ? -6.047 -43.562 -4.82 1 98.5 68 MET B N 1
ATOM 3015 C CA . MET B 1 68 ? -5.52 -43.281 -6.152 1 98.5 68 MET B CA 1
ATOM 3016 C C . MET B 1 68 ? -4.406 -44.25 -6.516 1 98.5 68 MET B C 1
ATOM 3018 O O . MET B 1 68 ? -3.656 -44.719 -5.648 1 98.5 68 MET B O 1
ATOM 3022 N N . PRO B 1 69 ? -4.301 -44.625 -7.758 1 98 69 PRO B N 1
ATOM 3023 C CA . PRO B 1 69 ? -3.131 -45.406 -8.172 1 98 69 PRO B CA 1
ATOM 3024 C C . PRO B 1 69 ? -1.849 -44.594 -8.188 1 98 69 PRO B C 1
ATOM 3026 O O . PRO B 1 69 ? -1.905 -43.344 -8.266 1 98 69 PRO B O 1
ATOM 3029 N N . LYS B 1 70 ? -0.708 -45.281 -8.141 1 98.06 70 LYS B N 1
ATOM 3030 C CA . LYS B 1 70 ? 0.55 -44.594 -8.414 1 98.06 70 LYS B CA 1
ATOM 3031 C C . LYS B 1 70 ? 0.621 -44.125 -9.867 1 98.06 70 LYS B C 1
ATOM 3033 O O . LYS B 1 70 ? 0.173 -44.812 -10.766 1 98.06 70 LYS B O 1
ATOM 3038 N N . CYS B 1 71 ? 1.192 -42.969 -10.039 1 98.44 71 CYS B N 1
ATOM 3039 C CA . CYS B 1 71 ? 1.204 -42.344 -11.367 1 98.44 71 CYS B CA 1
ATOM 3040 C C . CYS B 1 71 ? 2.623 -42 -11.789 1 98.44 71 CYS B C 1
ATOM 3042 O O . CYS B 1 71 ? 3.496 -41.781 -10.945 1 98.44 71 CYS B O 1
ATOM 3044 N N . ASP B 1 72 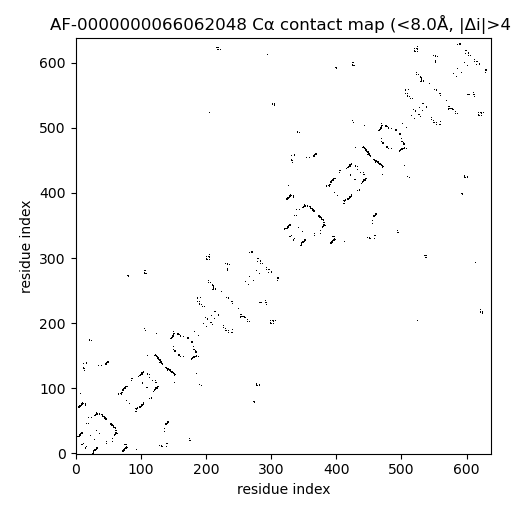? 2.812 -41.969 -13.109 1 98.19 72 ASP B N 1
ATOM 3045 C CA . ASP B 1 72 ? 4.102 -41.594 -13.68 1 98.19 72 ASP B CA 1
ATOM 3046 C C . ASP B 1 72 ? 4.383 -40.094 -13.469 1 98.19 72 ASP B C 1
ATOM 3048 O O . ASP B 1 72 ? 5.527 -39.688 -13.242 1 98.19 72 ASP B O 1
ATOM 3052 N N . VAL B 1 73 ? 3.387 -39.281 -13.633 1 98.69 73 VAL B N 1
ATOM 3053 C CA . VAL B 1 73 ? 3.477 -37.844 -13.492 1 98.69 73 VAL B CA 1
ATOM 3054 C C . VAL B 1 73 ? 2.381 -37.344 -12.547 1 98.69 73 VAL B C 1
ATOM 3056 O O . VAL B 1 73 ? 1.194 -37.594 -12.789 1 98.69 73 VAL B O 1
ATOM 3059 N N . VAL B 1 74 ? 2.758 -36.688 -11.484 1 98.81 74 VAL B N 1
ATOM 3060 C CA . VAL B 1 74 ? 1.814 -36.062 -10.562 1 98.81 74 VAL B CA 1
ATOM 3061 C C . VAL B 1 74 ? 1.888 -34.562 -10.703 1 98.81 74 VAL B C 1
ATOM 3063 O O . VAL B 1 74 ? 2.924 -33.938 -10.414 1 98.81 74 VAL B O 1
ATOM 3066 N N . VAL B 1 75 ? 0.768 -33.938 -11.125 1 98.81 75 VAL B N 1
ATOM 3067 C CA . VAL B 1 75 ? 0.662 -32.5 -11.328 1 98.81 75 VAL B CA 1
ATOM 3068 C C . VAL B 1 75 ? 0.176 -31.828 -10.039 1 98.81 75 VAL B C 1
ATOM 3070 O O . VAL B 1 75 ? -0.906 -32.125 -9.539 1 98.81 75 VAL B O 1
ATOM 3073 N N . VAL B 1 76 ? 1.002 -31 -9.523 1 98.81 76 VAL B N 1
ATOM 3074 C CA . VAL B 1 76 ? 0.62 -30.188 -8.359 1 98.81 76 VAL B CA 1
ATOM 3075 C C . VAL B 1 76 ? -0.015 -28.891 -8.828 1 98.81 76 VAL B C 1
ATOM 3077 O O . VAL B 1 76 ? 0.69 -27.938 -9.188 1 98.81 76 VAL B O 1
ATOM 3080 N N . ALA B 1 77 ? -1.318 -28.859 -8.742 1 98.06 77 ALA B N 1
ATOM 3081 C CA . ALA B 1 77 ? -2.076 -27.688 -9.188 1 98.06 77 ALA B CA 1
ATOM 3082 C C . ALA B 1 77 ? -2.912 -27.109 -8.047 1 98.06 77 ALA B C 1
ATOM 3084 O O . ALA B 1 77 ? -3.908 -26.422 -8.289 1 98.06 77 ALA B O 1
ATOM 3085 N N . LEU B 1 78 ? -2.523 -27.375 -6.793 1 96.56 78 LEU B N 1
ATOM 3086 C CA . LEU B 1 78 ? -3.125 -26.766 -5.609 1 96.56 78 LEU B CA 1
ATOM 3087 C C . LEU B 1 78 ? -2.711 -25.297 -5.484 1 96.56 78 LEU B C 1
ATOM 3089 O O . LEU B 1 78 ? -1.622 -24.922 -5.918 1 96.56 78 LEU B O 1
ATOM 3093 N N . LYS B 1 79 ? -3.59 -24.531 -4.902 1 95.62 79 LYS B N 1
ATOM 3094 C CA . LYS B 1 79 ? -3.08 -23.25 -4.434 1 95.62 79 LYS B CA 1
ATOM 3095 C C . LYS B 1 79 ? -1.943 -23.438 -3.432 1 95.62 79 LYS B C 1
ATOM 3097 O O . LYS B 1 79 ? -1.988 -24.344 -2.602 1 95.62 79 LYS B O 1
ATOM 3102 N N . THR B 1 80 ? -1.046 -22.516 -3.479 1 97.81 80 THR B N 1
ATOM 3103 C CA . THR B 1 80 ? 0.14 -22.656 -2.641 1 97.81 80 THR B CA 1
ATOM 3104 C C . THR B 1 80 ? -0.229 -22.578 -1.162 1 97.81 80 THR B C 1
ATOM 3106 O O . THR B 1 80 ? 0.515 -23.047 -0.302 1 97.81 80 THR B O 1
ATOM 3109 N N . THR B 1 81 ? -1.327 -21.969 -0.812 1 96.56 81 THR B N 1
ATOM 3110 C CA . THR B 1 81 ? -1.796 -21.891 0.566 1 96.56 81 THR B CA 1
ATOM 3111 C C . THR B 1 81 ? -2.125 -23.266 1.117 1 96.56 81 THR B C 1
ATOM 3113 O O . THR B 1 81 ? -2.307 -23.438 2.326 1 96.56 81 THR B O 1
ATOM 3116 N N . GLN B 1 82 ? -2.123 -24.297 0.296 1 96.75 82 GLN B N 1
ATOM 3117 C CA . GLN B 1 82 ? -2.434 -25.672 0.708 1 96.75 82 GLN B CA 1
ATOM 3118 C C . GLN B 1 82 ? -1.196 -26.562 0.642 1 96.75 82 GLN B C 1
ATOM 3120 O O . GLN B 1 82 ? -1.295 -27.781 0.778 1 96.75 82 GLN B O 1
ATOM 3125 N N . ASN B 1 83 ? -0.046 -25.984 0.464 1 97.94 83 ASN B N 1
ATOM 3126 C CA . ASN B 1 83 ? 1.171 -26.766 0.283 1 97.94 83 ASN B CA 1
ATOM 3127 C C . ASN B 1 83 ? 1.513 -27.562 1.535 1 97.94 83 ASN B C 1
ATOM 3129 O O . ASN B 1 83 ? 2.299 -28.516 1.476 1 97.94 83 ASN B O 1
ATOM 3133 N N . HIS B 1 84 ? 0.98 -27.203 2.668 1 96.88 84 HIS B N 1
ATOM 3134 C CA . HIS B 1 84 ? 1.191 -27.969 3.895 1 96.88 84 HIS B CA 1
ATOM 3135 C C . HIS B 1 84 ? 0.644 -29.391 3.764 1 96.88 84 HIS B C 1
ATOM 3137 O O . HIS B 1 84 ? 0.992 -30.266 4.555 1 96.88 84 HIS B O 1
ATOM 3143 N N . LEU B 1 85 ? -0.148 -29.703 2.787 1 97.75 85 LEU B N 1
ATOM 3144 C CA . LEU B 1 85 ? -0.753 -31 2.57 1 97.75 85 LEU B CA 1
ATOM 3145 C C . LEU B 1 85 ? 0.152 -31.891 1.719 1 97.75 85 LEU B C 1
ATOM 3147 O O . LEU B 1 85 ? -0.05 -33.094 1.644 1 97.75 85 LEU B O 1
ATOM 3151 N N . LEU B 1 86 ? 1.129 -31.344 1.074 1 98.31 86 LEU B N 1
ATOM 3152 C CA . LEU B 1 86 ? 1.916 -32.062 0.066 1 98.31 86 LEU B CA 1
ATOM 3153 C C . LEU B 1 86 ? 2.631 -33.25 0.675 1 98.31 86 LEU B C 1
ATOM 3155 O O . LEU B 1 86 ? 2.711 -34.312 0.052 1 98.31 86 LEU B O 1
ATOM 3159 N N . PRO B 1 87 ? 3.133 -33.188 1.926 1 98.31 87 PRO B N 1
ATOM 3160 C CA . PRO B 1 87 ? 3.805 -34.344 2.514 1 98.31 87 PRO B CA 1
ATOM 3161 C C . PRO B 1 87 ? 2.883 -35.562 2.639 1 98.31 87 PRO B C 1
ATOM 3163 O O . PRO B 1 87 ? 3.348 -36.719 2.598 1 98.31 87 PRO B O 1
ATOM 3166 N N . LYS B 1 88 ? 1.662 -35.281 2.768 1 97.94 88 LYS B N 1
ATOM 3167 C CA . LYS B 1 88 ? 0.685 -36.375 2.871 1 97.94 88 LYS B CA 1
ATOM 3168 C C . LYS B 1 88 ? 0.211 -36.812 1.492 1 97.94 88 LYS B C 1
ATOM 3170 O O . LYS B 1 88 ? -0.04 -38 1.271 1 97.94 88 LYS B O 1
ATOM 3175 N N . LEU B 1 89 ? 0.133 -35.969 0.536 1 98.44 89 LEU B N 1
ATOM 3176 C CA . LEU B 1 89 ? -0.552 -36.188 -0.73 1 98.44 89 LEU B CA 1
ATOM 3177 C C . LEU B 1 89 ? 0.388 -36.844 -1.749 1 98.44 89 LEU B C 1
ATOM 3179 O O . LEU B 1 89 ? -0.045 -37.625 -2.594 1 98.44 89 LEU B O 1
ATOM 3183 N N . LEU B 1 90 ? 1.645 -36.531 -1.706 1 98.5 90 LEU B N 1
ATOM 3184 C CA . LEU B 1 90 ? 2.541 -36.875 -2.807 1 98.5 90 LEU B CA 1
ATOM 3185 C C . LEU B 1 90 ? 3.064 -38.312 -2.662 1 98.5 90 LEU B C 1
ATOM 3187 O O . LEU B 1 90 ? 2.982 -39.094 -3.604 1 98.5 90 LEU B O 1
ATOM 3191 N N . PRO B 1 91 ? 3.551 -38.719 -1.48 1 97.62 91 PRO B N 1
ATOM 3192 C CA . PRO B 1 91 ? 4.258 -40 -1.363 1 97.62 91 PRO B CA 1
ATOM 3193 C C . PRO B 1 91 ? 3.414 -41.188 -1.82 1 97.62 91 PRO B C 1
ATOM 3195 O O . PRO B 1 91 ? 3.914 -42.094 -2.51 1 97.62 91 PRO B O 1
ATOM 3198 N N . PRO B 1 92 ? 2.131 -41.219 -1.566 1 97.56 92 PRO B N 1
ATOM 3199 C CA . PRO B 1 92 ? 1.373 -42.438 -1.899 1 97.56 92 PRO B CA 1
ATOM 3200 C C . PRO B 1 92 ? 1.147 -42.594 -3.402 1 97.56 92 PRO B C 1
ATOM 3202 O O . PRO B 1 92 ? 0.798 -43.688 -3.865 1 97.56 92 PRO B O 1
ATOM 3205 N N . ILE B 1 93 ? 1.422 -41.531 -4.203 1 98.19 93 ILE B N 1
ATOM 3206 C CA . ILE B 1 93 ? 0.853 -41.656 -5.543 1 98.19 93 ILE B CA 1
ATOM 3207 C C . ILE B 1 93 ? 1.941 -41.406 -6.586 1 98.19 93 ILE B C 1
ATOM 3209 O O . ILE B 1 93 ? 1.715 -41.625 -7.785 1 98.19 93 ILE B O 1
ATOM 3213 N N . VAL B 1 94 ? 3.064 -41 -6.199 1 98.19 94 VAL B N 1
ATOM 3214 C CA . VAL B 1 94 ? 4.141 -40.812 -7.168 1 98.19 94 VAL B CA 1
ATOM 3215 C C . VAL B 1 94 ? 4.934 -42.094 -7.305 1 98.19 94 VAL B C 1
ATOM 3217 O O . VAL B 1 94 ? 5.371 -42.688 -6.309 1 98.19 94 VAL B O 1
ATOM 3220 N N . LYS B 1 95 ? 5.113 -42.625 -8.508 1 96.94 95 LYS B N 1
ATOM 3221 C CA . LYS B 1 95 ? 5.938 -43.812 -8.758 1 96.94 95 LYS B CA 1
ATOM 3222 C C . LYS B 1 95 ? 7.398 -43.531 -8.414 1 96.94 95 LYS B C 1
ATOM 3224 O O . LYS B 1 95 ? 7.84 -42.375 -8.406 1 96.94 95 LYS B O 1
ATOM 3229 N N . ASN B 1 96 ? 8.039 -44.719 -8.281 1 91.12 96 ASN B N 1
ATOM 3230 C CA . ASN B 1 96 ? 9.484 -44.594 -8.102 1 91.12 96 ASN B CA 1
ATOM 3231 C C . ASN B 1 96 ? 10.148 -43.938 -9.32 1 91.12 96 ASN B C 1
ATOM 3233 O O . ASN B 1 96 ? 9.859 -44.312 -10.453 1 91.12 96 ASN B O 1
ATOM 3237 N N . ASP B 1 97 ? 10.875 -42.969 -9.266 1 90.75 97 ASP B N 1
ATOM 3238 C CA . ASP B 1 97 ? 11.531 -42.219 -10.328 1 90.75 97 ASP B CA 1
ATOM 3239 C C . ASP B 1 97 ? 10.508 -41.406 -11.141 1 90.75 97 ASP B C 1
ATOM 3241 O O . ASP B 1 97 ? 10.719 -41.188 -12.336 1 90.75 97 ASP B O 1
ATOM 3245 N N . GLY B 1 98 ? 9.312 -41.312 -10.594 1 97.25 98 GLY B N 1
ATOM 3246 C CA . GLY B 1 98 ? 8.273 -40.531 -11.258 1 97.25 98 GLY B CA 1
ATOM 3247 C C . GLY B 1 98 ? 8.578 -39.031 -11.312 1 97.25 98 GLY B C 1
ATOM 3248 O O . GLY B 1 98 ? 9.664 -38.594 -10.906 1 97.25 98 GLY B O 1
ATOM 3249 N N . ILE B 1 99 ? 7.652 -38.312 -11.961 1 98.44 99 ILE B N 1
ATOM 3250 C CA . ILE B 1 99 ? 7.801 -36.875 -12.164 1 98.44 99 ILE B CA 1
ATOM 3251 C C . ILE B 1 99 ? 6.742 -36.125 -11.352 1 98.44 99 ILE B C 1
ATOM 3253 O O . ILE B 1 99 ? 5.562 -36.469 -11.383 1 98.44 99 ILE B O 1
ATOM 3257 N N . VAL B 1 100 ? 7.188 -35.188 -10.57 1 98.75 100 VAL B N 1
ATOM 3258 C CA . VAL B 1 100 ? 6.273 -34.188 -10 1 98.75 100 VAL B CA 1
ATOM 3259 C C . VAL B 1 100 ? 6.305 -32.906 -10.836 1 98.75 100 VAL B C 1
ATOM 3261 O O . VAL B 1 100 ? 7.348 -32.281 -10.953 1 98.75 100 VAL B O 1
ATOM 3264 N N . LEU B 1 101 ? 5.207 -32.594 -11.5 1 98.81 101 LEU B N 1
ATOM 3265 C CA . LEU B 1 101 ? 5.047 -31.391 -12.289 1 98.81 101 LEU B CA 1
ATOM 3266 C C . LEU B 1 101 ? 4.344 -30.297 -11.477 1 98.81 101 LEU B C 1
ATOM 3268 O O . LEU B 1 101 ? 3.152 -30.422 -11.18 1 98.81 101 LEU B O 1
ATOM 3272 N N . VAL B 1 102 ? 5.062 -29.234 -11.18 1 98.81 102 VAL B N 1
ATOM 3273 C CA . VAL B 1 102 ? 4.551 -28.172 -10.32 1 98.81 102 VAL B CA 1
ATOM 3274 C C . VAL B 1 102 ? 3.955 -27.062 -11.18 1 98.81 102 VAL B C 1
ATOM 3276 O O . VAL B 1 102 ? 4.688 -26.312 -11.844 1 98.81 102 VAL B O 1
ATOM 3279 N N . LEU B 1 103 ? 2.648 -26.938 -11.117 1 98.56 103 LEU B N 1
ATOM 3280 C CA . LEU B 1 103 ? 1.967 -25.844 -11.805 1 98.56 103 LEU B CA 1
ATOM 3281 C C . LEU B 1 103 ? 1.435 -24.812 -10.805 1 98.56 103 LEU B C 1
ATOM 3283 O O . LEU B 1 103 ? 0.222 -24.609 -10.711 1 98.56 103 LEU B O 1
ATOM 3287 N N . GLN B 1 104 ? 2.314 -24.281 -10.008 1 98.12 104 GLN B N 1
ATOM 3288 C CA . GLN B 1 104 ? 2.002 -23.25 -9.016 1 98.12 104 GLN B CA 1
ATOM 3289 C C . GLN B 1 104 ? 2.797 -21.984 -9.258 1 98.12 104 GLN B C 1
ATOM 3291 O O . GLN B 1 104 ? 3.873 -22.016 -9.859 1 98.12 104 GLN B O 1
ATOM 3296 N N . ASN B 1 105 ? 2.215 -20.906 -8.82 1 96.44 105 ASN B N 1
ATOM 3297 C CA . ASN B 1 105 ? 2.926 -19.625 -8.867 1 96.44 105 ASN B CA 1
ATOM 3298 C C . ASN B 1 105 ? 3.941 -19.516 -7.738 1 96.44 105 ASN B C 1
ATOM 3300 O O . ASN B 1 105 ? 3.854 -20.219 -6.738 1 96.44 105 ASN B O 1
ATOM 3304 N N . GLY B 1 106 ? 4.867 -18.625 -7.992 1 97.75 106 GLY B N 1
ATOM 3305 C CA . GLY B 1 106 ? 5.742 -18.25 -6.895 1 97.75 106 GLY B CA 1
ATOM 3306 C C . GLY B 1 106 ? 7.078 -18.969 -6.922 1 97.75 106 GLY B C 1
ATOM 3307 O O . GLY B 1 106 ? 7.5 -19.469 -7.969 1 97.75 106 GLY B O 1
ATOM 3308 N N . LEU B 1 107 ? 7.773 -18.922 -5.812 1 97.62 107 LEU B N 1
ATOM 3309 C CA . LEU B 1 107 ? 9.141 -19.422 -5.688 1 97.62 107 LEU B CA 1
ATOM 3310 C C . LEU B 1 107 ? 9.25 -20.406 -4.531 1 97.62 107 LEU B C 1
ATOM 3312 O O . LEU B 1 107 ? 8.578 -20.25 -3.51 1 97.62 107 LEU B O 1
ATOM 3316 N N . GLY B 1 108 ? 10.062 -21.469 -4.688 1 95.31 108 GLY B N 1
ATOM 3317 C CA . GLY B 1 108 ? 10.531 -22.25 -3.553 1 95.31 108 GLY B CA 1
ATOM 3318 C C . GLY B 1 108 ? 9.844 -23.594 -3.43 1 95.31 108 GLY B C 1
ATOM 3319 O O . GLY B 1 108 ? 10.305 -24.484 -2.699 1 95.31 108 GLY B O 1
ATOM 3320 N N . VAL B 1 109 ? 8.789 -23.859 -4.18 1 96.94 109 VAL B N 1
ATOM 3321 C CA . VAL B 1 109 ? 7.988 -25.062 -3.996 1 96.94 109 VAL B CA 1
ATOM 3322 C C . VAL B 1 109 ? 8.797 -26.297 -4.41 1 96.94 109 VAL B C 1
ATOM 3324 O O . VAL B 1 109 ? 8.656 -27.375 -3.816 1 96.94 109 VAL B O 1
ATOM 3327 N N . GLU B 1 110 ? 9.648 -26.188 -5.426 1 98.06 110 GLU B N 1
ATOM 3328 C CA . GLU B 1 110 ? 10.453 -27.328 -5.879 1 98.06 110 GLU B CA 1
ATOM 3329 C C . GLU B 1 110 ? 11.375 -27.812 -4.773 1 98.06 110 GLU B C 1
ATOM 3331 O O . GLU B 1 110 ? 11.539 -29.031 -4.586 1 98.06 110 GLU B O 1
ATOM 3336 N N . GLU B 1 111 ? 11.945 -26.859 -4.059 1 97.31 111 GLU B N 1
ATOM 3337 C CA . GLU B 1 111 ? 12.797 -27.219 -2.932 1 97.31 111 GLU B CA 1
ATOM 3338 C C . GLU B 1 111 ? 12.016 -28 -1.875 1 97.31 111 GLU B C 1
ATOM 3340 O O . GLU B 1 111 ? 12.508 -28.984 -1.317 1 97.31 111 GLU B O 1
ATOM 3345 N N . GLU B 1 112 ? 10.852 -27.562 -1.646 1 97.06 112 GLU B N 1
ATOM 3346 C CA . GLU B 1 112 ? 9.984 -28.219 -0.672 1 97.06 112 GLU B CA 1
ATOM 3347 C C . GLU B 1 112 ? 9.664 -29.641 -1.102 1 97.06 112 GLU B C 1
ATOM 3349 O O . GLU B 1 112 ? 9.734 -30.578 -0.291 1 97.06 112 GLU B O 1
ATOM 3354 N N . ILE B 1 113 ? 9.336 -29.828 -2.332 1 98.06 113 ILE B N 1
ATOM 3355 C CA . ILE B 1 113 ? 8.969 -31.141 -2.855 1 98.06 113 ILE B CA 1
ATOM 3356 C C . ILE B 1 113 ? 10.18 -32.062 -2.828 1 98.06 113 ILE B C 1
ATOM 3358 O O . ILE B 1 113 ? 10.062 -33.25 -2.508 1 98.06 113 ILE B O 1
ATOM 3362 N N . ALA B 1 114 ? 11.344 -31.547 -3.139 1 97.62 114 ALA B N 1
ATOM 3363 C CA . ALA B 1 114 ? 12.578 -32.344 -3.113 1 97.62 114 ALA B CA 1
ATOM 3364 C C . ALA B 1 114 ? 12.852 -32.875 -1.713 1 97.62 114 ALA B C 1
ATOM 3366 O O . ALA B 1 114 ? 13.406 -33.969 -1.562 1 97.62 114 ALA B O 1
ATOM 3367 N N . GLU B 1 115 ? 12.492 -32.094 -0.7 1 97.25 115 GLU B N 1
ATOM 3368 C CA . GLU B 1 115 ? 12.648 -32.562 0.679 1 97.25 115 GLU B CA 1
ATOM 3369 C C . GLU B 1 115 ? 11.664 -33.656 1.008 1 97.25 115 GLU B C 1
ATOM 3371 O O . GLU B 1 115 ? 12.008 -34.594 1.737 1 97.25 115 GLU B O 1
ATOM 3376 N N . ILE B 1 116 ? 10.523 -33.562 0.457 1 97.25 116 ILE B N 1
ATOM 3377 C CA . ILE B 1 116 ? 9.477 -34.562 0.709 1 97.25 116 ILE B CA 1
ATOM 3378 C C . ILE B 1 116 ? 9.797 -35.844 -0.02 1 97.25 116 ILE B C 1
ATOM 3380 O O . ILE B 1 116 ? 9.633 -36.938 0.536 1 97.25 116 ILE B O 1
ATOM 3384 N N . LEU B 1 117 ? 10.227 -35.75 -1.308 1 96.75 117 LEU B N 1
ATOM 3385 C CA . LEU B 1 117 ? 10.508 -36.875 -2.18 1 96.75 117 LEU B CA 1
ATOM 3386 C C . LEU B 1 117 ? 11.875 -36.719 -2.852 1 96.75 117 LEU B C 1
ATOM 3388 O O . LEU B 1 117 ? 11.953 -36.312 -4.012 1 96.75 117 LEU B O 1
ATOM 3392 N N . PRO B 1 118 ? 12.93 -37.156 -2.238 1 92.69 118 PRO B N 1
ATOM 3393 C CA . PRO B 1 118 ? 14.273 -36.938 -2.793 1 92.69 118 PRO B CA 1
ATOM 3394 C C . PRO B 1 118 ? 14.531 -37.812 -4.031 1 92.69 118 PRO B C 1
ATOM 3396 O O . PRO B 1 118 ? 15.445 -37.5 -4.809 1 92.69 118 PRO B O 1
ATOM 3399 N N . GLN B 1 119 ? 13.719 -38.75 -4.309 1 92.06 119 GLN B N 1
ATOM 3400 C CA . GLN B 1 119 ? 14.031 -39.719 -5.352 1 92.06 119 GLN B CA 1
ATOM 3401 C C . GLN B 1 119 ? 13.281 -39.406 -6.641 1 92.06 119 GLN B C 1
ATOM 3403 O O . GLN B 1 119 ? 13.461 -40.062 -7.656 1 92.06 119 GLN B O 1
ATOM 3408 N N . VAL B 1 120 ? 12.523 -38.344 -6.621 1 94.81 120 VAL B N 1
ATOM 3409 C CA . VAL B 1 120 ? 11.688 -38.062 -7.789 1 94.81 120 VAL B CA 1
ATOM 3410 C C . VAL B 1 120 ? 12.312 -36.938 -8.617 1 94.81 120 VAL B C 1
ATOM 3412 O O . VAL B 1 120 ? 13.227 -36.25 -8.156 1 94.81 120 VAL B O 1
ATOM 3415 N N . HIS B 1 121 ? 11.836 -36.906 -9.883 1 97.56 121 HIS B N 1
ATOM 3416 C CA . HIS B 1 121 ? 12.164 -35.75 -10.742 1 97.56 121 HIS B CA 1
ATOM 3417 C C . HIS B 1 121 ? 11.133 -34.656 -10.602 1 97.56 121 HIS B C 1
ATOM 3419 O O . HIS B 1 121 ? 9.938 -34.906 -10.477 1 97.56 121 HIS B O 1
ATOM 3425 N N . ILE B 1 122 ? 11.648 -33.438 -10.547 1 98.5 122 ILE B N 1
ATOM 3426 C CA . ILE B 1 122 ? 10.75 -32.312 -10.359 1 98.5 122 ILE B CA 1
ATOM 3427 C C . ILE B 1 122 ? 10.836 -31.375 -11.57 1 98.5 122 ILE B C 1
ATOM 3429 O O . ILE B 1 122 ? 11.93 -30.953 -11.961 1 98.5 122 ILE B O 1
ATOM 3433 N N . ILE B 1 123 ? 9.734 -31.125 -12.219 1 98.69 123 ILE B N 1
ATOM 3434 C CA . ILE B 1 123 ? 9.609 -30.156 -13.297 1 98.69 123 ILE B CA 1
ATOM 3435 C C . ILE B 1 123 ? 8.68 -29.016 -12.875 1 98.69 123 ILE B C 1
ATOM 3437 O O . ILE B 1 123 ? 7.586 -29.266 -12.359 1 98.69 123 ILE B O 1
ATOM 3441 N N . GLY B 1 124 ? 9.203 -27.812 -13 1 98.5 124 GLY B N 1
ATOM 3442 C CA . GLY B 1 124 ? 8.367 -26.641 -12.758 1 98.5 124 GLY B CA 1
ATOM 3443 C C . GLY B 1 124 ? 7.684 -26.125 -14.016 1 98.5 124 GLY B C 1
ATOM 3444 O O . GLY B 1 124 ? 8.281 -26.125 -15.094 1 98.5 124 GLY B O 1
ATOM 3445 N N . GLY B 1 125 ? 6.434 -25.734 -13.852 1 98.56 125 GLY B N 1
ATOM 3446 C CA . GLY B 1 125 ? 5.656 -25.141 -14.938 1 98.56 125 GLY B CA 1
ATOM 3447 C C . GLY B 1 125 ? 5.125 -23.766 -14.609 1 98.56 125 GLY B C 1
ATOM 3448 O O . GLY B 1 125 ? 4.477 -23.578 -13.578 1 98.56 125 GLY B O 1
ATOM 3449 N N . LEU B 1 126 ? 5.43 -22.828 -15.445 1 98.25 126 LEU B N 1
ATOM 3450 C CA . LEU B 1 126 ? 4.867 -21.484 -15.391 1 98.25 126 LEU B CA 1
ATOM 3451 C C . LEU B 1 126 ? 3.639 -21.359 -16.281 1 98.25 126 LEU B C 1
ATOM 3453 O O . LEU B 1 126 ? 3.754 -21.406 -17.516 1 98.25 126 LEU B O 1
ATOM 3457 N N . CYS B 1 127 ? 2.523 -21.234 -15.641 1 97.31 127 CYS B N 1
ATOM 3458 C CA . CYS B 1 127 ? 1.275 -21.25 -16.391 1 97.31 127 CYS B CA 1
ATOM 3459 C C . CYS B 1 127 ? 0.814 -19.828 -16.719 1 97.31 127 CYS B C 1
ATOM 3461 O O . CYS B 1 127 ? 0.838 -18.953 -15.844 1 97.31 127 CYS B O 1
ATOM 3463 N N . PHE B 1 128 ? 0.505 -19.594 -17.875 1 93.69 128 PHE B N 1
ATOM 3464 C CA . PHE B 1 128 ? -0.201 -18.406 -18.344 1 93.69 128 PHE B CA 1
ATOM 3465 C C . PHE B 1 128 ? -1.625 -18.75 -18.766 1 93.69 128 PHE B C 1
ATOM 3467 O O . PHE B 1 128 ? -1.86 -19.156 -19.891 1 93.69 128 PHE B O 1
ATOM 3474 N N . LEU B 1 129 ? -2.494 -18.641 -17.844 1 92.62 129 LEU B N 1
ATOM 3475 C CA . LEU B 1 129 ? -3.852 -19.141 -18.031 1 92.62 129 LEU B CA 1
ATOM 3476 C C . LEU B 1 129 ? -4.871 -18.203 -17.391 1 92.62 129 LEU B C 1
ATOM 3478 O O . LEU B 1 129 ? -4.656 -17.719 -16.266 1 92.62 129 LEU B O 1
ATOM 3482 N N . CYS B 1 130 ? -5.844 -17.828 -18.094 1 88.94 130 CYS B N 1
ATOM 3483 C CA . CYS B 1 130 ? -7.031 -17.156 -17.562 1 88.94 130 CYS B CA 1
ATOM 3484 C C . CYS B 1 130 ? -8.211 -18.125 -17.516 1 88.94 130 CYS B C 1
ATOM 3486 O O . CYS B 1 130 ? -8.836 -18.406 -18.531 1 88.94 130 CYS B O 1
ATOM 3488 N N . SER B 1 131 ? -8.453 -18.641 -16.344 1 92.75 131 SER B N 1
ATOM 3489 C CA . SER B 1 131 ? -9.516 -19.625 -16.125 1 92.75 131 SER B CA 1
ATOM 3490 C C . SER B 1 131 ? -10.109 -19.5 -14.727 1 92.75 131 SER B C 1
ATOM 3492 O O . SER B 1 131 ? -9.438 -19.031 -13.797 1 92.75 131 SER B O 1
ATOM 3494 N N . ASN B 1 132 ? -11.406 -19.875 -14.641 1 90 132 ASN B N 1
ATOM 3495 C CA . ASN B 1 132 ? -12.125 -19.844 -13.367 1 90 132 ASN B CA 1
ATOM 3496 C C . ASN B 1 132 ? -12.93 -21.125 -13.141 1 90 132 ASN B C 1
ATOM 3498 O O . ASN B 1 132 ? -13.461 -21.703 -14.094 1 90 132 ASN B O 1
ATOM 3502 N N . LYS B 1 133 ? -12.891 -21.516 -11.906 1 92.25 133 LYS B N 1
ATOM 3503 C CA . LYS B 1 133 ? -13.891 -22.5 -11.523 1 92.25 133 LYS B CA 1
ATOM 3504 C C . LYS B 1 133 ? -15.227 -21.844 -11.195 1 92.25 133 LYS B C 1
ATOM 3506 O O . LYS B 1 133 ? -15.328 -21.094 -10.219 1 92.25 133 LYS B O 1
ATOM 3511 N N . VAL B 1 134 ? -16.234 -22.016 -11.93 1 92.62 134 VAL B N 1
ATOM 3512 C CA . VAL B 1 134 ? -17.469 -21.25 -11.805 1 92.62 134 VAL B CA 1
ATOM 3513 C C . VAL B 1 134 ? -18.531 -22.109 -11.117 1 92.62 134 VAL B C 1
ATOM 3515 O O . VAL B 1 134 ? -19.656 -21.656 -10.898 1 92.62 134 VAL B O 1
ATOM 3518 N N . GLY B 1 135 ? -18.281 -23.344 -10.828 1 92.5 135 GLY B N 1
ATOM 3519 C CA . GLY B 1 135 ? -19.141 -24.297 -10.125 1 92.5 135 GLY B CA 1
ATOM 3520 C C . GLY B 1 135 ? -18.484 -25.656 -9.93 1 92.5 135 GLY B C 1
ATOM 3521 O O . GLY B 1 135 ? -17.359 -25.875 -10.383 1 92.5 135 GLY B O 1
ATOM 3522 N N . ALA B 1 136 ? -19.219 -26.531 -9.266 1 94.5 136 ALA B N 1
ATOM 3523 C CA . ALA B 1 136 ? -18.688 -27.875 -9.055 1 94.5 136 ALA B CA 1
ATOM 3524 C C . ALA B 1 136 ? -18.453 -28.594 -10.383 1 94.5 136 ALA B C 1
ATOM 3526 O O . ALA B 1 136 ? -19.406 -28.812 -11.141 1 94.5 136 ALA B O 1
ATOM 3527 N N . GLY B 1 137 ? -17.188 -28.938 -10.664 1 95.88 137 GLY B N 1
ATOM 3528 C CA . GLY B 1 137 ? -16.844 -29.625 -11.891 1 95.88 137 GLY B CA 1
ATOM 3529 C C . GLY B 1 137 ? -17.016 -28.766 -13.133 1 95.88 137 GLY B C 1
ATOM 3530 O O . GLY B 1 137 ? -17.141 -29.281 -14.242 1 95.88 137 GLY B O 1
ATOM 3531 N N . TYR B 1 138 ? -17.078 -27.516 -12.93 1 97.12 138 TYR B N 1
ATOM 3532 C CA . TYR B 1 138 ? -17.359 -26.578 -14.016 1 97.12 138 TYR B CA 1
ATOM 3533 C C . TYR B 1 138 ? -16.266 -25.516 -14.109 1 97.12 138 TYR B C 1
ATOM 3535 O O . TYR B 1 138 ? -16.172 -24.641 -13.258 1 97.12 138 TYR B O 1
ATOM 3543 N N . ILE B 1 139 ? -15.477 -25.578 -15.242 1 97.12 139 ILE B N 1
ATOM 3544 C CA . ILE B 1 139 ? -14.336 -24.703 -15.461 1 97.12 139 ILE B CA 1
ATOM 3545 C C . ILE B 1 139 ? -14.602 -23.797 -16.672 1 97.12 139 ILE B C 1
ATOM 3547 O O . ILE B 1 139 ? -15.07 -24.281 -17.703 1 97.12 139 ILE B O 1
ATOM 3551 N N . HIS B 1 140 ? -14.375 -22.547 -16.5 1 96.44 140 HIS B N 1
ATOM 3552 C CA . HIS B 1 140 ? -14.492 -21.578 -17.578 1 96.44 140 HIS B CA 1
ATOM 3553 C C . HIS B 1 140 ? -13.125 -21.031 -17.969 1 96.44 140 HIS B C 1
ATOM 3555 O O . HIS B 1 140 ? -12.508 -20.266 -17.219 1 96.44 140 HIS B O 1
ATOM 3561 N N . HIS B 1 141 ? -12.648 -21.469 -19.078 1 96.31 141 HIS B N 1
ATOM 3562 C CA . HIS B 1 141 ? -11.406 -21 -19.688 1 96.31 141 HIS B CA 1
ATOM 3563 C C . HIS B 1 141 ? -11.648 -19.75 -20.531 1 96.31 141 HIS B C 1
ATOM 3565 O O . HIS B 1 141 ? -12.273 -19.828 -21.594 1 96.31 141 HIS B O 1
ATOM 3571 N N . LEU B 1 142 ? -11.094 -18.672 -20.125 1 90.62 142 LEU B N 1
ATOM 3572 C CA . LEU B 1 142 ? -11.352 -17.375 -20.766 1 90.62 142 LEU B CA 1
ATOM 3573 C C . LEU B 1 142 ? -10.305 -17.078 -21.828 1 90.62 142 LEU B C 1
ATOM 3575 O O . LEU B 1 142 ? -10.633 -16.562 -22.906 1 90.62 142 LEU B O 1
ATOM 3579 N N . ASP B 1 143 ? -9.023 -17.266 -21.453 1 89.75 143 ASP B N 1
ATOM 3580 C CA . ASP B 1 143 ? -7.965 -16.922 -22.391 1 89.75 143 ASP B CA 1
ATOM 3581 C C . ASP B 1 143 ? -6.641 -17.578 -21.984 1 89.75 143 ASP B C 1
ATOM 3583 O O . ASP B 1 143 ? -6.52 -18.125 -20.891 1 89.75 143 ASP B O 1
ATOM 3587 N N . TYR B 1 144 ? -5.656 -17.656 -22.984 1 90.88 144 TYR B N 1
ATOM 3588 C CA . TYR B 1 144 ? -4.301 -18.156 -22.781 1 90.88 144 TYR B CA 1
ATOM 3589 C C . TYR B 1 144 ? -4.316 -19.656 -22.469 1 90.88 144 TYR B C 1
ATOM 3591 O O . TYR B 1 144 ? -5.266 -20.359 -22.812 1 90.88 144 TYR B O 1
ATOM 3599 N N . GLY B 1 145 ? -3.189 -20.219 -22.016 1 95.06 145 GLY B N 1
ATOM 3600 C CA . GLY B 1 145 ? -3.104 -21.641 -21.719 1 95.06 145 GLY B CA 1
ATOM 3601 C C . GLY B 1 145 ? -1.698 -22.188 -21.859 1 95.06 145 GLY B C 1
ATOM 3602 O O . GLY B 1 145 ? -1.455 -23.359 -21.578 1 95.06 145 GLY B O 1
ATOM 3603 N N . GLN B 1 146 ? -0.839 -21.344 -22.203 1 97.19 146 GLN B N 1
ATOM 3604 C CA . GLN B 1 146 ? 0.542 -21.766 -22.422 1 97.19 146 GLN B CA 1
ATOM 3605 C C . GLN B 1 146 ? 1.226 -22.094 -21.094 1 97.19 146 GLN B C 1
ATOM 3607 O O . GLN B 1 146 ? 0.947 -21.469 -20.078 1 97.19 146 GLN B O 1
ATOM 3612 N N . ILE B 1 147 ? 2.088 -23.094 -21.125 1 98.5 147 ILE B N 1
ATOM 3613 C CA . ILE B 1 147 ? 2.939 -23.453 -20 1 98.5 147 ILE B CA 1
ATOM 3614 C C . ILE B 1 147 ? 4.406 -23.406 -20.422 1 98.5 147 ILE B C 1
ATOM 3616 O O . ILE B 1 147 ? 4.758 -23.844 -21.516 1 98.5 147 ILE B O 1
ATOM 3620 N N . THR B 1 148 ? 5.234 -22.875 -19.625 1 98.44 148 THR B N 1
ATOM 3621 C CA . THR B 1 148 ? 6.684 -22.953 -19.797 1 98.44 148 THR B CA 1
ATOM 3622 C C . THR B 1 148 ? 7.285 -23.922 -18.781 1 98.44 148 THR B C 1
ATOM 3624 O O . THR B 1 148 ? 7.059 -23.781 -17.578 1 98.44 148 THR B O 1
ATOM 3627 N N . LEU B 1 149 ? 8.078 -24.922 -19.25 1 98.62 149 LEU B N 1
ATOM 3628 C CA . LEU B 1 149 ? 8.594 -25.969 -18.375 1 98.62 149 LEU B CA 1
ATOM 3629 C C . LEU B 1 149 ? 10.094 -25.797 -18.156 1 98.62 149 LEU B C 1
ATOM 3631 O O . LEU B 1 149 ? 10.828 -25.469 -19.094 1 98.62 149 LEU B O 1
ATOM 3635 N N . GLY B 1 150 ? 10.492 -25.969 -16.969 1 98.5 150 GLY B N 1
ATOM 3636 C CA . GLY B 1 150 ? 11.891 -26.125 -16.578 1 98.5 150 GLY B CA 1
ATOM 3637 C C . GLY B 1 150 ? 12.109 -27.188 -15.531 1 98.5 150 GLY B C 1
ATOM 3638 O O . GLY B 1 150 ? 11.312 -27.328 -14.602 1 98.5 150 GLY B O 1
ATOM 3639 N N . GLU B 1 151 ? 13.172 -27.953 -15.672 1 98.5 151 GLU B N 1
ATOM 3640 C CA . GLU B 1 151 ? 13.43 -29.031 -14.703 1 98.5 151 GLU B CA 1
ATOM 3641 C C . GLU B 1 151 ? 14.289 -28.531 -13.547 1 98.5 151 GLU B C 1
ATOM 3643 O O . GLU B 1 151 ? 15.211 -27.734 -13.742 1 98.5 151 GLU B O 1
ATOM 3648 N N . TYR B 1 152 ? 13.938 -29.016 -12.375 1 98.12 152 TYR B N 1
ATOM 3649 C CA . TYR B 1 152 ? 14.633 -28.625 -11.148 1 98.12 152 TYR B CA 1
ATOM 3650 C C . TYR B 1 152 ? 15.789 -29.578 -10.852 1 98.12 152 TYR B C 1
ATOM 3652 O O . TYR B 1 152 ? 15.672 -30.781 -11.031 1 98.12 152 TYR B O 1
ATOM 3660 N N . ALA B 1 153 ? 16.891 -29.047 -10.484 1 95.75 153 ALA B N 1
ATOM 3661 C CA . ALA B 1 153 ? 18.016 -29.75 -9.844 1 95.75 153 ALA B CA 1
ATOM 3662 C C . ALA B 1 153 ? 18.359 -29.094 -8.508 1 95.75 153 ALA B C 1
ATOM 3664 O O . ALA B 1 153 ? 18.031 -27.922 -8.273 1 95.75 153 ALA B O 1
ATOM 3665 N N . HIS B 1 154 ? 19 -29.859 -7.676 1 93.44 154 HIS B N 1
ATOM 3666 C CA . HIS B 1 154 ? 19.391 -29.344 -6.371 1 93.44 154 HIS B CA 1
ATOM 3667 C C . HIS B 1 154 ? 20.062 -27.969 -6.504 1 93.44 154 HIS B C 1
ATOM 3669 O O . HIS B 1 154 ? 20.922 -27.781 -7.363 1 93.44 154 HIS B O 1
ATOM 3675 N N . GLY B 1 155 ? 19.547 -27 -5.703 1 92.81 155 GLY B N 1
ATOM 3676 C CA . GLY B 1 155 ? 20.078 -25.656 -5.727 1 92.81 155 GLY B CA 1
ATOM 3677 C C . GLY B 1 155 ? 19.75 -24.891 -6.992 1 92.81 155 GLY B C 1
ATOM 3678 O O . GLY B 1 155 ? 20.359 -23.875 -7.293 1 92.81 155 GLY B O 1
ATOM 3679 N N . TYR B 1 156 ? 18.938 -25.453 -7.852 1 96.12 156 TYR B N 1
ATOM 3680 C CA . TYR B 1 156 ? 18.469 -24.844 -9.086 1 96.12 156 TYR B CA 1
ATOM 3681 C C . TYR B 1 156 ? 19.578 -24.75 -10.117 1 96.12 156 TYR B C 1
ATOM 3683 O O . TYR B 1 156 ? 19.656 -23.781 -10.875 1 96.12 156 TYR B O 1
ATOM 3691 N N . SER B 1 157 ? 20.406 -25.688 -10.055 1 95 157 SER B N 1
ATOM 3692 C CA . SER B 1 157 ? 21.406 -25.781 -11.109 1 95 157 SER B CA 1
ATOM 3693 C C . SER B 1 157 ? 20.75 -25.969 -12.477 1 95 157 SER B C 1
ATOM 3695 O O . SER B 1 157 ? 19.672 -26.547 -12.578 1 95 157 SER B O 1
ATOM 3697 N N . ASN B 1 158 ? 21.406 -25.391 -13.469 1 91.81 158 ASN B N 1
ATOM 3698 C CA . ASN B 1 158 ? 20.891 -25.484 -14.828 1 91.81 158 ASN B CA 1
ATOM 3699 C C . ASN B 1 158 ? 20.984 -26.906 -15.367 1 91.81 158 ASN B C 1
ATOM 3701 O O . ASN B 1 158 ? 22.062 -27.484 -15.422 1 91.81 158 ASN B O 1
ATOM 3705 N N . MET B 1 159 ? 19.875 -27.453 -15.797 1 90.81 159 MET B N 1
ATOM 3706 C CA . MET B 1 159 ? 19.812 -28.828 -16.266 1 90.81 159 MET B CA 1
ATOM 3707 C C . MET B 1 159 ? 19.688 -28.875 -17.797 1 90.81 159 MET B C 1
ATOM 3709 O O . MET B 1 159 ? 19.781 -29.953 -18.391 1 90.81 159 MET B O 1
ATOM 3713 N N . GLY B 1 160 ? 19.547 -27.625 -18.391 1 95.06 160 GLY B N 1
ATOM 3714 C CA . GLY B 1 160 ? 19.234 -27.609 -19.812 1 95.06 160 GLY B CA 1
ATOM 3715 C C . GLY B 1 160 ? 17.875 -28.219 -20.109 1 95.06 160 GLY B C 1
ATOM 3716 O O . GLY B 1 160 ? 17 -28.281 -19.234 1 95.06 160 GLY B O 1
ATOM 3717 N N . ILE B 1 161 ? 17.641 -28.516 -21.391 1 98.31 161 ILE B N 1
ATOM 3718 C CA . ILE B 1 161 ? 16.406 -29.172 -21.812 1 98.31 161 ILE B CA 1
ATOM 3719 C C . ILE B 1 161 ? 16.562 -30.688 -21.703 1 98.31 161 ILE B C 1
ATOM 3721 O O . ILE B 1 161 ? 17.375 -31.281 -22.422 1 98.31 161 ILE B O 1
ATOM 3725 N N . THR B 1 162 ? 15.844 -31.328 -20.828 1 97.75 162 THR B N 1
ATOM 3726 C CA . THR B 1 162 ? 16 -32.75 -20.562 1 97.75 162 THR B CA 1
ATOM 3727 C C . THR B 1 162 ? 15.016 -33.562 -21.391 1 97.75 162 THR B C 1
ATOM 3729 O O . THR B 1 162 ? 14.047 -33.031 -21.922 1 97.75 162 THR B O 1
ATOM 3732 N N . ASP B 1 163 ? 15.25 -34.844 -21.438 1 97.31 163 ASP B N 1
ATOM 3733 C CA . ASP B 1 163 ? 14.344 -35.75 -22.125 1 97.31 163 ASP B CA 1
ATOM 3734 C C . ASP B 1 163 ? 12.984 -35.812 -21.438 1 97.31 163 ASP B C 1
ATOM 3736 O O . ASP B 1 163 ? 11.953 -35.938 -22.094 1 97.31 163 ASP B O 1
ATOM 3740 N N . ARG B 1 164 ? 12.977 -35.75 -20.141 1 96.81 164 ARG B N 1
ATOM 3741 C CA . ARG B 1 164 ? 11.734 -35.75 -19.375 1 96.81 164 ARG B CA 1
ATOM 3742 C C . ARG B 1 164 ? 10.859 -34.562 -19.734 1 96.81 164 ARG B C 1
ATOM 3744 O O . ARG B 1 164 ? 9.648 -34.719 -19.922 1 96.81 164 ARG B O 1
ATOM 3751 N N . MET B 1 165 ? 11.5 -33.406 -19.844 1 98.25 165 MET B N 1
ATOM 3752 C CA . MET B 1 165 ? 10.766 -32.219 -20.266 1 98.25 165 MET B CA 1
ATOM 3753 C C . MET B 1 165 ? 10.141 -32.406 -21.641 1 98.25 165 MET B C 1
ATOM 3755 O O . MET B 1 165 ? 9 -32 -21.875 1 98.25 165 MET B O 1
ATOM 3759 N N . GLN B 1 166 ? 10.898 -32.969 -22.516 1 98.12 166 GLN B N 1
ATOM 3760 C CA . GLN B 1 166 ? 10.422 -33.188 -23.875 1 98.12 166 GLN B CA 1
ATOM 3761 C C . GLN B 1 166 ? 9.242 -34.156 -23.891 1 98.12 166 GLN B C 1
ATOM 3763 O O . GLN B 1 166 ? 8.273 -33.969 -24.641 1 98.12 166 GLN B O 1
ATOM 3768 N N . GLN B 1 167 ? 9.328 -35.188 -23.094 1 96.75 167 GLN B N 1
ATOM 3769 C CA . GLN B 1 167 ? 8.25 -36.156 -23.016 1 96.75 167 GLN B CA 1
ATOM 3770 C C . GLN B 1 167 ? 6.961 -35.531 -22.5 1 96.75 167 GLN B C 1
ATOM 3772 O O . GLN B 1 167 ? 5.891 -35.719 -23.078 1 96.75 167 GLN B O 1
ATOM 3777 N N . ILE B 1 168 ? 7.086 -34.781 -21.422 1 97.94 168 ILE B N 1
ATOM 3778 C CA . ILE B 1 168 ? 5.926 -34.094 -20.859 1 97.94 168 ILE B CA 1
ATOM 3779 C C . ILE B 1 168 ? 5.391 -33.062 -21.875 1 97.94 168 ILE B C 1
ATOM 3781 O O . ILE B 1 168 ? 4.176 -32.969 -22.078 1 97.94 168 ILE B O 1
ATOM 3785 N N . SER B 1 169 ? 6.305 -32.344 -22.516 1 98.38 169 SER B N 1
ATOM 3786 C CA . SER B 1 169 ? 5.93 -31.375 -23.562 1 98.38 169 SER B CA 1
ATOM 3787 C C . SER B 1 169 ? 5.102 -32.031 -24.656 1 98.38 169 SER B C 1
ATOM 3789 O O . SER B 1 169 ? 4.07 -31.516 -25.062 1 98.38 169 SER B O 1
ATOM 3791 N N . HIS B 1 170 ? 5.523 -33.188 -25.094 1 97.81 170 HIS B N 1
ATOM 3792 C CA . HIS B 1 170 ? 4.824 -33.906 -26.156 1 97.81 170 HIS B CA 1
ATOM 3793 C C . HIS B 1 170 ? 3.404 -34.25 -25.734 1 97.81 170 HIS B C 1
ATOM 3795 O O . HIS B 1 170 ? 2.459 -34.062 -26.5 1 97.81 170 HIS B O 1
ATOM 3801 N N . ASP B 1 171 ? 3.25 -34.781 -24.547 1 97.75 171 ASP B N 1
ATOM 3802 C CA . ASP B 1 171 ? 1.925 -35.125 -24.047 1 97.75 171 ASP B CA 1
ATOM 3803 C C . ASP B 1 171 ? 1.003 -33.906 -24.031 1 97.75 171 ASP B C 1
ATOM 3805 O O . ASP B 1 171 ? -0.145 -33.969 -24.469 1 97.75 171 ASP B O 1
ATOM 3809 N N . PHE B 1 172 ? 1.493 -32.781 -23.484 1 98.38 172 PHE B N 1
ATOM 3810 C CA . PHE B 1 172 ? 0.688 -31.578 -23.359 1 98.38 172 PHE B CA 1
ATOM 3811 C C . PHE B 1 172 ? 0.388 -30.984 -24.719 1 98.38 172 PHE B C 1
ATOM 3813 O O . PHE B 1 172 ? -0.721 -30.5 -24.969 1 98.38 172 PHE B O 1
ATOM 3820 N N . GLN B 1 173 ? 1.368 -31.016 -25.594 1 98.19 173 GLN B N 1
ATOM 3821 C CA . GLN B 1 173 ? 1.148 -30.484 -26.953 1 98.19 173 GLN B CA 1
ATOM 3822 C C . GLN B 1 173 ? 0.117 -31.328 -27.703 1 98.19 173 GLN B C 1
ATOM 3824 O O . GLN B 1 173 ? -0.693 -30.797 -28.453 1 98.19 173 GLN B O 1
ATOM 3829 N N . THR B 1 174 ? 0.183 -32.594 -27.531 1 97.31 174 THR B N 1
ATOM 3830 C CA . THR B 1 174 ? -0.813 -33.5 -28.109 1 97.31 174 THR B CA 1
ATOM 3831 C C . THR B 1 174 ? -2.211 -33.156 -27.609 1 97.31 174 THR B C 1
ATOM 3833 O O . THR B 1 174 ? -3.197 -33.312 -28.328 1 97.31 174 THR B O 1
ATOM 3836 N N . ALA B 1 175 ? -2.256 -32.656 -26.422 1 97.31 175 ALA B N 1
ATOM 3837 C CA . ALA B 1 175 ? -3.523 -32.281 -25.797 1 97.31 175 ALA B CA 1
ATOM 3838 C C . ALA B 1 175 ? -3.916 -30.859 -26.219 1 97.31 175 ALA B C 1
ATOM 3840 O O . ALA B 1 175 ? -4.898 -30.297 -25.719 1 97.31 175 ALA B O 1
ATOM 3841 N N . GLY B 1 176 ? -3.154 -30.219 -27.062 1 97.25 176 GLY B N 1
ATOM 3842 C CA . GLY B 1 176 ? -3.475 -28.891 -27.578 1 97.25 176 GLY B CA 1
ATOM 3843 C C . GLY B 1 176 ? -2.98 -27.766 -26.703 1 97.25 176 GLY B C 1
ATOM 3844 O O . GLY B 1 176 ? -3.494 -26.641 -26.75 1 97.25 176 GLY B O 1
ATOM 3845 N N . ILE B 1 177 ? -2.047 -28 -25.828 1 97.69 177 ILE B N 1
ATOM 3846 C CA . ILE B 1 177 ? -1.48 -27.016 -24.938 1 97.69 177 ILE B CA 1
ATOM 3847 C C . ILE B 1 177 ? -0.108 -26.578 -25.438 1 97.69 177 ILE B C 1
ATOM 3849 O O . ILE B 1 177 ? 0.765 -27.406 -25.688 1 97.69 177 ILE B O 1
ATOM 3853 N N . SER B 1 178 ? 0.063 -25.297 -25.641 1 98 178 SER B N 1
ATOM 3854 C CA . SER B 1 178 ? 1.35 -24.766 -26.078 1 98 178 SER B CA 1
ATOM 3855 C C . SER B 1 178 ? 2.389 -24.844 -24.969 1 98 178 SER B C 1
ATOM 3857 O O . SER B 1 178 ? 2.117 -24.484 -23.828 1 98 178 SER B O 1
ATOM 3859 N N . ILE B 1 179 ? 3.58 -25.359 -25.328 1 98.56 179 ILE B N 1
ATOM 3860 C CA . ILE B 1 179 ? 4.633 -25.547 -24.328 1 98.56 179 ILE B CA 1
ATOM 3861 C C . ILE B 1 179 ? 5.914 -24.859 -24.812 1 98.56 179 ILE B C 1
ATOM 3863 O O . ILE B 1 179 ? 6.277 -24.969 -25.984 1 98.56 179 ILE B O 1
ATOM 3867 N N . GLU B 1 180 ? 6.52 -24.156 -23.984 1 98.38 180 GLU B N 1
ATOM 3868 C CA . GLU B 1 180 ? 7.895 -23.703 -24.141 1 98.38 180 GLU B CA 1
ATOM 3869 C C . GLU B 1 180 ? 8.82 -24.359 -23.125 1 98.38 180 GLU B C 1
ATOM 3871 O O . GLU B 1 180 ? 8.406 -24.656 -22 1 98.38 180 GLU B O 1
ATOM 3876 N N . LEU B 1 181 ? 10.047 -24.703 -23.547 1 98.62 181 LEU B N 1
ATOM 3877 C CA . LEU B 1 181 ? 11 -25.344 -22.656 1 98.62 181 LEU B CA 1
ATOM 3878 C C . LEU B 1 181 ? 12.102 -24.375 -22.234 1 98.62 181 LEU B C 1
ATOM 3880 O O . LEU B 1 181 ? 12.609 -23.609 -23.062 1 98.62 181 LEU B O 1
ATOM 3884 N N . LEU B 1 182 ? 12.383 -24.375 -20.953 1 97.75 182 LEU B N 1
ATOM 3885 C CA . LEU B 1 182 ? 13.414 -23.516 -20.391 1 97.75 182 LEU B CA 1
ATOM 3886 C C . LEU B 1 182 ? 14.648 -24.328 -20 1 97.75 182 LEU B C 1
ATOM 3888 O O . LEU B 1 182 ? 14.523 -25.438 -19.469 1 97.75 182 LEU B O 1
ATOM 3892 N N . GLU B 1 183 ? 15.758 -23.703 -20.203 1 97.5 183 GLU B N 1
ATOM 3893 C CA . GLU B 1 183 ? 17 -24.297 -19.719 1 97.5 183 GLU B CA 1
ATOM 3894 C C . GLU B 1 183 ? 17.203 -24.016 -18.234 1 97.5 183 GLU B C 1
ATOM 3896 O O . GLU B 1 183 ? 17.828 -24.812 -17.531 1 97.5 183 GLU B O 1
ATOM 3901 N N . ASP B 1 184 ? 16.734 -22.891 -17.781 1 97.62 184 ASP B N 1
ATOM 3902 C CA . ASP B 1 184 ? 16.938 -22.422 -16.422 1 97.62 184 ASP B CA 1
ATOM 3903 C C . ASP B 1 184 ? 15.602 -22.141 -15.734 1 97.62 184 ASP B C 1
ATOM 3905 O O . ASP B 1 184 ? 15.023 -21.062 -15.898 1 97.62 184 ASP B O 1
ATOM 3909 N N . LEU B 1 185 ? 15.172 -23.062 -14.891 1 98.19 185 LEU B N 1
ATOM 3910 C CA . LEU B 1 185 ? 13.875 -22.969 -14.227 1 98.19 185 LEU B CA 1
ATOM 3911 C C . LEU B 1 185 ? 13.82 -21.75 -13.32 1 98.19 185 LEU B C 1
ATOM 3913 O O . LEU B 1 185 ? 12.82 -21.016 -13.305 1 98.19 185 LEU B O 1
ATOM 3917 N N . LEU B 1 186 ? 14.906 -21.5 -12.562 1 98.12 186 LEU B N 1
ATOM 3918 C CA . LEU B 1 186 ? 14.906 -20.406 -11.594 1 98.12 186 LEU B CA 1
ATOM 3919 C C . LEU B 1 186 ? 14.766 -19.062 -12.297 1 98.12 186 LEU B C 1
ATOM 3921 O O . LEU B 1 186 ? 14.031 -18.188 -11.828 1 98.12 186 LEU B O 1
ATOM 3925 N N . LEU B 1 187 ? 15.477 -18.891 -13.422 1 98.06 187 LEU B N 1
ATOM 3926 C CA . LEU B 1 187 ? 15.336 -17.672 -14.203 1 98.06 187 LEU B CA 1
ATOM 3927 C C . LEU B 1 187 ? 13.898 -17.5 -14.68 1 98.06 187 LEU B C 1
ATOM 3929 O O . LEU B 1 187 ? 13.352 -16.391 -14.625 1 98.06 187 LEU B O 1
ATOM 3933 N N . GLY B 1 188 ? 13.281 -18.578 -15.156 1 97.81 188 GLY B N 1
ATOM 3934 C CA . GLY B 1 188 ? 11.891 -18.516 -15.57 1 97.81 188 GLY B CA 1
ATOM 3935 C C . GLY B 1 188 ? 10.953 -18.078 -14.461 1 97.81 188 GLY B C 1
ATOM 3936 O O . GLY B 1 188 ? 10.062 -17.266 -14.672 1 97.81 188 GLY B O 1
ATOM 3937 N N . ARG B 1 189 ? 11.141 -18.641 -13.242 1 98.25 189 ARG B N 1
ATOM 3938 C CA . ARG B 1 189 ? 10.328 -18.281 -12.086 1 98.25 189 ARG B CA 1
ATOM 3939 C C . ARG B 1 189 ? 10.461 -16.797 -11.75 1 98.25 189 ARG B C 1
ATOM 3941 O O . ARG B 1 189 ? 9.461 -16.109 -11.539 1 98.25 189 ARG B O 1
ATOM 3948 N N . TRP B 1 190 ? 11.648 -16.266 -11.75 1 98.62 190 TRP B N 1
ATOM 3949 C CA . TRP B 1 190 ? 11.875 -14.859 -11.438 1 98.62 190 TRP B CA 1
ATOM 3950 C C . TRP B 1 190 ? 11.273 -13.961 -12.508 1 98.62 190 TRP B C 1
ATOM 3952 O O . TRP B 1 190 ? 10.711 -12.906 -12.203 1 98.62 190 TRP B O 1
ATOM 3962 N N . LYS B 1 191 ? 11.43 -14.375 -13.773 1 98.5 191 LYS B N 1
ATOM 3963 C CA . LYS B 1 191 ? 10.836 -13.594 -14.852 1 98.5 191 LYS B CA 1
ATOM 3964 C C . LYS B 1 191 ? 9.32 -13.5 -14.688 1 98.5 191 LYS B C 1
ATOM 3966 O O . LYS B 1 191 ? 8.734 -12.438 -14.914 1 98.5 191 LYS B O 1
ATOM 3971 N N . LYS B 1 192 ? 8.68 -14.555 -14.328 1 98.25 192 LYS B N 1
ATOM 3972 C CA . LYS B 1 192 ? 7.238 -14.523 -14.094 1 98.25 192 LYS B CA 1
ATOM 3973 C C . LYS B 1 192 ? 6.895 -13.609 -12.922 1 98.25 192 LYS B C 1
ATOM 3975 O O . LYS B 1 192 ? 5.867 -12.93 -12.938 1 98.25 192 LYS B O 1
ATOM 3980 N N . LEU B 1 193 ? 7.723 -13.547 -11.906 1 98.75 193 LEU B N 1
ATOM 3981 C CA . LEU B 1 193 ? 7.5 -12.727 -10.727 1 98.75 193 LEU B CA 1
ATOM 3982 C C . LEU B 1 193 ? 7.594 -11.242 -11.07 1 98.75 193 LEU B C 1
ATOM 3984 O O . LEU B 1 193 ? 7.027 -10.398 -10.367 1 98.75 193 LEU B O 1
ATOM 3988 N N . VAL B 1 194 ? 8.359 -10.906 -12.18 1 98.81 194 VAL B N 1
ATOM 3989 C CA . VAL B 1 194 ? 8.445 -9.523 -12.633 1 98.81 194 VAL B CA 1
ATOM 3990 C C . VAL B 1 194 ? 7.047 -8.969 -12.875 1 98.81 194 VAL B C 1
ATOM 3992 O O . VAL B 1 194 ? 6.773 -7.805 -12.578 1 98.81 194 VAL B O 1
ATOM 3995 N N . TRP B 1 195 ? 6.188 -9.844 -13.367 1 98.12 195 TRP B N 1
ATOM 3996 C CA . TRP B 1 195 ? 4.812 -9.43 -13.617 1 98.12 195 TRP B CA 1
ATOM 3997 C C . TRP B 1 195 ? 3.934 -9.695 -12.398 1 98.12 195 TRP B C 1
ATOM 3999 O O . TRP B 1 195 ? 3.139 -8.844 -12 1 98.12 195 TRP B O 1
ATOM 4009 N N . ASN B 1 196 ? 4.059 -10.82 -11.742 1 98.19 196 ASN B N 1
ATOM 4010 C CA . ASN B 1 196 ? 3.145 -11.297 -10.703 1 98.19 196 ASN B CA 1
ATOM 4011 C C . ASN B 1 196 ? 3.201 -10.43 -9.461 1 98.19 196 ASN B C 1
ATOM 4013 O O . ASN B 1 196 ? 2.168 -10.125 -8.859 1 98.19 196 ASN B O 1
ATOM 4017 N N . ILE B 1 197 ? 4.359 -9.992 -9.039 1 98.88 197 ILE B N 1
ATOM 4018 C CA . ILE B 1 197 ? 4.48 -9.297 -7.762 1 98.88 197 ILE B CA 1
ATOM 4019 C C . ILE B 1 197 ? 3.795 -7.934 -7.848 1 98.88 197 ILE B C 1
ATOM 4021 O O . ILE B 1 197 ? 2.891 -7.637 -7.066 1 98.88 197 ILE B O 1
ATOM 4025 N N . PRO B 1 198 ? 4.164 -7.102 -8.852 1 98.88 198 PRO B N 1
ATOM 4026 C CA . PRO B 1 198 ? 3.514 -5.789 -8.852 1 98.88 198 PRO B CA 1
ATOM 4027 C C . PRO B 1 198 ? 2.008 -5.875 -9.094 1 98.88 198 PRO B C 1
ATOM 4029 O O . PRO B 1 198 ? 1.228 -5.246 -8.375 1 98.88 198 PRO B O 1
ATOM 4032 N N . TYR B 1 199 ? 1.56 -6.68 -10.047 1 98.31 199 TYR B N 1
ATOM 4033 C CA . TYR B 1 199 ? 0.161 -6.613 -10.453 1 98.31 199 TYR B CA 1
ATOM 4034 C C . TYR B 1 199 ? -0.727 -7.387 -9.484 1 98.31 199 TYR B C 1
ATOM 4036 O O . TYR B 1 199 ? -1.797 -6.91 -9.102 1 98.31 199 TYR B O 1
ATOM 4044 N N . ASN B 1 200 ? -0.333 -8.617 -9.086 1 98.12 200 ASN B N 1
ATOM 4045 C CA . ASN B 1 200 ? -1.118 -9.297 -8.07 1 98.12 200 ASN B CA 1
ATOM 4046 C C . ASN B 1 200 ? -1.184 -8.492 -6.777 1 98.12 200 ASN B C 1
ATOM 4048 O O . ASN B 1 200 ? -2.254 -8.352 -6.18 1 98.12 200 ASN B O 1
ATOM 4052 N N . GLY B 1 201 ? -0.078 -7.945 -6.363 1 98.75 201 GLY B N 1
ATOM 4053 C CA . GLY B 1 201 ? -0.02 -7.211 -5.109 1 98.75 201 GLY B CA 1
ATOM 4054 C C . GLY B 1 201 ? -0.812 -5.918 -5.141 1 98.75 201 GLY B C 1
ATOM 4055 O O . GLY B 1 201 ? -1.696 -5.703 -4.309 1 98.75 201 GLY B O 1
ATOM 4056 N N . LEU B 1 202 ? -0.547 -5.062 -6.133 1 98.88 202 LEU B N 1
ATOM 4057 C CA . LEU B 1 202 ? -1.146 -3.732 -6.176 1 98.88 202 LEU B CA 1
ATOM 4058 C C . LEU B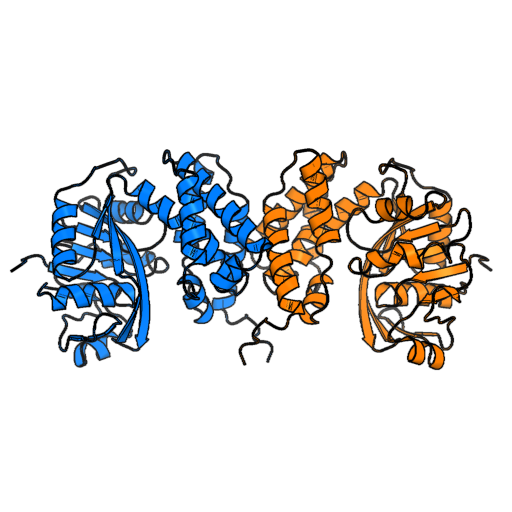 1 202 ? -2.635 -3.816 -6.496 1 98.88 202 LEU B C 1
ATOM 4060 O O . LEU B 1 202 ? -3.42 -2.986 -6.035 1 98.88 202 LEU B O 1
ATOM 4064 N N . SER B 1 203 ? -3.076 -4.84 -7.262 1 98.38 203 SER B N 1
ATOM 4065 C CA . SER B 1 203 ? -4.5 -4.984 -7.543 1 98.38 203 SER B CA 1
ATOM 4066 C C . SER B 1 203 ? -5.301 -5.18 -6.262 1 98.38 203 SER B C 1
ATOM 4068 O O . SER B 1 203 ? -6.414 -4.66 -6.133 1 98.38 203 SER B O 1
ATOM 4070 N N . VAL B 1 204 ? -4.711 -5.918 -5.34 1 98.5 204 VAL B N 1
ATOM 4071 C CA . VAL B 1 204 ? -5.391 -6.164 -4.074 1 98.5 204 VAL B CA 1
ATOM 4072 C C . VAL B 1 204 ? -5.301 -4.922 -3.189 1 98.5 204 VAL B C 1
ATOM 4074 O O . VAL B 1 204 ? -6.32 -4.41 -2.723 1 98.5 204 VAL B O 1
ATOM 4077 N N . VAL B 1 205 ? -4.129 -4.336 -3.02 1 98.81 205 VAL B N 1
ATOM 4078 C CA . VAL B 1 205 ? -3.883 -3.246 -2.082 1 98.81 205 VAL B CA 1
ATOM 4079 C C . VAL B 1 205 ? -4.672 -2.01 -2.506 1 98.81 205 VAL B C 1
ATOM 4081 O O . VAL B 1 205 ? -5.195 -1.281 -1.659 1 98.81 205 VAL B O 1
ATOM 4084 N N . LEU B 1 206 ? -4.816 -1.843 -3.807 1 98.62 206 LEU B N 1
ATOM 4085 C CA . LEU B 1 206 ? -5.41 -0.607 -4.305 1 98.62 206 LEU B CA 1
ATOM 4086 C C . LEU B 1 206 ? -6.797 -0.866 -4.883 1 98.62 206 LEU B C 1
ATOM 4088 O O . LEU B 1 206 ? -7.43 0.045 -5.422 1 98.62 206 LEU B O 1
ATOM 4092 N N . ASN B 1 207 ? -7.27 -2.123 -4.754 1 97.12 207 ASN B N 1
ATOM 4093 C CA . ASN B 1 207 ? -8.555 -2.49 -5.332 1 97.12 207 ASN B CA 1
ATOM 4094 C C . ASN B 1 207 ? -8.695 -1.982 -6.766 1 97.12 207 ASN B C 1
ATOM 4096 O O . ASN B 1 207 ? -9.617 -1.235 -7.078 1 97.12 207 ASN B O 1
ATOM 4100 N N . ALA B 1 208 ? -7.852 -2.533 -7.66 1 97.38 208 ALA B N 1
ATOM 4101 C CA . ALA B 1 208 ? -7.785 -2.004 -9.016 1 97.38 208 ALA B CA 1
ATOM 4102 C C . ALA B 1 208 ? -7.461 -3.107 -10.023 1 97.38 208 ALA B C 1
ATOM 4104 O O . ALA B 1 208 ? -6.789 -4.082 -9.688 1 97.38 208 ALA B O 1
ATOM 4105 N N . ARG B 1 209 ? -7.902 -2.984 -11.227 1 96.06 209 ARG B N 1
ATOM 4106 C CA . ARG B 1 209 ? -7.527 -3.848 -12.344 1 96.06 209 ARG B CA 1
ATOM 4107 C C . ARG B 1 209 ? -6.191 -3.422 -12.938 1 96.06 209 ARG B C 1
ATOM 4109 O O . ARG B 1 209 ? -5.688 -2.336 -12.641 1 96.06 209 ARG B O 1
ATOM 4116 N N . THR B 1 210 ? -5.652 -4.25 -13.812 1 96.31 210 THR B N 1
ATOM 4117 C CA . THR B 1 210 ? -4.352 -3.951 -14.398 1 96.31 210 THR B CA 1
ATOM 4118 C C . THR B 1 210 ? -4.441 -2.734 -15.32 1 96.31 210 THR B C 1
ATOM 4120 O O . THR B 1 210 ? -3.506 -1.935 -15.391 1 96.31 210 THR B O 1
ATOM 4123 N N . ASP B 1 211 ? -5.562 -2.588 -16.016 1 96.56 211 ASP B N 1
ATOM 4124 C CA . ASP B 1 211 ? -5.703 -1.444 -16.906 1 96.56 211 ASP B CA 1
ATOM 4125 C C . ASP B 1 211 ? -5.773 -0.136 -16.125 1 96.56 211 ASP B C 1
ATOM 4127 O O . ASP B 1 211 ? -5.238 0.885 -16.562 1 96.56 211 ASP B O 1
ATOM 4131 N N . GLU B 1 212 ? -6.414 -0.132 -15.016 1 96.94 212 GLU B N 1
ATOM 4132 C CA . GLU B 1 212 ? -6.488 1.046 -14.156 1 96.94 212 GLU B CA 1
ATOM 4133 C C . GLU B 1 212 ? -5.117 1.402 -13.594 1 96.94 212 GLU B C 1
ATOM 4135 O O . GLU B 1 212 ? -4.746 2.576 -13.547 1 96.94 212 GLU B O 1
ATOM 4140 N N . LEU B 1 213 ? -4.348 0.378 -13.164 1 98.12 213 LEU B N 1
ATOM 4141 C CA . LEU B 1 213 ? -3 0.597 -12.648 1 98.12 213 LEU B CA 1
ATOM 4142 C C . LEU B 1 213 ? -2.107 1.218 -13.719 1 98.12 213 LEU B C 1
ATOM 4144 O O . LEU B 1 213 ? -1.292 2.094 -13.422 1 98.12 213 LEU B O 1
ATOM 4148 N N . MET B 1 214 ? -2.287 0.804 -14.992 1 98 214 MET B N 1
ATOM 4149 C CA . MET B 1 214 ? -1.413 1.243 -16.078 1 98 214 MET B CA 1
ATOM 4150 C C . MET B 1 214 ? -1.835 2.613 -16.594 1 98 214 MET B C 1
ATOM 4152 O O . MET B 1 214 ? -1.02 3.348 -17.156 1 98 214 MET B O 1
ATOM 4156 N N . ALA B 1 215 ? -3.098 2.969 -16.406 1 97 215 ALA B N 1
ATOM 4157 C CA . ALA B 1 215 ? -3.615 4.238 -16.906 1 97 215 ALA B CA 1
ATOM 4158 C C . ALA B 1 215 ? -3.189 5.398 -16.016 1 97 215 ALA B C 1
ATOM 4160 O O . ALA B 1 215 ? -3.213 6.559 -16.438 1 97 215 ALA B O 1
ATOM 4161 N N . ASP B 1 216 ? -2.834 5.105 -14.82 1 97.56 216 ASP B N 1
ATOM 4162 C CA . ASP B 1 216 ? -2.439 6.121 -13.852 1 97.56 216 ASP B CA 1
ATOM 4163 C C . ASP B 1 216 ? -0.919 6.258 -13.781 1 97.56 216 ASP B C 1
ATOM 4165 O O . ASP B 1 216 ? -0.211 5.266 -13.594 1 97.56 216 ASP B O 1
ATOM 4169 N N . THR B 1 217 ? -0.41 7.453 -13.844 1 98.12 217 THR B N 1
ATOM 4170 C CA . THR B 1 217 ? 1.026 7.688 -13.938 1 98.12 217 THR B CA 1
ATOM 4171 C C . THR B 1 217 ? 1.73 7.246 -12.656 1 98.12 217 THR B C 1
ATOM 4173 O O . THR B 1 217 ? 2.861 6.754 -12.703 1 98.12 217 THR B O 1
ATOM 4176 N N . TYR B 1 218 ? 1.115 7.422 -11.516 1 98.5 218 TYR B N 1
ATOM 4177 C CA . TYR B 1 218 ? 1.746 7.078 -10.242 1 98.5 218 TYR B CA 1
ATOM 4178 C C . TYR B 1 218 ? 1.863 5.566 -10.086 1 98.5 218 TYR B C 1
ATOM 4180 O O . TYR B 1 218 ? 2.924 5.055 -9.719 1 98.5 218 TYR B O 1
ATOM 4188 N N . THR B 1 219 ? 0.771 4.828 -10.398 1 98.69 219 THR B N 1
ATOM 4189 C CA . THR B 1 219 ? 0.842 3.381 -10.25 1 98.69 219 THR B CA 1
ATOM 4190 C C . THR B 1 219 ? 1.674 2.758 -11.367 1 98.69 219 THR B C 1
ATOM 4192 O O . THR B 1 219 ? 2.352 1.751 -11.156 1 98.69 219 THR B O 1
ATOM 4195 N N . ARG B 1 220 ? 1.669 3.324 -12.57 1 98.5 220 ARG B N 1
ATOM 4196 C CA . ARG B 1 220 ? 2.561 2.842 -13.617 1 98.5 220 ARG B CA 1
ATOM 4197 C C . ARG B 1 220 ? 4.02 2.932 -13.18 1 98.5 220 ARG B C 1
ATOM 4199 O O . ARG B 1 220 ? 4.793 1.991 -13.383 1 98.5 220 ARG B O 1
ATOM 4206 N N . THR B 1 221 ? 4.371 4.031 -12.578 1 98.81 221 THR B N 1
ATOM 4207 C CA . THR B 1 221 ? 5.719 4.227 -12.062 1 98.81 221 THR B CA 1
ATOM 4208 C C . THR B 1 221 ? 6.031 3.215 -10.961 1 98.81 221 THR B C 1
ATOM 4210 O O . THR B 1 221 ? 7.105 2.609 -10.953 1 98.81 221 THR B O 1
ATOM 4213 N N . LEU B 1 222 ? 5.113 3.01 -10.047 1 98.88 222 LEU B N 1
ATOM 4214 C CA . LEU B 1 222 ? 5.309 2.086 -8.938 1 98.88 222 LEU B CA 1
ATOM 4215 C C . LEU B 1 222 ? 5.461 0.653 -9.438 1 98.88 222 LEU B C 1
ATOM 4217 O O . LEU B 1 222 ? 6.301 -0.1 -8.938 1 98.88 222 LEU B O 1
ATOM 4221 N N . VAL B 1 223 ? 4.656 0.28 -10.422 1 98.88 223 VAL B N 1
ATOM 4222 C CA . VAL B 1 223 ? 4.75 -1.041 -11.039 1 98.88 223 VAL B CA 1
ATOM 4223 C C . VAL B 1 223 ? 6.16 -1.262 -11.578 1 98.88 223 VAL B C 1
ATOM 4225 O O . VAL B 1 223 ? 6.789 -2.287 -11.297 1 98.88 223 VAL B O 1
ATOM 4228 N N . GLU B 1 224 ? 6.602 -0.305 -12.312 1 98.88 224 GLU B N 1
ATOM 4229 C CA . GLU B 1 224 ? 7.934 -0.399 -12.898 1 98.88 224 GLU B CA 1
ATOM 4230 C C . GLU B 1 224 ? 9.008 -0.503 -11.82 1 98.88 224 GLU B C 1
ATOM 4232 O O . GLU B 1 224 ? 9.938 -1.306 -11.938 1 98.88 224 GLU B O 1
ATOM 4237 N N . GLN B 1 225 ? 8.906 0.28 -10.805 1 98.88 225 GLN 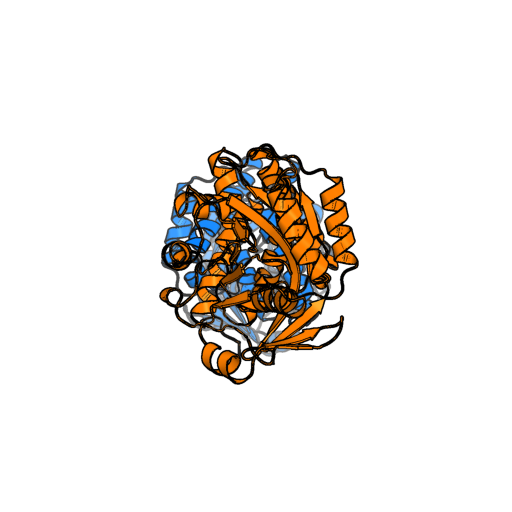B N 1
ATOM 4238 C CA . GLN B 1 225 ? 9.867 0.243 -9.711 1 98.88 225 GLN B CA 1
ATOM 4239 C C . GLN B 1 225 ? 9.867 -1.124 -9.031 1 98.88 225 GLN B C 1
ATOM 4241 O O . GLN B 1 225 ? 10.93 -1.652 -8.695 1 98.88 225 GLN B O 1
ATOM 4246 N N . LEU B 1 226 ? 8.711 -1.681 -8.789 1 98.94 226 LEU B N 1
ATOM 4247 C CA . LEU B 1 226 ? 8.602 -3.01 -8.203 1 98.94 226 LEU B CA 1
ATOM 4248 C C . LEU B 1 226 ? 9.258 -4.055 -9.102 1 98.94 226 LEU B C 1
ATOM 4250 O O . LEU B 1 226 ? 9.93 -4.969 -8.609 1 98.94 226 LEU B O 1
ATOM 4254 N N . MET B 1 227 ? 9.078 -3.91 -10.43 1 98.94 227 MET B N 1
ATOM 4255 C CA . MET B 1 227 ? 9.711 -4.832 -11.367 1 98.94 227 MET B CA 1
ATOM 4256 C C . MET B 1 227 ? 11.227 -4.773 -11.25 1 98.94 227 MET B C 1
ATOM 4258 O O . MET B 1 227 ? 11.898 -5.809 -11.297 1 98.94 227 MET B O 1
ATOM 4262 N N . TYR B 1 228 ? 11.742 -3.604 -11.086 1 98.88 228 TYR B N 1
ATOM 4263 C CA . TYR B 1 228 ? 13.188 -3.459 -10.961 1 98.88 228 TYR B CA 1
ATOM 4264 C C . TYR B 1 228 ? 13.68 -4.078 -9.656 1 98.88 228 TYR B C 1
ATOM 4266 O O . TYR B 1 228 ? 14.789 -4.613 -9.602 1 98.88 228 TYR B O 1
ATOM 4274 N N . GLU B 1 229 ? 12.867 -3.998 -8.578 1 98.88 229 GLU B N 1
ATOM 4275 C CA . GLU B 1 229 ? 13.258 -4.699 -7.359 1 98.88 229 GLU B CA 1
ATOM 4276 C C . GLU B 1 229 ? 13.258 -6.211 -7.566 1 98.88 229 GLU B C 1
ATOM 4278 O O . GLU B 1 229 ? 14.109 -6.914 -7.023 1 98.88 229 GLU B O 1
ATOM 4283 N N . VAL B 1 230 ? 12.281 -6.719 -8.312 1 98.94 230 VAL B N 1
ATOM 4284 C CA . VAL B 1 230 ? 12.281 -8.148 -8.617 1 98.94 230 VAL B CA 1
ATOM 4285 C C . VAL B 1 230 ? 13.555 -8.516 -9.359 1 98.94 230 VAL B C 1
ATOM 4287 O O . VAL B 1 230 ? 14.188 -9.539 -9.062 1 98.94 230 VAL B O 1
ATOM 4290 N N . LYS B 1 231 ? 13.922 -7.707 -10.383 1 98.88 231 LYS B N 1
ATOM 4291 C CA . LYS B 1 231 ? 15.172 -7.91 -11.109 1 98.88 231 LYS B CA 1
ATOM 4292 C C . LYS B 1 231 ? 16.359 -7.988 -10.156 1 98.88 231 LYS B C 1
ATOM 4294 O O . LYS B 1 231 ? 17.234 -8.852 -10.312 1 98.88 231 LYS B O 1
ATOM 4299 N N . ALA B 1 232 ? 16.406 -7.082 -9.164 1 98.81 232 ALA B N 1
ATOM 4300 C CA . ALA B 1 232 ? 17.469 -7.09 -8.172 1 98.81 232 ALA B CA 1
ATOM 4301 C C . ALA B 1 232 ? 17.453 -8.383 -7.359 1 98.81 232 ALA B C 1
ATOM 4303 O O . ALA B 1 232 ? 18.516 -8.93 -7.035 1 98.81 232 ALA B O 1
ATOM 4304 N N . GLY B 1 233 ? 16.266 -8.836 -6.977 1 98.75 233 GLY B N 1
ATOM 4305 C CA . GLY B 1 233 ? 16.156 -10.117 -6.301 1 98.75 233 GLY B CA 1
ATOM 4306 C C . GLY B 1 233 ? 16.688 -11.273 -7.121 1 98.75 233 GLY B C 1
ATOM 4307 O O . GLY B 1 233 ? 17.469 -12.094 -6.617 1 98.75 233 GLY B O 1
ATOM 4308 N N . ALA B 1 234 ? 16.297 -11.32 -8.398 1 98.69 234 ALA B N 1
ATOM 4309 C CA . ALA B 1 234 ? 16.797 -12.367 -9.297 1 98.69 234 ALA B CA 1
ATOM 4310 C C . ALA B 1 234 ? 18.312 -12.336 -9.375 1 98.69 234 ALA B C 1
ATOM 4312 O O . ALA B 1 234 ? 18.969 -13.383 -9.312 1 98.69 234 ALA B O 1
ATOM 4313 N N . LYS B 1 235 ? 18.891 -11.164 -9.492 1 98.69 235 LYS B N 1
ATOM 4314 C CA . LYS B 1 235 ? 20.344 -10.984 -9.602 1 98.69 235 LYS B CA 1
ATOM 4315 C C . LYS B 1 235 ? 21.047 -11.516 -8.359 1 98.69 235 LYS B C 1
ATOM 4317 O O . LYS B 1 235 ? 22.125 -12.109 -8.453 1 98.69 235 LYS B O 1
ATOM 4322 N N . SER B 1 236 ? 20.406 -11.273 -7.219 1 97.88 236 SER B N 1
ATOM 4323 C CA . SER B 1 236 ? 21 -11.719 -5.961 1 97.88 236 SER B CA 1
ATOM 4324 C C . SER B 1 236 ? 21.109 -13.234 -5.91 1 97.88 236 SER B C 1
ATOM 4326 O O . SER B 1 236 ? 21.906 -13.781 -5.133 1 97.88 236 SER B O 1
ATOM 4328 N N . MET B 1 237 ? 20.359 -13.922 -6.77 1 96 237 MET B N 1
ATOM 4329 C CA . MET B 1 237 ? 20.391 -15.383 -6.859 1 96 237 MET B CA 1
ATOM 4330 C C . MET B 1 237 ? 21.125 -15.836 -8.109 1 96 237 MET B C 1
ATOM 4332 O O . MET B 1 237 ? 20.953 -16.969 -8.57 1 96 237 MET B O 1
ATOM 4336 N N . GLY B 1 238 ? 21.828 -14.922 -8.75 1 97.06 238 GLY B N 1
ATOM 4337 C CA . GLY B 1 238 ? 22.688 -15.25 -9.875 1 97.06 238 GLY B CA 1
ATOM 4338 C C . GLY B 1 238 ? 21.938 -15.289 -11.195 1 97.06 238 GLY B C 1
ATOM 4339 O O . GLY B 1 238 ? 22.422 -15.883 -12.164 1 97.06 238 GLY B O 1
ATOM 4340 N N . ARG B 1 239 ? 20.766 -14.773 -11.258 1 98.06 239 ARG B N 1
ATOM 4341 C CA . ARG B 1 239 ? 19.984 -14.742 -12.492 1 98.06 239 ARG B CA 1
ATOM 4342 C C . ARG B 1 239 ? 19.812 -13.312 -12.992 1 98.06 239 ARG B C 1
ATOM 4344 O O . ARG B 1 239 ? 19.312 -12.453 -12.273 1 98.06 239 ARG B O 1
ATOM 4351 N N . ASN B 1 240 ? 20.125 -13.109 -14.266 1 98.44 240 ASN B N 1
ATOM 4352 C CA . ASN B 1 240 ? 20.062 -11.766 -14.852 1 98.44 240 ASN B CA 1
ATOM 4353 C C . ASN B 1 240 ? 18.844 -11.594 -15.742 1 98.44 240 ASN B C 1
ATOM 4355 O O . ASN B 1 240 ? 18.641 -12.344 -16.703 1 98.44 240 ASN B O 1
ATOM 4359 N N . ILE B 1 241 ? 18.047 -10.656 -15.43 1 98.69 241 ILE B N 1
ATOM 4360 C CA . ILE B 1 241 ? 16.891 -10.258 -16.234 1 98.69 241 ILE B CA 1
ATOM 4361 C C . ILE B 1 241 ? 17.188 -8.93 -16.922 1 98.69 241 ILE B C 1
ATOM 4363 O O . ILE B 1 241 ? 17.469 -7.926 -16.266 1 98.69 241 ILE B O 1
ATOM 4367 N N . PRO B 1 242 ? 17.141 -8.875 -18.234 1 98.56 242 PRO B N 1
ATOM 4368 C CA . PRO B 1 242 ? 17.438 -7.621 -18.938 1 98.56 242 PRO B CA 1
ATOM 4369 C C . PRO B 1 242 ? 16.359 -6.559 -18.734 1 98.56 242 PRO B C 1
ATOM 4371 O O . PRO B 1 242 ? 15.188 -6.891 -18.578 1 98.56 242 PRO B O 1
ATOM 4374 N N . ASP B 1 243 ? 16.766 -5.27 -18.828 1 98.31 243 ASP B N 1
ATOM 4375 C CA . ASP B 1 243 ? 15.828 -4.152 -18.719 1 98.31 243 ASP B CA 1
ATOM 4376 C C . ASP B 1 243 ? 14.758 -4.223 -19.797 1 98.31 243 ASP B C 1
ATOM 4378 O O . ASP B 1 243 ? 13.609 -3.82 -19.578 1 98.31 243 ASP B O 1
ATOM 4382 N N . SER B 1 244 ? 15.141 -4.723 -20.922 1 98.5 244 SER B N 1
ATOM 4383 C CA . SER B 1 244 ? 14.203 -4.824 -22.031 1 98.5 244 SER B CA 1
ATOM 4384 C C . SER B 1 244 ? 13.023 -5.727 -21.672 1 98.5 244 SER B C 1
ATOM 4386 O O . SER B 1 244 ? 11.922 -5.543 -22.188 1 98.5 244 SER B O 1
ATOM 4388 N N . PHE B 1 245 ? 13.25 -6.711 -20.844 1 98.62 245 PHE B N 1
ATOM 4389 C CA . PHE B 1 245 ? 12.172 -7.59 -20.406 1 98.62 245 PHE B CA 1
ATOM 4390 C C . PHE B 1 245 ? 11.141 -6.824 -19.594 1 98.62 245 PHE B C 1
ATOM 4392 O O . PHE B 1 245 ? 9.938 -7.051 -19.734 1 98.62 245 PHE B O 1
ATOM 4399 N N . ILE B 1 246 ? 11.586 -5.91 -18.75 1 98.56 246 ILE B N 1
ATOM 4400 C CA . ILE B 1 246 ? 10.695 -5.078 -17.938 1 98.56 246 ILE B CA 1
ATOM 4401 C C . ILE B 1 246 ? 9.812 -4.234 -18.859 1 98.56 246 ILE B C 1
ATOM 4403 O O . ILE B 1 246 ? 8.594 -4.195 -18.688 1 98.56 246 ILE B O 1
ATOM 4407 N N . GLN B 1 247 ? 10.453 -3.604 -19.828 1 98.25 247 GLN B N 1
ATOM 4408 C CA . GLN B 1 247 ? 9.703 -2.799 -20.797 1 98.25 247 GLN B CA 1
ATOM 4409 C C . GLN B 1 247 ? 8.688 -3.65 -21.547 1 98.25 247 GLN B C 1
ATOM 4411 O O . GLN B 1 247 ? 7.562 -3.213 -21.797 1 98.25 247 GLN B O 1
ATOM 4416 N N . THR B 1 248 ? 9.109 -4.812 -21.906 1 98 248 THR B N 1
ATOM 4417 C CA . THR B 1 248 ? 8.227 -5.742 -22.594 1 98 248 THR B CA 1
ATOM 4418 C C . THR B 1 248 ? 6.996 -6.051 -21.75 1 98 248 THR B C 1
ATOM 4420 O O . THR B 1 248 ? 5.875 -6.062 -22.266 1 98 248 THR B O 1
ATOM 4423 N N . MET B 1 249 ? 7.191 -6.328 -20.5 1 97.5 249 MET B N 1
ATOM 4424 C CA . MET B 1 249 ? 6.082 -6.645 -19.609 1 97.5 249 MET B CA 1
ATOM 4425 C C . MET B 1 249 ? 5.133 -5.457 -19.484 1 97.5 249 MET B C 1
ATOM 4427 O O . MET B 1 249 ? 3.912 -5.633 -19.469 1 97.5 249 MET B O 1
ATOM 4431 N N . LEU B 1 250 ? 5.68 -4.234 -19.375 1 98.06 250 LEU B N 1
ATOM 4432 C CA . LEU B 1 250 ? 4.855 -3.029 -19.297 1 98.06 250 LEU B CA 1
ATOM 4433 C C . LEU B 1 250 ? 4.043 -2.85 -20.578 1 98.06 250 LEU B C 1
ATOM 4435 O O . LEU B 1 250 ? 2.828 -2.635 -20.516 1 98.06 250 LEU B O 1
ATOM 4439 N N . ASP B 1 251 ? 4.691 -3 -21.719 1 97.06 251 ASP B N 1
ATOM 4440 C CA . ASP B 1 251 ? 4.039 -2.83 -23.016 1 97.06 251 ASP B CA 1
ATOM 4441 C C . ASP B 1 251 ? 2.938 -3.869 -23.219 1 97.06 251 ASP B C 1
ATOM 4443 O O . ASP B 1 251 ? 1.864 -3.553 -23.734 1 97.06 251 ASP B O 1
ATOM 4447 N N . TYR B 1 252 ? 3.297 -5.082 -22.828 1 94 252 TYR B N 1
ATOM 4448 C CA . TYR B 1 252 ? 2.336 -6.176 -22.922 1 94 252 TYR B CA 1
ATOM 4449 C C . TYR B 1 252 ? 1.085 -5.871 -22.094 1 94 252 TYR B C 1
ATOM 4451 O O . TYR B 1 252 ? -0.036 -6.078 -22.578 1 94 252 TYR B O 1
ATOM 4459 N N . THR B 1 253 ? 1.207 -5.34 -20.938 1 95.31 253 THR B N 1
ATOM 4460 C CA . THR B 1 253 ? 0.096 -5.137 -20.016 1 95.31 253 THR B CA 1
ATOM 4461 C C . THR B 1 253 ? -0.792 -3.986 -20.484 1 95.31 253 THR B C 1
ATOM 4463 O O . THR B 1 253 ? -2.01 -4.02 -20.297 1 95.31 253 THR B O 1
ATOM 4466 N N . VAL B 1 254 ? -0.199 -2.957 -21.078 1 94.62 254 VAL B N 1
ATOM 4467 C CA . VAL B 1 254 ? -0.953 -1.829 -21.625 1 94.62 254 VAL B CA 1
ATOM 4468 C C . VAL B 1 254 ? -1.939 -2.322 -22.672 1 94.62 254 VAL B C 1
ATOM 4470 O O . VAL B 1 254 ? -3.037 -1.777 -22.812 1 94.62 254 VAL B O 1
ATOM 4473 N N . LYS B 1 255 ? -1.555 -3.383 -23.359 1 91.69 255 LYS B N 1
ATOM 4474 C CA . LYS B 1 255 ? -2.348 -3.887 -24.469 1 91.69 255 LYS B CA 1
ATOM 4475 C C . LYS B 1 255 ? -3.363 -4.926 -24 1 91.69 255 LYS B C 1
ATOM 4477 O O . LYS B 1 255 ? -4.234 -5.34 -24.766 1 91.69 255 LYS B O 1
ATOM 4482 N N . MET B 1 256 ? -3.238 -5.332 -22.828 1 87.94 256 MET B N 1
ATOM 4483 C CA . MET B 1 256 ? -4.129 -6.359 -22.312 1 87.94 256 MET B CA 1
ATOM 4484 C C . MET B 1 256 ? -5.527 -5.797 -22.062 1 87.94 256 MET B C 1
ATOM 4486 O O . MET B 1 256 ? -5.676 -4.633 -21.703 1 87.94 256 MET B O 1
ATOM 4490 N N . LYS B 1 257 ? -6.5 -6.598 -22.266 1 84.94 257 LYS B N 1
ATOM 4491 C CA . LYS B 1 257 ? -7.848 -6.254 -21.828 1 84.94 257 LYS B CA 1
ATOM 4492 C C . LYS B 1 257 ? -7.926 -6.156 -20.297 1 84.94 257 LYS B C 1
ATOM 4494 O O . LYS B 1 257 ? -7.086 -6.719 -19.594 1 84.94 257 LYS B O 1
ATOM 4499 N N . PRO B 1 258 ? -8.969 -5.441 -19.844 1 85.81 258 PRO B N 1
ATOM 4500 C CA . PRO B 1 258 ? -9.125 -5.379 -18.391 1 85.81 258 PRO B CA 1
ATOM 4501 C C . PRO B 1 258 ? -9.062 -6.758 -17.719 1 85.81 258 PRO B C 1
ATOM 4503 O O . PRO B 1 258 ? -9.672 -7.707 -18.219 1 85.81 258 PRO B O 1
ATOM 4506 N N . TYR B 1 259 ? -8.297 -6.855 -16.766 1 82.69 259 TYR B N 1
ATOM 4507 C CA . TYR B 1 259 ? -7.953 -8.141 -16.172 1 82.69 259 TYR B CA 1
ATOM 4508 C C . TYR B 1 259 ? -7.922 -8.031 -14.641 1 82.69 259 TYR B C 1
ATOM 4510 O O . TYR B 1 259 ? -7.414 -7.055 -14.094 1 82.69 259 TYR B O 1
ATOM 4518 N N . ARG B 1 260 ? -8.617 -8.961 -14.008 1 89.5 260 ARG B N 1
ATOM 4519 C CA . ARG B 1 260 ? -8.461 -9.172 -12.578 1 89.5 260 ARG B CA 1
ATOM 4520 C C . ARG B 1 260 ? -7.445 -10.273 -12.297 1 89.5 260 ARG B C 1
ATOM 4522 O O . ARG B 1 260 ? -7.617 -11.414 -12.734 1 89.5 260 ARG B O 1
ATOM 4529 N N . THR B 1 261 ? -6.453 -9.914 -11.516 1 93.88 261 THR B N 1
ATOM 4530 C CA . THR B 1 261 ? -5.402 -10.883 -11.242 1 93.88 261 THR B CA 1
ATOM 4531 C C . THR B 1 261 ? -5.938 -12.039 -10.406 1 93.88 261 THR B C 1
ATOM 4533 O O . THR B 1 261 ? -7.004 -11.93 -9.797 1 93.88 261 THR B O 1
ATOM 4536 N N . SER B 1 262 ? -5.262 -13.164 -10.445 1 92.81 262 SER B N 1
ATOM 4537 C CA . SER B 1 262 ? -5.688 -14.336 -9.695 1 92.81 262 SER B CA 1
ATOM 4538 C C . SER B 1 262 ? -5.77 -14.039 -8.203 1 92.81 262 SER B C 1
ATOM 4540 O O . SER B 1 262 ? -6.691 -14.492 -7.52 1 92.81 262 SER B O 1
ATOM 4542 N N . MET B 1 263 ? -4.832 -13.188 -7.699 1 96.44 263 MET B N 1
ATOM 4543 C CA . MET B 1 263 ? -4.859 -12.836 -6.281 1 96.44 263 MET B CA 1
ATOM 4544 C C . MET B 1 263 ? -6.047 -11.93 -5.973 1 96.44 263 MET B C 1
ATOM 4546 O O . MET B 1 263 ? -6.664 -12.047 -4.914 1 96.44 263 MET B O 1
ATOM 4550 N N . LYS B 1 264 ? -6.355 -11 -6.844 1 96.56 264 LYS B N 1
ATOM 4551 C CA . LYS B 1 264 ? -7.504 -10.117 -6.656 1 96.56 264 LYS B CA 1
ATOM 4552 C C . LYS B 1 264 ? -8.805 -10.914 -6.621 1 96.56 264 LYS B C 1
ATOM 4554 O O . LYS B 1 264 ? -9.703 -10.609 -5.836 1 96.56 264 LYS B O 1
ATOM 4559 N N . ILE B 1 265 ? -8.914 -11.938 -7.469 1 92.31 265 ILE B N 1
ATOM 4560 C CA . ILE B 1 265 ? -10.094 -12.805 -7.484 1 92.31 265 ILE B CA 1
ATOM 4561 C C . ILE B 1 265 ? -10.211 -13.523 -6.145 1 92.31 265 ILE B C 1
ATOM 4563 O O . ILE B 1 265 ? -11.297 -13.578 -5.555 1 92.31 265 ILE B O 1
ATOM 4567 N N . ASP B 1 266 ? -9.102 -14.086 -5.707 1 94.5 266 ASP B N 1
ATOM 4568 C CA . ASP B 1 266 ? -9.117 -14.742 -4.406 1 94.5 266 ASP B CA 1
ATOM 4569 C C . ASP B 1 266 ? -9.539 -13.773 -3.305 1 94.5 266 ASP B C 1
ATOM 4571 O O . ASP B 1 266 ? -10.328 -14.133 -2.428 1 94.5 266 ASP B O 1
ATOM 4575 N N . TYR B 1 267 ? -9.016 -12.57 -3.318 1 96.75 267 TYR B N 1
ATOM 4576 C CA . TYR B 1 267 ? -9.352 -11.57 -2.312 1 96.75 267 TYR B CA 1
ATOM 4577 C C . TYR B 1 267 ? -10.844 -11.25 -2.344 1 96.75 267 TYR B C 1
ATOM 4579 O O . TYR B 1 267 ? -11.5 -11.227 -1.301 1 96.75 267 TYR B O 1
ATOM 4587 N N . ASP B 1 268 ? -11.375 -11.008 -3.49 1 94.12 268 ASP B N 1
ATOM 4588 C CA . ASP B 1 268 ? -12.789 -10.672 -3.656 1 94.12 268 ASP B CA 1
ATOM 4589 C C . ASP B 1 268 ? -13.68 -11.812 -3.172 1 94.12 268 ASP B C 1
ATOM 4591 O O . ASP B 1 268 ? -14.789 -11.57 -2.684 1 94.12 268 ASP B O 1
ATOM 4595 N N . GLU B 1 269 ? -13.188 -12.969 -3.275 1 91.25 269 GLU B N 1
ATOM 4596 C CA . GLU B 1 269 ? -13.969 -14.141 -2.889 1 91.25 269 GLU B CA 1
ATOM 4597 C C . GLU B 1 269 ? -13.625 -14.594 -1.473 1 91.25 269 GLU B C 1
ATOM 4599 O O . GLU B 1 269 ? -14.023 -15.68 -1.046 1 91.25 269 GLU B O 1
ATOM 4604 N N . CYS B 1 270 ? -12.797 -13.844 -0.741 1 94.75 270 CYS B N 1
ATOM 4605 C CA . CYS B 1 270 ? -12.438 -14.039 0.659 1 94.75 270 CYS B CA 1
ATOM 4606 C C . CYS B 1 270 ? -11.695 -15.359 0.851 1 94.75 270 CYS B C 1
ATOM 4608 O O . CYS B 1 270 ? -11.93 -16.078 1.829 1 94.75 270 CYS B O 1
ATOM 4610 N N . ARG B 1 271 ? -10.914 -15.711 -0.116 1 93.12 271 ARG B N 1
ATOM 4611 C CA . ARG B 1 271 ? -10.047 -16.875 -0.033 1 93.12 271 ARG B CA 1
ATOM 4612 C C . ARG B 1 271 ? -8.641 -16.484 0.411 1 93.12 271 ARG B C 1
ATOM 4614 O O . ARG B 1 271 ? -8.258 -15.32 0.299 1 93.12 271 ARG B O 1
ATOM 4621 N N . PRO B 1 272 ? -7.859 -17.516 0.952 1 96.38 272 PRO B N 1
ATOM 4622 C CA . PRO B 1 272 ? -6.469 -17.203 1.292 1 96.38 272 PRO B CA 1
ATOM 4623 C C . PRO B 1 272 ? -5.648 -16.766 0.081 1 96.38 272 PRO B C 1
ATOM 4625 O O . PRO B 1 272 ? -5.816 -17.312 -1.013 1 96.38 272 PRO B O 1
ATOM 4628 N N . LEU B 1 273 ? -4.801 -15.82 0.31 1 98.06 273 LEU B N 1
ATOM 4629 C CA . LEU B 1 273 ? -3.977 -15.289 -0.771 1 98.06 273 LEU B CA 1
ATOM 4630 C C . LEU B 1 273 ? -2.615 -15.977 -0.804 1 98.06 273 LEU B C 1
ATOM 4632 O O . LEU B 1 273 ? -2.061 -16.312 0.244 1 98.06 273 LEU B O 1
ATOM 4636 N N . GLU B 1 274 ? -2.08 -16.141 -1.915 1 98.25 274 GLU B N 1
ATOM 4637 C CA . GLU B 1 274 ? -0.773 -16.766 -2.092 1 98.25 274 GLU B CA 1
ATOM 4638 C C . GLU B 1 274 ? 0.356 -15.766 -1.863 1 98.25 274 GLU B C 1
ATOM 4640 O O . GLU B 1 274 ? 1.299 -15.695 -2.654 1 98.25 274 GLU B O 1
ATOM 4645 N N . VAL B 1 275 ? 0.307 -15.047 -0.823 1 98.69 275 VAL B N 1
ATOM 4646 C CA . VAL B 1 275 ? 1.236 -13.953 -0.543 1 98.69 275 VAL B CA 1
ATOM 4647 C C . VAL B 1 275 ? 2.637 -14.516 -0.309 1 98.69 275 VAL B C 1
ATOM 4649 O O . VAL B 1 275 ? 3.619 -14 -0.844 1 98.69 275 VAL B O 1
ATOM 4652 N N . GLU B 1 276 ? 2.777 -15.594 0.445 1 98.5 276 GLU B N 1
ATOM 4653 C CA . GLU B 1 276 ? 4.09 -16.141 0.774 1 98.5 276 GLU B CA 1
ATOM 4654 C C . GLU B 1 276 ? 4.812 -16.641 -0.475 1 98.5 276 GLU B C 1
ATOM 4656 O O . GLU B 1 276 ? 5.973 -16.297 -0.705 1 98.5 276 GLU B O 1
ATOM 4661 N N . ALA B 1 277 ? 4.109 -17.344 -1.293 1 98.44 277 ALA B N 1
ATOM 4662 C CA . ALA B 1 277 ? 4.742 -17.953 -2.461 1 98.44 277 ALA B CA 1
ATOM 4663 C C . ALA B 1 277 ? 5.148 -16.891 -3.477 1 98.44 277 ALA B C 1
ATOM 4665 O O . ALA B 1 277 ? 6.23 -16.953 -4.066 1 98.44 277 ALA B O 1
ATOM 4666 N N . ILE B 1 278 ? 4.312 -15.906 -3.666 1 98.75 278 ILE B N 1
ATOM 4667 C CA . ILE B 1 278 ? 4.504 -14.953 -4.754 1 98.75 278 ILE B CA 1
ATOM 4668 C C . ILE B 1 278 ? 5.387 -13.805 -4.281 1 98.75 278 ILE B C 1
ATOM 4670 O O . ILE B 1 278 ? 6.207 -13.289 -5.043 1 98.75 278 ILE B O 1
ATOM 4674 N N . VAL B 1 279 ? 5.23 -13.367 -3.035 1 98.88 279 VAL B N 1
ATOM 4675 C CA . VAL B 1 279 ? 5.902 -12.156 -2.572 1 98.88 279 VAL B CA 1
ATOM 4676 C C . VAL B 1 279 ? 6.887 -12.508 -1.459 1 98.88 279 VAL B C 1
ATOM 4678 O O . VAL B 1 279 ? 8.062 -12.133 -1.521 1 98.88 279 VAL B O 1
ATOM 4681 N N . GLY B 1 280 ? 6.465 -13.289 -0.482 1 98.75 280 GLY B N 1
ATOM 4682 C CA . GLY B 1 280 ? 7.246 -13.586 0.709 1 98.75 280 GLY B CA 1
ATOM 4683 C C . GLY B 1 280 ? 8.516 -14.359 0.415 1 98.75 280 GLY B C 1
ATOM 4684 O O . GLY B 1 280 ? 9.609 -13.93 0.792 1 98.75 280 GLY B O 1
ATOM 4685 N N . ASN B 1 281 ? 8.383 -15.477 -0.244 1 98.56 281 ASN B N 1
ATOM 4686 C CA . ASN B 1 281 ? 9.523 -16.344 -0.513 1 98.56 281 ASN B CA 1
ATOM 4687 C C . ASN B 1 281 ? 10.609 -15.609 -1.303 1 98.56 281 ASN B C 1
ATOM 4689 O O . ASN B 1 281 ? 11.781 -15.625 -0.922 1 98.56 281 ASN B O 1
ATOM 4693 N N . PRO B 1 282 ? 10.258 -14.945 -2.416 1 98.62 282 PRO B N 1
ATOM 4694 C CA . PRO B 1 282 ? 11.297 -14.188 -3.119 1 98.62 282 PRO B CA 1
ATOM 4695 C C . PRO B 1 282 ? 11.945 -13.117 -2.242 1 98.62 282 PRO B C 1
ATOM 4697 O O . PRO B 1 282 ? 13.156 -12.922 -2.299 1 98.62 282 PRO B O 1
ATOM 4700 N N . LEU B 1 283 ? 11.164 -12.406 -1.449 1 98.69 283 LEU B N 1
ATOM 4701 C CA . LEU B 1 283 ? 11.672 -11.383 -0.542 1 98.69 283 LEU B CA 1
ATOM 4702 C C . LEU B 1 283 ? 12.68 -11.977 0.435 1 98.69 283 LEU B C 1
ATOM 4704 O O . LEU B 1 283 ? 13.789 -11.445 0.589 1 98.69 283 LEU B O 1
ATOM 4708 N N . HIS B 1 284 ? 12.352 -13.062 1.076 1 98.12 284 HIS B N 1
ATOM 4709 C CA . HIS B 1 284 ? 13.188 -13.695 2.088 1 98.12 284 HIS B CA 1
ATOM 4710 C C . HIS B 1 284 ? 14.461 -14.266 1.475 1 98.12 284 HIS B C 1
ATOM 4712 O O . HIS B 1 284 ? 15.539 -14.172 2.072 1 98.12 284 HIS B O 1
ATOM 4718 N N . LYS B 1 285 ? 14.305 -14.844 0.305 1 97.5 285 LYS B N 1
ATOM 4719 C CA . LYS B 1 285 ? 15.484 -15.367 -0.368 1 97.5 285 LYS B CA 1
ATOM 4720 C C . LYS B 1 285 ? 16.5 -14.258 -0.652 1 97.5 285 LYS B C 1
ATOM 4722 O O . LYS B 1 285 ? 17.703 -14.445 -0.464 1 97.5 285 LYS B O 1
ATOM 4727 N N . ALA B 1 286 ? 16.016 -13.141 -1.183 1 98.12 286 ALA B N 1
ATOM 4728 C CA . ALA B 1 286 ? 16.906 -12.008 -1.424 1 98.12 286 ALA B CA 1
ATOM 4729 C C . ALA B 1 286 ? 17.547 -11.523 -0.125 1 98.12 286 ALA B C 1
ATOM 4731 O O . ALA B 1 286 ? 18.75 -11.281 -0.069 1 98.12 286 ALA B O 1
ATOM 4732 N N . GLN B 1 287 ? 16.766 -11.43 0.937 1 97.88 287 GLN B N 1
ATOM 4733 C CA . GLN B 1 287 ? 17.234 -10.938 2.225 1 97.88 287 GLN B CA 1
ATOM 4734 C C . GLN B 1 287 ? 18.297 -11.859 2.814 1 97.88 287 GLN B C 1
ATOM 4736 O O . GLN B 1 287 ? 19.234 -11.398 3.475 1 97.88 287 GLN B O 1
ATOM 4741 N N . GLU B 1 288 ? 18.172 -13.086 2.645 1 97.38 288 GLU B N 1
ATOM 4742 C CA . GLU B 1 288 ? 19.109 -14.07 3.158 1 97.38 288 GLU B CA 1
ATOM 4743 C C . GLU B 1 288 ? 20.531 -13.82 2.635 1 97.38 288 GLU B C 1
ATOM 4745 O O . GLU B 1 288 ? 21.516 -14.141 3.303 1 97.38 288 GLU B O 1
ATOM 4750 N N . VAL B 1 289 ? 20.641 -13.266 1.494 1 97.69 289 VAL B N 1
ATOM 4751 C CA . VAL B 1 289 ? 21.969 -13.039 0.925 1 97.69 289 VAL B CA 1
ATOM 4752 C C . VAL B 1 289 ? 22.312 -11.547 1.004 1 97.69 289 VAL B C 1
ATOM 4754 O O . VAL B 1 289 ? 23.172 -11.07 0.268 1 97.69 289 VAL B O 1
ATOM 4757 N N . GLY B 1 290 ? 21.562 -10.773 1.774 1 97.56 290 GLY B N 1
ATOM 4758 C CA . GLY B 1 290 ? 21.938 -9.414 2.129 1 97.56 290 GLY B CA 1
ATOM 4759 C C . GLY B 1 290 ? 21.359 -8.375 1.19 1 97.56 290 GLY B C 1
ATOM 4760 O O . GLY B 1 290 ? 21.75 -7.211 1.221 1 97.56 290 GLY B O 1
ATOM 4761 N N . VAL B 1 291 ? 20.453 -8.75 0.284 1 97.88 291 VAL B N 1
ATOM 4762 C CA . VAL B 1 291 ? 19.844 -7.809 -0.651 1 97.88 291 VAL B CA 1
ATOM 4763 C C . VAL B 1 291 ? 18.469 -7.391 -0.142 1 97.88 291 VAL B C 1
ATOM 4765 O O . VAL B 1 291 ? 17.625 -8.242 0.172 1 97.88 291 VAL B O 1
ATOM 4768 N N . ASN B 1 292 ? 18.25 -6.051 -0.039 1 96.12 292 ASN B N 1
ATOM 4769 C CA . ASN B 1 292 ? 16.984 -5.52 0.431 1 96.12 292 ASN B CA 1
ATOM 4770 C C . ASN B 1 292 ? 16.078 -5.125 -0.732 1 96.12 292 ASN B C 1
ATOM 4772 O O . ASN B 1 292 ? 16.547 -4.586 -1.734 1 96.12 292 ASN B O 1
ATOM 4776 N N . LEU B 1 293 ? 14.859 -5.441 -0.65 1 98.69 293 LEU B N 1
ATOM 4777 C CA . LEU B 1 293 ? 13.805 -5.059 -1.585 1 98.69 293 LEU B CA 1
ATOM 4778 C C . LEU B 1 293 ? 12.695 -4.293 -0.873 1 98.69 293 LEU B C 1
ATOM 4780 O O . LEU B 1 293 ? 11.617 -4.84 -0.616 1 98.69 293 LEU B O 1
ATOM 4784 N N . PRO B 1 294 ? 12.922 -3.037 -0.55 1 98.75 294 PRO B N 1
ATOM 4785 C CA . PRO B 1 294 ? 12.07 -2.328 0.411 1 98.75 294 PRO B CA 1
ATOM 4786 C C . PRO B 1 294 ? 10.641 -2.133 -0.094 1 98.75 294 PRO B C 1
ATOM 4788 O O . PRO B 1 294 ? 9.695 -2.16 0.696 1 98.75 294 PRO B O 1
ATOM 4791 N N . GLN B 1 295 ? 10.461 -1.852 -1.366 1 98.81 295 GLN B N 1
ATOM 4792 C CA . GLN B 1 295 ? 9.102 -1.643 -1.857 1 98.81 295 GLN B CA 1
ATOM 4793 C C . GLN B 1 295 ? 8.312 -2.949 -1.868 1 98.81 295 GLN B C 1
ATOM 4795 O O . GLN B 1 295 ? 7.109 -2.959 -1.591 1 98.81 295 GLN B O 1
ATOM 4800 N N . ILE B 1 296 ? 8.992 -4.047 -2.199 1 98.94 296 ILE B N 1
ATOM 4801 C CA . ILE B 1 296 ? 8.359 -5.355 -2.121 1 98.94 296 ILE B CA 1
ATOM 4802 C C . ILE B 1 296 ? 8.047 -5.691 -0.665 1 98.94 296 ILE B C 1
ATOM 4804 O O . ILE B 1 296 ? 6.996 -6.266 -0.366 1 98.94 296 ILE B O 1
ATOM 4808 N N . ASN B 1 297 ? 8.977 -5.359 0.238 1 98.88 297 ASN B N 1
ATOM 4809 C CA . ASN B 1 297 ? 8.727 -5.535 1.665 1 98.88 297 ASN B CA 1
ATOM 4810 C C . ASN B 1 297 ? 7.488 -4.766 2.115 1 98.88 297 ASN B C 1
ATOM 4812 O O . ASN B 1 297 ? 6.676 -5.281 2.885 1 98.88 297 ASN B O 1
ATOM 4816 N N . CYS B 1 298 ? 7.355 -3.533 1.648 1 98.88 298 CYS B N 1
ATOM 4817 C CA . CYS B 1 298 ? 6.176 -2.73 1.952 1 98.88 298 CYS B CA 1
ATOM 4818 C C . CYS B 1 298 ? 4.906 -3.418 1.462 1 98.88 298 CYS B C 1
ATOM 4820 O O . CYS B 1 298 ? 3.951 -3.582 2.223 1 98.88 298 CYS B O 1
ATOM 4822 N N . LEU B 1 299 ? 4.93 -3.873 0.242 1 98.94 299 LEU B N 1
ATOM 4823 C CA . LEU B 1 299 ? 3.799 -4.562 -0.373 1 98.94 299 LEU B CA 1
ATOM 4824 C C . LEU B 1 299 ? 3.467 -5.844 0.383 1 98.94 299 LEU B C 1
ATOM 4826 O O . LEU B 1 299 ? 2.295 -6.16 0.594 1 98.94 299 LEU B O 1
ATOM 4830 N N . TYR B 1 300 ? 4.484 -6.594 0.789 1 98.88 300 TYR B N 1
ATOM 4831 C CA . TYR B 1 300 ? 4.316 -7.844 1.522 1 98.88 300 TYR B CA 1
ATOM 4832 C C . TYR B 1 300 ? 3.531 -7.621 2.811 1 98.88 300 TYR B C 1
ATOM 4834 O O . TYR B 1 300 ? 2.545 -8.312 3.072 1 98.88 300 TYR B O 1
ATOM 4842 N N . HIS B 1 301 ? 3.912 -6.641 3.584 1 98.94 301 HIS B N 1
ATOM 4843 C CA . HIS B 1 301 ? 3.27 -6.367 4.863 1 98.94 301 HIS B CA 1
ATOM 4844 C C . HIS B 1 301 ? 1.837 -5.883 4.668 1 98.94 301 HIS B C 1
ATOM 4846 O O . HIS B 1 301 ? 0.944 -6.25 5.438 1 98.94 301 HIS B O 1
ATOM 4852 N N . GLN B 1 302 ? 1.627 -5.066 3.652 1 98.94 302 GLN B N 1
ATOM 4853 C CA . GLN B 1 302 ? 0.277 -4.605 3.346 1 98.94 302 GLN B CA 1
ATOM 4854 C C . GLN B 1 302 ? -0.633 -5.773 2.98 1 98.94 302 GLN B C 1
ATOM 4856 O O . GLN B 1 302 ? -1.757 -5.871 3.479 1 98.94 302 GLN B O 1
ATOM 4861 N N . LEU B 1 303 ? -0.131 -6.66 2.135 1 98.88 303 LEU B N 1
ATOM 4862 C CA . LEU B 1 303 ? -0.912 -7.805 1.675 1 98.88 303 LEU B CA 1
ATOM 4863 C C . LEU B 1 303 ? -1.221 -8.75 2.83 1 98.88 303 LEU B C 1
ATOM 4865 O O . LEU B 1 303 ? -2.322 -9.297 2.912 1 98.88 303 LEU B O 1
ATOM 4869 N N . LYS B 1 304 ? -0.206 -8.992 3.676 1 98.75 304 LYS B N 1
ATOM 4870 C CA . LYS B 1 304 ? -0.428 -9.875 4.816 1 98.75 304 LYS B CA 1
ATOM 4871 C C . LYS B 1 304 ? -1.525 -9.336 5.727 1 98.75 304 LYS B C 1
ATOM 4873 O O . LYS B 1 304 ? -2.367 -10.086 6.219 1 98.75 304 LYS B O 1
ATOM 4878 N N . PHE B 1 305 ? -1.553 -8.023 5.973 1 98.62 305 PHE B N 1
ATOM 4879 C CA . PHE B 1 305 ? -2.604 -7.383 6.754 1 98.62 305 PHE B CA 1
ATOM 4880 C C . PHE B 1 305 ? -3.969 -7.605 6.113 1 98.62 305 PHE B C 1
ATOM 4882 O O . PHE B 1 305 ? -4.91 -8.031 6.781 1 98.62 305 PHE B O 1
ATOM 4889 N N . LEU B 1 306 ? -4.07 -7.359 4.824 1 98.5 306 LEU B N 1
ATOM 4890 C CA . LEU B 1 306 ? -5.336 -7.465 4.105 1 98.5 306 LEU B CA 1
ATOM 4891 C C . LEU B 1 306 ? -5.816 -8.914 4.059 1 98.5 306 LEU B C 1
ATOM 4893 O O . LEU B 1 306 ? -7.016 -9.18 4.172 1 98.5 306 LEU B O 1
ATOM 4897 N N . ASP B 1 307 ? -4.859 -9.836 3.828 1 97.94 307 ASP B N 1
ATOM 4898 C CA . ASP B 1 307 ? -5.195 -11.258 3.801 1 97.94 307 ASP B CA 1
ATOM 4899 C C . ASP B 1 307 ? -5.816 -11.695 5.125 1 97.94 307 ASP B C 1
ATOM 4901 O O . ASP B 1 307 ? -6.824 -12.406 5.137 1 97.94 307 ASP B O 1
ATOM 4905 N N . GLY B 1 308 ? -5.215 -11.32 6.254 1 96.06 308 GLY B N 1
ATOM 4906 C CA . GLY B 1 308 ? -5.75 -11.664 7.562 1 96.06 308 GLY B CA 1
ATOM 4907 C C . GLY B 1 308 ? -7.137 -11.094 7.809 1 96.06 308 GLY B C 1
ATOM 4908 O O . GLY B 1 308 ? -8.016 -11.797 8.32 1 96.06 308 GLY B O 1
ATOM 4909 N N . ARG B 1 309 ? -7.363 -9.875 7.414 1 93.38 309 ARG B N 1
ATOM 4910 C CA . ARG B 1 309 ? -8.625 -9.172 7.637 1 93.38 309 ARG B CA 1
ATOM 4911 C C . ARG B 1 309 ? -9.734 -9.75 6.758 1 93.38 309 ARG B C 1
ATOM 4913 O O . ARG B 1 309 ? -10.883 -9.844 7.188 1 93.38 309 ARG B O 1
ATOM 4920 N N . ASN B 1 310 ? -9.406 -9.969 5.586 1 88.75 310 ASN B N 1
ATOM 4921 C CA . ASN B 1 310 ? -10.352 -10.5 4.609 1 88.75 310 ASN B CA 1
ATOM 4922 C C . ASN B 1 310 ? -10.922 -11.844 5.051 1 88.75 310 ASN B C 1
ATOM 4924 O O . ASN B 1 310 ? -12.094 -12.133 4.809 1 88.75 310 ASN B O 1
ATOM 4928 N N . ARG B 1 311 ? -10.164 -12.688 5.684 1 83.62 311 ARG B N 1
ATOM 4929 C CA . ARG B 1 311 ? -10.57 -14.031 6.082 1 83.62 311 ARG B CA 1
ATOM 4930 C C . ARG B 1 311 ? -11.43 -13.992 7.344 1 83.62 311 ARG B C 1
ATOM 4932 O O . ARG B 1 311 ? -12.211 -14.914 7.602 1 83.62 311 ARG B O 1
ATOM 4939 N N . THR B 1 312 ? -11.344 -12.93 8.148 1 76.5 312 THR B N 1
ATOM 4940 C CA . THR B 1 312 ? -12.094 -12.82 9.391 1 76.5 312 THR B CA 1
ATOM 4941 C C . THR B 1 312 ? -13.375 -12.008 9.188 1 76.5 312 THR B C 1
ATOM 4943 O O . THR B 1 312 ? -14.219 -11.938 10.086 1 76.5 312 THR B O 1
ATOM 4946 N N . GLY B 1 313 ? -13.742 -11.648 7.941 1 68.12 313 GLY B N 1
ATOM 4947 C CA . GLY B 1 313 ? -14.945 -10.891 7.648 1 68.12 313 GLY B CA 1
ATOM 4948 C C . GLY B 1 313 ? -14.898 -9.461 8.172 1 68.12 313 GLY B C 1
ATOM 4949 O O . GLY B 1 313 ? -15.938 -8.812 8.297 1 68.12 313 GLY B O 1
ATOM 4950 N N . GLN B 1 314 ? -13.922 -8.969 8.734 1 52.84 314 GLN B N 1
ATOM 4951 C CA . GLN B 1 314 ? -13.828 -7.641 9.328 1 52.84 314 GLN B CA 1
ATOM 4952 C C . GLN B 1 314 ? -13.727 -6.566 8.242 1 52.84 314 GLN B C 1
ATOM 4954 O O . GLN B 1 314 ? -13.609 -5.379 8.555 1 52.84 314 GLN B O 1
ATOM 4959 N N . LEU B 1 315 ? -13.656 -6.906 7.008 1 54.78 315 LEU B N 1
ATOM 4960 C CA . LEU B 1 315 ? -13.719 -5.824 6.027 1 54.78 315 LEU B CA 1
ATOM 4961 C C . LEU B 1 315 ? -15.125 -5.234 5.957 1 54.78 315 LEU B C 1
ATOM 4963 O O . LEU B 1 315 ? -16.094 -5.957 5.715 1 54.78 315 LEU B O 1
ATOM 4967 N N . THR B 1 316 ? -15.422 -4.266 6.781 1 39.97 316 THR B N 1
ATOM 4968 C CA . THR B 1 316 ? -16.703 -3.568 6.906 1 39.97 316 THR B CA 1
ATOM 4969 C C . THR B 1 316 ? -17.203 -3.109 5.539 1 39.97 316 THR B C 1
ATOM 4971 O O . THR B 1 316 ? -16.531 -2.324 4.859 1 39.97 316 THR B O 1
ATOM 4974 N N . VAL B 1 317 ? -17.781 -3.928 4.699 1 36.56 317 VAL B N 1
ATOM 4975 C CA . VAL B 1 317 ? -18.641 -3.371 3.652 1 36.56 317 VAL B CA 1
ATOM 4976 C C . VAL B 1 317 ? -19.469 -2.229 4.219 1 36.56 317 VAL B C 1
ATOM 4978 O O . VAL B 1 317 ? -20.156 -2.396 5.234 1 36.56 317 VAL B O 1
ATOM 4981 N N . ASP B 1 318 ? -19.047 -0.958 4.246 1 30.2 318 ASP B N 1
ATOM 4982 C CA . ASP B 1 318 ? -20.031 0.069 4.559 1 30.2 318 ASP B CA 1
ATOM 4983 C C . ASP B 1 318 ? -21.375 -0.243 3.902 1 30.2 318 ASP B C 1
ATOM 4985 O O . ASP B 1 318 ? -21.469 -0.342 2.678 1 30.2 318 ASP B O 1
ATOM 4989 N N . SER B 1 319 ? -22.219 -1.064 4.504 1 23 319 SER B N 1
ATOM 4990 C CA . SER B 1 319 ? -23.641 -0.866 4.258 1 23 319 SER B CA 1
ATOM 4991 C C . SER B 1 319 ? -24.031 0.605 4.383 1 23 319 SER B C 1
ATOM 4993 O O . SER B 1 319 ? -23.531 1.308 5.266 1 23 319 SER B O 1
#